Protein AF-0000000082580405 (afdb_homodimer)

InterPro domains:
  IPR002509 NodB homology domain [PF01522] (36-142)
  IPR002509 NodB homology domain [PS51677] (17-158)
  IPR011330 Glycoside hydrolase/deacetylase, beta/alpha-barrel [SSF88713] (5-250)
  IPR014344 XrtA system polysaccharide deacetylase [TIGR03006] (4-272)
  IPR022560 Domain of unknown function DUF3473 [PF11959] (146-271)
  IPR045235 PuuE/HpPgdA-like [cd10941] (4-261)

Radius of gyration: 27.38 Å; Cα contacts (8 Å, |Δi|>4): 1121; chains: 2; bounding box: 52×81×60 Å

Secondary structure (DSSP, 8-state):
-PPEEEEEEE--TTSSGGGTTTS-GGGGGGS---HHHHHHHHHHHHHHHT---EEEE-HHHHHH-HHHHHHHHHTTPEEEE--SS---GGGS-HHHHHHHHHHHHHHHHHHHSS---EE--GGGB-STT-TTHHHHHHHTT-SEE--B-----SSS--TTS-SS-B--STT--PEE-PPPEEEETTEEEESBHHHHHHS-HHHHHHHHHHHHHTT---EEEE-GGGG-TTSPP-TTS-HHHHHHHHTTHHHHHHHHHHHHHHS-EE-HHHHHHHHHHHHHHHHH-/-PPEEEEEEE--TTSSGGGTTTS-GGGGGGSPP-HHHHHHHHHHHHHHHT---EEEE-HHHHHH-HHHHHHHHHTTPEEEE--SS---GGGS-HHHHHHHHHHHHHHHHHHHSS---EE--GGGB-STT-TTHHHHHHHTT-SEE--B-----SSS--TTS-SS-B--STT--PEE-PPPEEEETTEEEESBHHHHHHS-HHHHHHHHHHHHHTT---EEEE-GGGG-TTSPP-TTS-HHHHHHHHTTHHHHHHHHHHHHHHS-EE-HHHHHHHHHHHHHHHHH-

Structure (mmCIF, N/CA/C/O backbone):
data_AF-0000000082580405-model_v1
#
loop_
_entity.id
_entity.type
_entity.pdbx_description
1 polymer 'Chitooligosaccharide deacetylase'
#
loop_
_atom_site.group_PDB
_atom_site.id
_atom_site.type_symbol
_atom_site.label_atom_id
_atom_site.label_alt_id
_atom_site.label_comp_id
_atom_site.label_asym_id
_atom_site.label_entity_id
_atom_site.label_seq_id
_atom_site.pdbx_PDB_ins_code
_atom_site.Cartn_x
_atom_site.Cartn_y
_atom_site.Cartn_z
_atom_site.occupancy
_atom_site.B_iso_or_equiv
_atom_site.auth_seq_id
_atom_site.auth_comp_id
_atom_site.auth_asym_id
_atom_site.auth_atom_id
_atom_site.pdbx_PDB_model_num
ATOM 1 N N . MET A 1 1 ? 22.281 19.594 8.484 1 83.75 1 MET A N 1
ATOM 2 C CA . MET A 1 1 ? 21.188 18.641 8.383 1 83.75 1 MET A CA 1
ATOM 3 C C . MET A 1 1 ? 19.844 19.375 8.242 1 83.75 1 MET A C 1
ATOM 5 O O . MET A 1 1 ? 19.609 20.359 8.938 1 83.75 1 MET A O 1
ATOM 9 N N . VAL A 1 2 ? 19.047 19.062 7.23 1 95.88 2 VAL A N 1
ATOM 10 C CA . VAL A 1 2 ? 17.766 19.719 7.008 1 95.88 2 VAL A CA 1
ATOM 11 C C . VAL A 1 2 ? 16.766 19.297 8.086 1 95.88 2 VAL A C 1
ATOM 13 O O . VAL A 1 2 ? 16.641 18.109 8.398 1 95.88 2 VAL A O 1
ATOM 16 N N . VAL A 1 3 ? 16.172 20.281 8.773 1 98.38 3 VAL A N 1
ATOM 17 C CA . VAL A 1 3 ? 15.109 20.031 9.742 1 98.38 3 VAL A CA 1
ATOM 18 C C . VAL A 1 3 ? 13.758 19.969 9.023 1 98.38 3 VAL A C 1
ATOM 20 O O . VAL A 1 3 ? 13.398 20.891 8.297 1 98.38 3 VAL A O 1
ATOM 23 N N . ASN A 1 4 ? 13.062 18.844 9.195 1 98.75 4 ASN A N 1
ATOM 24 C CA . ASN A 1 4 ? 11.758 18.641 8.57 1 98.75 4 ASN A CA 1
ATOM 25 C C . ASN A 1 4 ? 10.625 19.062 9.5 1 98.75 4 ASN A C 1
ATOM 27 O O . ASN A 1 4 ? 10.828 19.234 10.703 1 98.75 4 ASN A O 1
ATOM 31 N N . ALA A 1 5 ? 9.445 19.266 8.93 1 98.81 5 ALA A N 1
ATOM 32 C CA . ALA A 1 5 ? 8.289 19.672 9.727 1 98.81 5 ALA A CA 1
ATOM 33 C C . ALA A 1 5 ? 7.48 18.453 10.172 1 98.81 5 ALA A C 1
ATOM 35 O O . ALA A 1 5 ? 7.016 17.672 9.344 1 98.81 5 ALA A O 1
ATOM 36 N N . LEU A 1 6 ? 7.352 18.297 11.453 1 98.81 6 LEU A N 1
ATOM 37 C CA . LEU A 1 6 ? 6.449 17.312 12.047 1 98.81 6 LEU A CA 1
ATOM 38 C C . LEU A 1 6 ? 5.137 17.969 12.469 1 98.81 6 LEU A C 1
ATOM 40 O O . LEU A 1 6 ? 5.145 19 13.148 1 98.81 6 LEU A O 1
ATOM 44 N N . SER A 1 7 ? 4.059 17.406 11.969 1 98.88 7 SER A N 1
ATOM 45 C CA . SER A 1 7 ? 2.801 18.047 12.344 1 98.88 7 SER A CA 1
ATOM 46 C C . SER A 1 7 ? 1.702 17 12.57 1 98.88 7 SER A C 1
ATOM 48 O O . SER A 1 7 ? 1.814 15.867 12.117 1 98.88 7 SER A O 1
ATOM 50 N N . VAL A 1 8 ? 0.734 17.438 13.32 1 98.81 8 VAL A N 1
ATOM 51 C CA . VAL A 1 8 ? -0.415 16.625 13.711 1 98.81 8 VAL A CA 1
ATOM 52 C C . VAL A 1 8 ? -1.705 17.391 13.453 1 98.81 8 VAL A C 1
ATOM 54 O O . VAL A 1 8 ? -1.834 18.547 13.859 1 98.81 8 VAL A O 1
ATOM 57 N N . ASP A 1 9 ? -2.568 16.766 12.742 1 98.81 9 ASP A N 1
ATOM 58 C CA . ASP A 1 9 ? -3.908 17.344 12.609 1 98.81 9 ASP A CA 1
ATOM 59 C C . ASP A 1 9 ? -4.836 16.797 13.695 1 98.81 9 ASP A C 1
ATOM 61 O O . ASP A 1 9 ? -5.328 15.68 13.609 1 98.81 9 ASP A O 1
ATOM 65 N N . VAL A 1 10 ? -5.117 17.656 14.664 1 98.88 10 VAL A N 1
ATOM 66 C CA . VAL A 1 10 ? -5.852 17.234 15.852 1 98.88 10 VAL A CA 1
ATOM 67 C C . VAL A 1 10 ? -7.352 17.312 15.594 1 98.88 10 VAL A C 1
ATOM 69 O O . VAL A 1 10 ? -7.93 18.406 15.586 1 98.88 10 VAL A O 1
ATOM 72 N N . GLU A 1 11 ? -7.906 16.203 15.359 1 98.31 11 GLU A N 1
ATOM 73 C CA . GLU A 1 11 ? -9.32 15.922 15.141 1 98.31 11 GLU A CA 1
ATOM 74 C C . GLU A 1 11 ? -9.719 14.578 15.75 1 98.31 11 GLU A C 1
ATOM 76 O O . GLU A 1 11 ? -8.852 13.742 16.016 1 98.31 11 GLU A O 1
ATOM 81 N N . ASP A 1 12 ? -10.938 14.438 16.078 1 98.56 12 ASP A N 1
ATOM 82 C CA . ASP A 1 12 ? -11.391 13.156 16.609 1 98.56 12 ASP A CA 1
ATOM 83 C C . ASP A 1 12 ? -11.727 12.18 15.484 1 98.56 12 ASP A C 1
ATOM 85 O O . ASP A 1 12 ? -11.797 12.57 14.32 1 98.56 12 ASP A O 1
ATOM 89 N N . TRP A 1 13 ? -11.922 10.891 15.859 1 97.94 13 TRP A N 1
ATOM 90 C CA . TRP A 1 13 ? -12.109 9.805 14.906 1 97.94 13 TRP A CA 1
ATOM 91 C C . TRP A 1 13 ? -13.359 10.031 14.062 1 97.94 13 TRP A C 1
ATOM 93 O O . TRP A 1 13 ? -13.453 9.531 12.938 1 97.94 13 TRP A O 1
ATOM 103 N N . PHE A 1 14 ? -14.328 10.781 14.508 1 97.81 14 PHE A N 1
ATOM 104 C CA . PHE A 1 14 ? -15.602 10.961 13.82 1 97.81 14 PHE A CA 1
ATOM 105 C C . PHE A 1 14 ? -15.602 12.25 13.008 1 97.81 14 PHE A C 1
ATOM 107 O O . PHE A 1 14 ? -16.562 12.531 12.281 1 97.81 14 PHE A O 1
ATOM 114 N N . GLN A 1 15 ? -14.531 13.07 13.055 1 97 15 GLN A N 1
ATOM 115 C CA . GLN A 1 15 ? -14.477 14.359 12.375 1 97 15 GLN A CA 1
ATOM 116 C C . GLN A 1 15 ? -13.727 14.25 11.047 1 97 15 GLN A C 1
ATOM 118 O O . GLN A 1 15 ? -13.219 15.242 10.531 1 97 15 GLN A O 1
ATOM 123 N N . VAL A 1 16 ? -13.719 13.062 10.477 1 94.19 16 VAL A N 1
ATOM 124 C CA . VAL A 1 16 ? -12.898 12.773 9.297 1 94.19 16 VAL A CA 1
ATOM 125 C C . VAL A 1 16 ? -13.789 12.703 8.055 1 94.19 16 VAL A C 1
ATOM 127 O O . VAL A 1 16 ? -14.992 12.484 8.164 1 94.19 16 VAL A O 1
ATOM 130 N N . GLY A 1 17 ? -13.172 12.906 6.91 1 89.5 17 GLY A N 1
ATOM 131 C CA . GLY A 1 17 ? -13.891 12.82 5.648 1 89.5 17 GLY A CA 1
ATOM 132 C C . GLY A 1 17 ? -14.523 11.469 5.41 1 89.5 17 GLY A C 1
ATOM 133 O O . GLY A 1 17 ? -15.609 11.375 4.82 1 89.5 17 GLY A O 1
ATOM 134 N N . ALA A 1 18 ? -13.961 10.453 5.902 1 89 18 ALA A N 1
ATOM 135 C CA . ALA A 1 18 ? -14.438 9.086 5.703 1 89 18 ALA A CA 1
ATOM 136 C C . ALA A 1 18 ? -15.844 8.898 6.262 1 89 18 ALA A C 1
ATOM 138 O O . ALA A 1 18 ? -16.609 8.062 5.777 1 89 18 ALA A O 1
ATOM 139 N N . PHE A 1 19 ? -16.203 9.711 7.266 1 94.19 19 PHE A N 1
ATOM 140 C CA . PHE A 1 19 ? -17.469 9.5 7.938 1 94.19 19 PHE A CA 1
ATOM 141 C C . PHE A 1 19 ? -18.359 10.734 7.801 1 94.19 19 PHE A C 1
ATOM 143 O O . PHE A 1 19 ? -19.359 10.875 8.523 1 94.19 19 PHE A O 1
ATOM 150 N N . GLU A 1 20 ? -18.016 11.617 6.848 1 91.75 20 GLU A N 1
ATOM 151 C CA . GLU A 1 20 ? -18.703 12.891 6.715 1 91.75 20 GLU A CA 1
ATOM 152 C C . GLU A 1 20 ? -20.172 12.68 6.32 1 91.75 20 GLU A C 1
ATOM 154 O O . GLU A 1 20 ? -21.031 13.477 6.691 1 91.75 20 GLU A O 1
ATOM 159 N N . ASN A 1 21 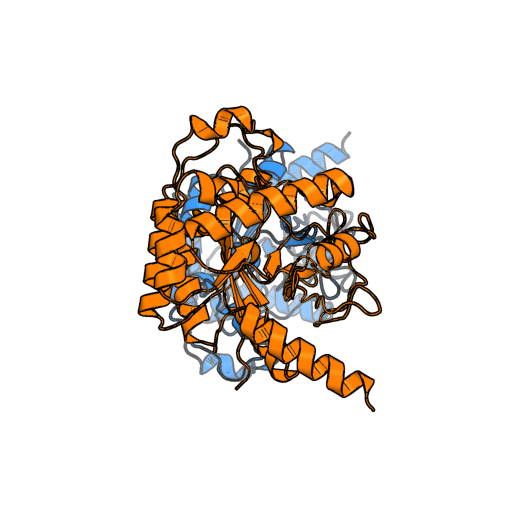? -20.391 11.578 5.586 1 92.31 21 ASN A N 1
ATOM 160 C CA . ASN A 1 21 ? -21.75 11.305 5.141 1 92.31 21 ASN A CA 1
ATOM 161 C C . ASN A 1 21 ? -22.438 10.25 6.016 1 92.31 21 ASN A C 1
ATOM 163 O O . ASN A 1 21 ? -23.562 9.852 5.746 1 92.31 21 ASN A O 1
ATOM 167 N N . THR A 1 22 ? -21.766 9.797 6.988 1 94.81 22 THR A N 1
ATOM 168 C CA . THR A 1 22 ? -22.297 8.734 7.828 1 94.81 22 THR A CA 1
ATOM 169 C C . THR A 1 22 ? -22.656 9.258 9.219 1 94.81 22 THR A C 1
ATOM 171 O O . THR A 1 22 ? -23.609 8.805 9.836 1 94.81 22 THR A O 1
ATOM 174 N N . ILE A 1 23 ? -21.859 10.219 9.68 1 96 23 ILE A N 1
ATOM 175 C CA . ILE A 1 23 ? -22.078 10.789 11 1 96 23 ILE A CA 1
ATOM 176 C C . ILE A 1 23 ? -22.422 12.266 10.875 1 96 23 ILE A C 1
ATOM 178 O O . ILE A 1 23 ? -21.625 13.07 10.383 1 96 23 ILE A O 1
ATOM 182 N N . ARG A 1 24 ? -23.594 12.586 11.32 1 94.5 24 ARG A N 1
ATOM 183 C CA . ARG A 1 24 ? -24 13.984 11.297 1 94.5 24 ARG A CA 1
ATOM 184 C C . ARG A 1 24 ? -23.234 14.805 12.328 1 94.5 24 ARG A C 1
ATOM 186 O O . ARG A 1 24 ? -22.953 14.328 13.422 1 94.5 24 ARG A O 1
ATOM 193 N N . ARG A 1 25 ? -22.969 16.062 11.984 1 94.31 25 ARG A N 1
ATOM 194 C CA . ARG A 1 25 ? -22.188 16.938 12.859 1 94.31 25 ARG A CA 1
ATOM 195 C C . ARG A 1 25 ? -22.906 17.172 14.18 1 94.31 25 ARG A C 1
ATOM 197 O O . ARG A 1 25 ? -22.281 17.312 15.227 1 94.31 25 ARG A O 1
ATOM 204 N N . ASP A 1 26 ? -24.188 17.188 14.102 1 94.5 26 ASP A N 1
ATOM 205 C CA . ASP A 1 26 ? -24.969 17.469 15.312 1 94.5 26 ASP A CA 1
ATOM 206 C C . ASP A 1 26 ? -24.938 16.281 16.266 1 94.5 26 ASP A C 1
ATOM 208 O O . ASP A 1 26 ? -25.344 16.406 17.422 1 94.5 26 ASP A O 1
ATOM 212 N N . ALA A 1 27 ? -24.375 15.188 15.836 1 96.06 27 ALA A N 1
ATOM 213 C CA . ALA A 1 27 ? -24.297 14 16.688 1 96.06 27 ALA A CA 1
ATOM 214 C C . ALA A 1 27 ? -22.953 13.93 17.406 1 96.06 27 ALA A C 1
ATOM 216 O O . ALA A 1 27 ? -22.766 13.117 18.312 1 96.06 27 ALA A O 1
ATOM 217 N N . TRP A 1 28 ? -22.031 14.836 17.125 1 97.25 28 TRP A N 1
ATOM 218 C CA . TRP A 1 28 ? -20.656 14.719 17.562 1 97.25 28 TRP A CA 1
ATOM 219 C C . TRP A 1 28 ? -20.562 14.742 19.078 1 97.25 28 TRP A C 1
ATOM 221 O O . TRP A 1 28 ? -19.812 13.961 19.672 1 97.25 28 TRP A O 1
ATOM 231 N N . ASP A 1 29 ? -21.391 15.477 19.734 1 96.75 29 ASP A N 1
ATOM 232 C CA . ASP A 1 29 ? -21.297 15.641 21.188 1 96.75 29 ASP A CA 1
ATOM 233 C C . ASP A 1 29 ? -21.75 14.375 21.922 1 96.75 29 ASP A C 1
ATOM 235 O O . ASP A 1 29 ? -21.359 14.141 23.062 1 96.75 29 ASP A O 1
ATOM 239 N N . SER A 1 30 ? -22.516 13.547 21.234 1 96.94 30 SER A N 1
ATOM 240 C CA . SER A 1 30 ? -23.062 12.344 21.859 1 96.94 30 SER A CA 1
ATOM 241 C C . SER A 1 30 ? -22.141 11.148 21.641 1 96.94 30 SER A C 1
ATOM 243 O O . SER A 1 30 ? -22.344 10.078 22.234 1 96.94 30 SER A O 1
ATOM 245 N N . LEU A 1 31 ? -21.078 11.32 20.906 1 97.75 31 LEU A N 1
ATOM 246 C CA . LEU A 1 31 ? -20.156 10.219 20.625 1 97.75 31 LEU A CA 1
ATOM 247 C C . LEU A 1 31 ? -19.078 10.133 21.688 1 97.75 31 LEU A C 1
ATOM 249 O O . LEU A 1 31 ? -18.906 11.047 22.484 1 97.75 31 LEU A O 1
ATOM 253 N N . GLU A 1 32 ? -18.422 8.961 21.75 1 98.12 32 GLU A N 1
ATOM 254 C CA . GLU A 1 32 ? -17.25 8.836 22.594 1 98.12 32 GLU A CA 1
ATOM 255 C C . GLU A 1 32 ? -16.078 9.648 22.047 1 98.12 32 GLU A C 1
ATOM 257 O O . GLU A 1 32 ? -15.641 9.43 20.906 1 98.12 32 GLU A O 1
ATOM 262 N N . HIS A 1 33 ? -15.672 10.633 22.812 1 98.56 33 HIS A N 1
ATOM 263 C CA . HIS A 1 33 ? -14.516 11.422 22.406 1 98.56 33 HIS A CA 1
ATOM 264 C C . HIS A 1 33 ? -13.211 10.719 22.766 1 98.56 33 HIS A C 1
ATOM 266 O O . HIS A 1 33 ? -13.047 10.25 23.891 1 98.56 33 HIS A O 1
ATOM 272 N N . ARG A 1 34 ? -12.312 10.633 21.781 1 98.69 34 ARG A N 1
ATOM 273 C CA . ARG A 1 34 ? -11.023 9.984 21.984 1 98.69 34 ARG A CA 1
ATOM 274 C C . ARG A 1 34 ? -9.875 10.961 21.766 1 98.69 34 ARG A C 1
ATOM 276 O O . ARG A 1 34 ? -8.719 10.656 22.078 1 98.69 34 ARG A O 1
ATOM 283 N N . VAL A 1 35 ? -10.141 12.156 21.406 1 98.75 35 VAL A N 1
ATOM 284 C CA . VAL A 1 35 ? -9.141 13.094 20.906 1 98.75 35 VAL A CA 1
ATOM 285 C C . VAL A 1 35 ? -8.172 13.461 22.031 1 98.75 35 VAL A C 1
ATOM 287 O O . VAL A 1 35 ? -6.969 13.594 21.812 1 98.75 35 VAL A O 1
ATOM 290 N N . GLU A 1 36 ? -8.656 13.625 23.234 1 98.81 36 GLU A N 1
ATOM 291 C CA . GLU A 1 36 ? -7.77 14.023 24.312 1 98.81 36 GLU A CA 1
ATOM 292 C C . GLU A 1 36 ? -6.773 12.914 24.641 1 98.81 36 GLU A C 1
ATOM 294 O O . GLU A 1 36 ? -5.562 13.148 24.672 1 98.81 36 GLU A O 1
ATOM 299 N N . ALA A 1 37 ? -7.281 11.719 24.891 1 98.75 37 ALA A N 1
ATOM 300 C CA . ALA A 1 37 ? -6.414 10.594 25.219 1 98.75 37 ALA A CA 1
ATOM 301 C C . ALA A 1 37 ? -5.441 10.297 24.078 1 98.75 37 ALA A C 1
ATOM 303 O O . ALA A 1 37 ? -4.27 10 24.312 1 98.75 37 ALA A O 1
ATOM 304 N N . ASN A 1 38 ? -5.938 10.344 22.875 1 98.88 38 ASN A N 1
ATOM 305 C CA . ASN A 1 38 ? -5.094 10.055 21.719 1 98.88 38 ASN A CA 1
ATOM 306 C C . ASN A 1 38 ? -4 11.102 21.547 1 98.88 38 ASN A C 1
ATOM 308 O O . ASN A 1 38 ? -2.859 10.766 21.219 1 98.88 38 ASN A O 1
ATOM 312 N N . THR A 1 39 ? -4.301 12.344 21.719 1 98.94 39 THR A N 1
ATOM 313 C CA . THR A 1 39 ? -3.312 13.414 21.609 1 98.94 39 THR A CA 1
ATOM 314 C C . THR A 1 39 ? -2.285 13.32 22.734 1 98.94 39 THR A C 1
ATOM 316 O O . THR A 1 39 ? -1.1 13.586 22.516 1 98.94 39 THR A O 1
ATOM 319 N N . ASP A 1 40 ? -2.748 12.914 23.891 1 98.94 40 ASP A N 1
ATOM 320 C CA . ASP A 1 40 ? -1.814 12.703 25 1 98.94 40 ASP A CA 1
ATOM 321 C C . ASP A 1 40 ? -0.808 11.602 24.656 1 98.94 40 ASP A C 1
ATOM 323 O O . ASP A 1 40 ? 0.373 11.711 25 1 98.94 40 ASP A O 1
ATOM 327 N N . LYS A 1 41 ? -1.283 10.578 24.047 1 98.81 41 LYS A N 1
ATOM 328 C CA . LYS A 1 41 ? -0.379 9.523 23.609 1 98.81 41 LYS A CA 1
ATOM 329 C C . LYS A 1 41 ? 0.645 10.047 22.609 1 98.81 41 LYS A C 1
ATOM 331 O O . LYS A 1 41 ? 1.812 9.656 22.641 1 98.81 41 LYS A O 1
ATOM 336 N N . VAL A 1 42 ? 0.221 10.93 21.734 1 98.88 42 VAL A N 1
ATOM 337 C CA . VAL A 1 42 ? 1.112 11.531 20.75 1 98.88 42 VAL A CA 1
ATOM 338 C C . VAL A 1 42 ? 2.145 12.406 21.453 1 98.88 42 VAL A C 1
ATOM 340 O O . VAL A 1 42 ? 3.332 12.367 21.125 1 98.88 42 VAL A O 1
ATOM 343 N N . LEU A 1 43 ? 1.689 13.195 22.406 1 98.94 43 LEU A N 1
ATOM 344 C CA . LEU A 1 43 ? 2.605 14.016 23.188 1 98.94 43 LEU A CA 1
ATOM 345 C C . LEU A 1 43 ? 3.672 13.156 23.859 1 98.94 43 LEU A C 1
ATOM 347 O O . LEU A 1 43 ? 4.852 13.523 23.875 1 98.94 43 LEU A O 1
ATOM 351 N N . ALA A 1 44 ? 3.236 12.039 24.391 1 98.81 44 ALA A N 1
ATOM 352 C CA . ALA A 1 44 ? 4.176 11.125 25.047 1 98.81 44 ALA A CA 1
ATOM 353 C C . ALA A 1 44 ? 5.184 10.578 24.031 1 98.81 44 ALA A C 1
ATOM 355 O O . ALA A 1 44 ? 6.375 10.461 24.344 1 98.81 44 ALA A O 1
ATOM 356 N N . LEU A 1 45 ? 4.703 10.219 22.906 1 98.62 45 LEU A N 1
ATOM 357 C CA . LEU A 1 45 ? 5.562 9.727 21.844 1 98.62 45 LEU A CA 1
ATOM 358 C C . LEU A 1 45 ? 6.605 10.766 21.453 1 98.62 45 LEU A C 1
ATOM 360 O O . LEU A 1 45 ? 7.781 10.43 21.266 1 98.62 45 LEU A O 1
ATOM 364 N N . PHE A 1 46 ? 6.172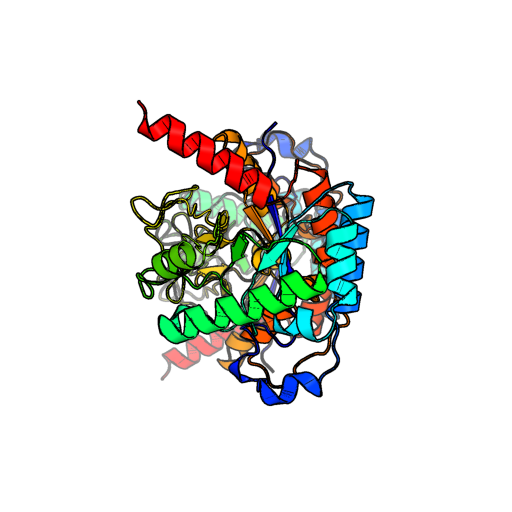 12.016 21.312 1 98.88 46 PHE A N 1
ATOM 365 C CA . PHE A 1 46 ? 7.074 13.086 20.938 1 98.88 46 PHE A CA 1
ATOM 366 C C . PHE A 1 46 ? 8.078 13.383 22.047 1 98.88 46 PHE A C 1
ATOM 368 O O . PHE A 1 46 ? 9.242 13.672 21.781 1 98.88 46 PHE A O 1
ATOM 375 N N . GLU A 1 47 ? 7.609 13.312 23.266 1 98.75 47 GLU A N 1
ATOM 376 C CA . GLU A 1 47 ? 8.508 13.492 24.406 1 98.75 47 GLU A CA 1
ATOM 377 C C . GLU A 1 47 ? 9.594 12.422 24.422 1 98.75 47 GLU A C 1
ATOM 379 O O . GLU A 1 47 ? 10.773 12.727 24.594 1 98.75 47 GLU A O 1
ATOM 384 N N . ALA A 1 48 ? 9.203 11.195 24.281 1 98.31 48 ALA A N 1
ATOM 385 C CA . ALA A 1 48 ? 10.141 10.07 24.266 1 98.31 48 ALA A CA 1
ATOM 386 C C . ALA A 1 48 ? 11.156 10.227 23.125 1 98.31 48 ALA A C 1
ATOM 388 O O . ALA A 1 48 ? 12.312 9.836 23.266 1 98.31 48 ALA A O 1
ATOM 389 N N . GLY A 1 49 ? 10.742 10.797 22 1 98.19 49 GLY A N 1
ATOM 390 C CA . GLY A 1 49 ? 11.609 10.969 20.844 1 98.19 49 GLY A CA 1
ATOM 391 C C . GLY A 1 49 ? 12.406 12.25 20.875 1 98.19 49 GLY A C 1
ATOM 392 O O . GLY A 1 49 ? 13.297 12.461 20.047 1 98.19 49 GLY A O 1
ATOM 393 N N . GLY A 1 50 ? 12.062 13.125 21.734 1 98.38 50 GLY A N 1
ATOM 394 C CA . GLY A 1 50 ? 12.773 14.391 21.859 1 98.38 50 GLY A CA 1
ATOM 395 C C . GLY A 1 50 ? 12.492 15.344 20.719 1 98.38 50 GLY A C 1
ATOM 396 O O . GLY A 1 50 ? 13.398 16.047 20.266 1 98.38 50 GLY A O 1
ATOM 397 N N . VAL A 1 51 ? 11.266 15.344 20.234 1 98.75 51 VAL A N 1
ATOM 398 C CA . VAL A 1 51 ? 10.961 16.188 19.078 1 98.75 51 VAL A CA 1
ATOM 399 C C . VAL A 1 51 ? 9.867 17.188 19.438 1 98.75 51 VAL A C 1
ATOM 401 O O . VAL A 1 51 ? 9.094 16.969 20.375 1 98.75 51 VAL A O 1
ATOM 404 N N . LYS A 1 52 ? 9.867 18.312 18.781 1 98.81 52 LYS A N 1
ATOM 405 C CA . LYS A 1 52 ? 8.789 19.297 18.812 1 98.81 52 LYS A CA 1
ATOM 406 C C . LYS A 1 52 ? 8.055 19.344 17.469 1 98.81 52 LYS A C 1
ATOM 408 O O . LYS A 1 52 ? 8.648 19.109 16.422 1 98.81 52 LYS A O 1
ATOM 413 N N . ALA A 1 53 ? 6.781 19.609 17.547 1 98.94 53 ALA A N 1
ATOM 414 C CA . ALA A 1 53 ? 5.926 19.531 16.375 1 98.94 53 ALA A CA 1
ATOM 415 C C . ALA A 1 53 ? 4.879 20.641 16.375 1 98.94 53 ALA A C 1
ATOM 417 O O . ALA A 1 53 ? 4.855 21.469 17.297 1 98.94 53 ALA A O 1
ATOM 418 N N . THR A 1 54 ? 4.184 20.734 15.305 1 99 54 THR A N 1
ATOM 419 C CA . THR A 1 54 ? 3.037 21.625 15.211 1 99 54 THR A CA 1
ATOM 420 C C . THR A 1 54 ? 1.73 20.844 15.258 1 99 54 THR A C 1
ATOM 422 O O . THR A 1 54 ? 1.569 19.844 14.547 1 99 54 THR A O 1
ATOM 425 N N . PHE A 1 55 ? 0.877 21.266 16.141 1 99 55 PHE A N 1
ATOM 426 C CA . PHE A 1 55 ? -0.451 20.672 16.25 1 99 55 PHE A CA 1
ATOM 427 C C . PHE A 1 55 ? -1.496 21.562 15.594 1 99 55 PHE A C 1
ATOM 429 O O . PHE A 1 55 ? -1.938 22.562 16.188 1 99 55 PHE A O 1
ATOM 436 N N . PHE A 1 56 ? -1.84 21.234 14.352 1 98.94 56 PHE A N 1
ATOM 437 C CA . PHE A 1 56 ? -2.99 21.875 13.711 1 98.94 56 PHE A CA 1
ATOM 438 C C . PHE A 1 56 ? -4.293 21.359 14.312 1 98.94 56 PHE A C 1
ATOM 440 O O . PHE A 1 56 ? -4.684 20.203 14.062 1 98.94 56 PHE A O 1
ATOM 447 N N . THR A 1 57 ? -5.02 22.234 15.008 1 98.94 57 THR A N 1
ATOM 448 C CA . THR A 1 57 ? -6.098 21.75 15.867 1 98.94 57 THR A CA 1
ATOM 449 C C . THR A 1 57 ? -7.422 22.422 15.492 1 98.94 57 THR A C 1
ATOM 451 O O . THR A 1 57 ? -7.469 23.625 15.219 1 98.94 57 THR A O 1
ATOM 454 N N . LEU A 1 58 ? -8.453 21.641 15.516 1 98.88 58 LEU A N 1
ATOM 455 C CA . LEU A 1 58 ? -9.789 22.172 15.289 1 98.88 58 LEU A CA 1
ATOM 456 C C . LEU A 1 58 ? -10.219 23.078 16.453 1 98.88 58 LEU A C 1
ATOM 458 O O . LEU A 1 58 ? -9.984 22.75 17.609 1 98.88 58 LEU A O 1
ATOM 462 N N . GLY A 1 59 ? -10.867 24.234 16.047 1 98.88 59 GLY A N 1
ATOM 463 C CA . GLY A 1 59 ? -11.461 25.062 17.078 1 98.88 59 GLY A CA 1
ATOM 464 C C . GLY A 1 59 ? -12.453 24.297 17.953 1 98.88 59 GLY A C 1
ATOM 465 O O . GLY A 1 59 ? -12.531 24.531 19.156 1 98.88 59 GLY A O 1
ATOM 466 N N . TRP A 1 60 ? -13.18 23.375 17.359 1 98.75 60 TRP A N 1
ATOM 467 C CA . TRP A 1 60 ? -14.133 22.516 18.062 1 98.75 60 TRP A CA 1
ATOM 468 C C . TRP A 1 60 ? -13.445 21.781 19.203 1 98.75 60 TRP A C 1
ATOM 470 O O . TRP A 1 60 ? -13.984 21.703 20.312 1 98.75 60 TRP A O 1
ATOM 480 N N . VAL A 1 61 ? -12.328 21.25 19 1 98.88 61 VAL A N 1
ATOM 481 C CA . VAL A 1 61 ? -11.562 20.531 20 1 98.88 61 VAL A CA 1
ATOM 482 C C . VAL A 1 61 ? -11.062 21.5 21.078 1 98.88 61 VAL A C 1
ATOM 484 O O . VAL A 1 61 ? -11.156 21.203 22.281 1 98.88 61 VAL A O 1
ATOM 487 N N . ALA A 1 62 ? -10.594 22.672 20.672 1 98.88 62 ALA A N 1
ATOM 488 C CA . ALA A 1 62 ? -10.062 23.656 21.609 1 98.88 62 ALA A CA 1
ATOM 489 C C . ALA A 1 62 ? -11.141 24.125 22.578 1 98.88 62 ALA A C 1
ATOM 491 O O . ALA A 1 62 ? -10.867 24.312 23.766 1 98.88 62 ALA A O 1
ATOM 492 N N . GLU A 1 63 ? -12.305 24.328 22.047 1 98.62 63 GLU A N 1
ATOM 493 C CA . GLU A 1 63 ? -13.414 24.797 22.891 1 98.62 63 GLU A CA 1
ATOM 494 C C . GLU A 1 63 ? -13.781 23.766 23.938 1 98.62 63 GLU A C 1
ATOM 496 O O . GLU A 1 63 ? -14.102 24.109 25.078 1 98.62 63 GLU A O 1
ATOM 501 N N . ARG A 1 64 ? -13.688 22.547 23.656 1 98.44 64 ARG A N 1
ATOM 502 C CA . ARG A 1 64 ? -14.18 21.469 24.516 1 98.44 64 ARG A CA 1
ATOM 503 C C . ARG A 1 64 ? -13.078 20.938 25.422 1 98.44 64 ARG A C 1
ATOM 505 O O . ARG A 1 64 ? -13.344 20.438 26.516 1 98.44 64 ARG A O 1
ATOM 512 N N . TYR A 1 65 ? -11.875 21.016 24.906 1 98.75 65 TYR A N 1
ATOM 513 C CA . TYR A 1 65 ? -10.742 20.469 25.656 1 98.75 65 TYR A CA 1
ATOM 514 C C . TYR A 1 65 ? -9.625 21.5 25.781 1 98.75 65 TYR A C 1
ATOM 516 O O . TYR A 1 65 ? -8.492 21.234 25.359 1 98.75 65 TYR A O 1
ATOM 524 N N . PRO A 1 66 ? -9.867 22.641 26.391 1 98.75 66 PRO A N 1
ATOM 525 C CA . PRO A 1 66 ? -8.859 23.703 26.484 1 98.75 66 PRO A CA 1
ATOM 526 C C . PRO A 1 66 ? -7.613 23.25 27.25 1 98.75 66 PRO A C 1
ATOM 528 O O . PRO A 1 66 ? -6.508 23.719 26.953 1 98.75 66 PRO A O 1
ATOM 531 N N . ALA A 1 67 ? -7.762 22.344 28.203 1 98.81 67 ALA A N 1
ATOM 532 C CA . ALA A 1 67 ? -6.609 21.859 28.953 1 98.81 67 ALA A CA 1
ATOM 533 C C . ALA A 1 67 ? -5.645 21.109 28.047 1 98.81 67 ALA A C 1
ATOM 535 O O . ALA A 1 67 ? -4.426 21.172 28.219 1 98.81 67 ALA A O 1
ATOM 536 N N . LEU A 1 68 ? -6.215 20.328 27.141 1 98.88 68 LEU A N 1
ATOM 537 C CA . LEU A 1 68 ? -5.391 19.609 26.172 1 98.88 68 LEU A CA 1
ATOM 538 C C . LEU A 1 68 ? -4.551 20.594 25.359 1 98.88 68 LEU A C 1
ATOM 540 O O . LEU A 1 68 ? -3.361 20.359 25.125 1 98.88 68 LEU A O 1
ATOM 544 N N . ILE A 1 69 ? -5.145 21.672 24.906 1 98.94 69 ILE A N 1
ATOM 545 C CA . ILE A 1 69 ? -4.461 22.656 24.094 1 98.94 69 ILE A CA 1
ATOM 546 C C . ILE A 1 69 ? -3.34 23.312 24.891 1 98.94 69 ILE A C 1
ATOM 548 O O . ILE A 1 69 ? -2.246 23.547 24.375 1 98.94 69 ILE A O 1
ATOM 552 N N . ARG A 1 70 ? -3.609 23.594 26.094 1 98.75 70 ARG A N 1
ATOM 553 C CA . ARG A 1 70 ? -2.594 24.172 26.984 1 98.75 70 ARG A CA 1
ATOM 554 C C . ARG A 1 70 ? -1.417 23.203 27.141 1 98.75 70 ARG A C 1
ATOM 556 O O . ARG A 1 70 ? -0.261 23.641 27.156 1 98.75 70 ARG A O 1
ATOM 563 N N . ARG A 1 71 ? -1.68 21.875 27.328 1 98.81 71 ARG A N 1
ATOM 564 C CA . ARG A 1 71 ? -0.623 20.875 27.469 1 98.81 71 ARG A CA 1
ATOM 565 C C . ARG A 1 71 ? 0.269 20.859 26.219 1 98.81 71 ARG A C 1
ATOM 567 O O . ARG A 1 71 ? 1.488 20.703 26.328 1 98.81 71 ARG A O 1
ATOM 574 N N . ILE A 1 72 ? -0.36 21 25.078 1 98.94 72 ILE A N 1
ATOM 575 C CA . ILE A 1 72 ? 0.396 21.016 23.828 1 98.94 72 ILE A CA 1
ATOM 576 C C . ILE A 1 72 ? 1.371 22.203 23.844 1 98.94 72 ILE A C 1
ATOM 578 O O . ILE A 1 72 ? 2.566 22.016 23.594 1 98.94 72 ILE A O 1
ATOM 582 N N . ALA A 1 73 ? 0.866 23.391 24.172 1 98.88 73 ALA A N 1
ATOM 583 C CA . ALA A 1 73 ? 1.676 24.609 24.188 1 98.88 73 ALA A CA 1
ATOM 584 C C . ALA A 1 73 ? 2.764 24.531 25.25 1 98.88 73 ALA A C 1
ATOM 586 O O . ALA A 1 73 ? 3.92 24.875 25 1 98.88 73 ALA A O 1
ATOM 587 N N . GLU A 1 74 ? 2.402 24.094 26.406 1 98.62 74 GLU A N 1
ATOM 588 C CA . GLU A 1 74 ? 3.326 24.016 27.531 1 98.62 74 GLU A CA 1
ATOM 589 C C . GLU A 1 74 ? 4.449 23.016 27.266 1 98.62 74 GLU A C 1
ATOM 591 O O . GLU A 1 74 ? 5.559 23.172 27.781 1 98.62 74 GLU A O 1
ATOM 596 N N . ALA A 1 75 ? 4.164 22.016 26.484 1 98.75 75 ALA A N 1
ATOM 597 C CA . ALA A 1 75 ? 5.168 21.016 26.156 1 98.75 75 ALA A CA 1
ATOM 598 C C . ALA A 1 75 ? 6.137 21.531 25.094 1 98.75 75 ALA A C 1
ATOM 600 O O . ALA A 1 75 ? 7.094 20.844 24.734 1 98.75 75 ALA A O 1
ATOM 601 N N . GLY A 1 76 ? 5.918 22.703 24.578 1 98.75 76 GLY A N 1
ATOM 602 C CA . GLY A 1 76 ? 6.863 23.328 23.672 1 98.75 76 GLY A CA 1
ATOM 603 C C . GLY A 1 76 ? 6.496 23.156 22.219 1 98.75 76 GLY A C 1
ATOM 604 O O . GLY A 1 76 ? 7.262 23.547 21.328 1 98.75 76 GLY A O 1
ATOM 605 N N . HIS A 1 77 ? 5.348 22.609 21.891 1 98.94 77 HIS A N 1
ATOM 606 C CA . HIS A 1 77 ? 4.863 22.453 20.531 1 98.94 77 HIS A CA 1
ATOM 607 C C . HIS A 1 77 ? 4.148 23.719 20.062 1 98.94 77 HIS A C 1
ATOM 609 O O . HIS A 1 77 ? 3.768 24.562 20.875 1 98.94 77 HIS A O 1
ATOM 615 N N . GLU A 1 78 ? 4.074 23.859 18.734 1 98.94 78 GLU A N 1
ATOM 616 C CA . GLU A 1 78 ? 3.258 24.938 18.188 1 98.94 78 GLU A CA 1
ATOM 617 C C . GLU A 1 78 ? 1.784 24.547 18.141 1 98.94 78 GLU A C 1
ATOM 619 O O . GLU A 1 78 ? 1.445 23.422 17.766 1 98.94 78 GLU A O 1
ATOM 624 N N . VAL A 1 79 ? 0.918 25.453 18.594 1 98.94 79 VAL A N 1
ATOM 625 C CA . VAL A 1 79 ? -0.518 25.328 18.359 1 98.94 79 VAL A CA 1
ATOM 626 C C . VAL A 1 79 ? -0.922 26.156 17.141 1 98.94 79 VAL A C 1
ATOM 628 O O . VAL A 1 79 ? -0.675 27.359 17.094 1 98.94 79 VAL A O 1
ATOM 631 N N . ALA A 1 80 ? -1.474 25.531 16.125 1 98.94 80 ALA A N 1
ATOM 632 C CA . ALA A 1 80 ? -1.928 26.172 14.891 1 98.94 80 ALA A CA 1
ATOM 633 C C . ALA A 1 80 ? -3.363 25.766 14.562 1 98.94 80 ALA A C 1
ATOM 635 O O . ALA A 1 80 ? -3.941 24.906 15.227 1 98.94 80 ALA A O 1
ATOM 636 N N . SER A 1 81 ? -3.922 26.453 13.562 1 98.94 81 SER A N 1
ATOM 637 C CA . SER A 1 81 ? -5.352 26.312 13.312 1 98.94 81 SER A CA 1
ATOM 638 C C . SER A 1 81 ? -5.625 25.281 12.219 1 98.94 81 SER A C 1
ATOM 640 O O . SER A 1 81 ? -4.918 25.234 11.211 1 98.94 81 SER A O 1
ATOM 642 N N . HIS A 1 82 ? -6.613 24.453 12.445 1 98.88 82 HIS A N 1
ATOM 643 C CA . HIS A 1 82 ? -7.125 23.5 11.477 1 98.88 82 HIS A CA 1
ATOM 644 C C . HIS A 1 82 ? -8.586 23.766 11.141 1 98.88 82 HIS A C 1
ATOM 646 O O . HIS A 1 82 ? -9.32 22.859 10.734 1 98.88 82 HIS A O 1
ATOM 652 N N . GLY A 1 83 ? -9.023 25.094 11.312 1 98.62 83 GLY A N 1
ATOM 653 C CA . GLY A 1 83 ? -10.43 25.438 11.156 1 98.62 83 GLY A CA 1
ATOM 654 C C . GLY A 1 83 ? -11.266 25.078 12.359 1 98.62 83 GLY A C 1
ATOM 655 O O . GLY A 1 83 ? -10.734 24.656 13.391 1 98.62 83 GLY A O 1
ATOM 656 N N . TRP A 1 84 ? -12.578 25.297 12.203 1 98.44 84 TRP A N 1
ATOM 657 C CA . TRP A 1 84 ? -13.453 25.109 13.352 1 98.44 84 TRP A CA 1
ATOM 658 C C . TRP A 1 84 ? -13.883 23.656 13.477 1 98.44 84 TRP A C 1
ATOM 660 O O . TRP A 1 84 ? -13.688 23.016 14.516 1 98.44 84 TRP A O 1
ATOM 670 N N . ASP A 1 85 ? -14.484 23.094 12.453 1 97.06 85 ASP A N 1
ATOM 671 C CA . ASP A 1 85 ? -15.102 21.766 12.594 1 97.06 85 ASP A CA 1
ATOM 672 C C . ASP A 1 85 ? -14.805 20.891 11.375 1 97.06 85 ASP A C 1
ATOM 674 O O . ASP A 1 85 ? -15.672 20.141 10.922 1 97.06 85 ASP A O 1
ATOM 678 N N . HIS A 1 86 ? -13.633 21.062 10.734 1 97.38 86 HIS A N 1
ATOM 679 C CA . HIS A 1 86 ? -13.086 20.234 9.664 1 97.38 86 HIS A CA 1
ATOM 680 C C . HIS A 1 86 ? -13.898 20.391 8.383 1 97.38 86 HIS A C 1
ATOM 682 O O . HIS A 1 86 ? -13.961 19.484 7.559 1 97.38 86 HIS A O 1
ATOM 688 N N . GLN A 1 87 ? -14.578 21.547 8.25 1 96.12 87 GLN A N 1
ATOM 689 C CA . GLN A 1 87 ? -15.219 21.859 6.977 1 96.12 87 GLN A CA 1
ATOM 690 C C . GLN A 1 87 ? -14.188 22.172 5.906 1 96.12 87 GLN A C 1
ATOM 692 O O . GLN A 1 87 ? -13.273 22.984 6.133 1 96.12 87 GLN A O 1
ATOM 697 N N . ARG A 1 88 ? -14.312 21.578 4.77 1 95.69 88 ARG A N 1
ATOM 698 C CA . ARG A 1 88 ? -13.383 21.812 3.672 1 95.69 88 ARG A CA 1
ATOM 699 C C . ARG A 1 88 ? -13.57 23.219 3.1 1 95.69 88 ARG A C 1
ATOM 701 O O . ARG A 1 88 ? -14.703 23.688 2.965 1 95.69 88 ARG A O 1
ATOM 708 N N . VAL A 1 89 ? -12.523 23.844 2.748 1 97.25 89 VAL A N 1
ATOM 709 C CA . VAL A 1 89 ? -12.531 25.25 2.367 1 97.25 89 VAL A CA 1
ATOM 710 C C . VAL A 1 89 ? -13.328 25.422 1.075 1 97.25 89 VAL A C 1
ATOM 712 O O . VAL A 1 89 ? -14.07 26.406 0.928 1 97.25 89 VAL A O 1
ATOM 715 N N . PHE A 1 90 ? -13.227 24.422 0.144 1 93.94 90 PHE A N 1
ATOM 716 C CA . PHE A 1 90 ? -13.859 24.609 -1.155 1 93.94 90 PHE A CA 1
ATOM 717 C C . PHE A 1 90 ? -15.375 24.453 -1.04 1 93.94 90 PHE A C 1
ATOM 719 O O . PHE A 1 90 ? -16.094 24.641 -2.018 1 93.94 90 PHE A O 1
ATOM 726 N N . THR A 1 91 ? -15.891 24.172 0.165 1 94.75 91 THR A N 1
ATOM 727 C CA . THR A 1 91 ? -17.328 24.109 0.393 1 94.75 91 THR A CA 1
ATOM 728 C C . THR A 1 91 ? -17.828 25.406 1.022 1 94.75 91 THR A C 1
ATOM 730 O O . THR A 1 91 ? -19.031 25.531 1.305 1 94.75 91 THR A O 1
ATOM 733 N N . MET A 1 92 ? -16.969 26.406 1.224 1 96.88 92 MET A N 1
ATOM 734 C CA . MET A 1 92 ? -17.297 27.688 1.837 1 96.88 92 MET A CA 1
ATOM 735 C C . MET A 1 92 ? -17.141 28.828 0.833 1 96.88 92 MET A C 1
ATOM 737 O O . MET A 1 92 ? -16.438 28.688 -0.165 1 96.88 92 MET A O 1
ATOM 741 N N . GLY A 1 93 ? -17.844 29.953 1.146 1 97.31 93 GLY A N 1
ATOM 742 C CA . GLY A 1 93 ? -17.484 31.234 0.549 1 97.31 93 GLY A CA 1
ATOM 743 C C . GLY A 1 93 ? -16.469 32 1.353 1 97.31 93 GLY A C 1
ATOM 744 O O . GLY A 1 93 ? -16.109 31.609 2.463 1 97.31 93 GLY A O 1
ATOM 745 N N . PRO A 1 94 ? -15.953 33.125 0.792 1 98 94 PRO A N 1
ATOM 746 C CA . PRO A 1 94 ? -14.914 33.906 1.468 1 98 94 PRO A CA 1
ATOM 747 C C . PRO A 1 94 ? -15.352 34.406 2.84 1 98 94 PRO A C 1
ATOM 749 O O . PRO A 1 94 ? -14.562 34.406 3.789 1 98 94 PRO A O 1
ATOM 752 N N . GLU A 1 95 ? -16.594 34.844 2.934 1 98.31 95 GLU A N 1
ATOM 753 C CA . GLU A 1 95 ? -17.078 35.406 4.203 1 98.31 95 GLU A CA 1
ATOM 754 C C . GLU A 1 95 ? -17.219 34.312 5.258 1 98.31 95 GLU A C 1
ATOM 756 O O . GLU A 1 95 ? -16.859 34.5 6.418 1 98.31 95 GLU A O 1
ATOM 761 N N . GLN A 1 96 ? -17.719 33.188 4.863 1 98.44 96 GLN A N 1
ATOM 762 C CA . GLN A 1 96 ? -17.828 32.062 5.77 1 98.44 96 GLN A CA 1
ATOM 763 C C . GLN A 1 96 ? -16.453 31.578 6.223 1 98.44 96 GLN A C 1
ATOM 765 O O . GLN A 1 96 ? -16.25 31.219 7.387 1 98.44 96 GLN A O 1
ATOM 770 N N . PHE A 1 97 ? -15.531 31.5 5.285 1 98.69 97 PHE A N 1
ATOM 771 C CA . PHE A 1 97 ? -14.164 31.109 5.602 1 98.69 97 PHE A CA 1
ATOM 772 C C . PHE A 1 97 ? -13.539 32.094 6.598 1 98.69 97 PHE A C 1
ATOM 774 O O . PHE A 1 97 ? -12.93 31.656 7.586 1 98.69 97 PHE A O 1
ATOM 781 N N . ARG A 1 98 ? -13.742 33.406 6.379 1 98.62 98 ARG A N 1
ATOM 782 C CA . ARG A 1 98 ? -13.234 34.406 7.293 1 98.62 98 ARG A CA 1
ATOM 783 C C . ARG A 1 98 ? -13.789 34.219 8.703 1 98.62 98 ARG A C 1
ATOM 785 O O . ARG A 1 98 ? -13.047 34.312 9.68 1 98.62 98 ARG A O 1
ATOM 792 N N . ALA A 1 99 ? -15.023 33.938 8.758 1 98.75 99 ALA A N 1
ATOM 793 C CA . ALA A 1 99 ? -15.664 33.719 10.055 1 98.75 99 ALA A CA 1
ATOM 794 C C . ALA A 1 99 ? -15.125 32.469 10.719 1 98.75 99 ALA A C 1
ATOM 796 O O . ALA A 1 99 ? -14.922 32.438 11.938 1 98.75 99 ALA A O 1
ATOM 797 N N . ASP A 1 100 ? -14.984 31.391 9.938 1 98.81 100 ASP A N 1
ATOM 798 C CA . ASP A 1 100 ? -14.43 30.125 10.438 1 98.81 100 ASP A CA 1
ATOM 799 C C . ASP A 1 100 ? -13.031 30.344 11.008 1 98.81 100 ASP A C 1
ATOM 801 O O . ASP A 1 100 ? -12.719 29.859 12.102 1 98.81 100 ASP A O 1
ATOM 805 N N . LEU A 1 101 ? -12.188 31.078 10.281 1 98.88 101 LEU A N 1
ATOM 806 C CA . LEU A 1 101 ? -10.828 31.391 10.727 1 98.88 101 LEU A CA 1
ATOM 807 C C . LEU A 1 101 ? -10.844 32.125 12.055 1 98.88 101 LEU A C 1
ATOM 809 O O . LEU A 1 101 ? -10.102 31.766 12.977 1 98.88 101 LEU A O 1
ATOM 813 N N . ALA A 1 102 ? -11.688 33.156 12.102 1 98.81 102 ALA A N 1
ATOM 814 C CA . ALA A 1 102 ? -11.727 34 13.289 1 98.81 102 ALA A CA 1
ATOM 815 C C . ALA A 1 102 ? -12.18 33.219 14.516 1 98.81 102 ALA A C 1
ATOM 817 O O . ALA A 1 102 ? -11.578 33.312 15.586 1 98.81 102 ALA A O 1
ATOM 818 N N . THR A 1 103 ? -13.25 32.438 14.367 1 98.88 103 THR A N 1
ATOM 819 C CA . THR A 1 103 ? -13.805 31.672 15.469 1 98.88 103 THR A CA 1
ATOM 820 C C . THR A 1 103 ? -12.805 30.641 15.961 1 98.88 103 THR A C 1
ATOM 822 O O . THR A 1 103 ? -12.586 30.484 17.156 1 98.88 103 THR A O 1
ATOM 825 N N . ALA A 1 104 ? -12.203 29.906 15.078 1 98.88 104 ALA A N 1
ATOM 826 C CA . ALA A 1 104 ? -11.234 28.875 15.43 1 98.88 104 ALA A CA 1
ATOM 827 C C . ALA A 1 104 ? -10.008 29.469 16.109 1 98.88 104 ALA A C 1
ATOM 829 O O . ALA A 1 104 ? -9.555 28.969 17.141 1 98.88 104 ALA A O 1
ATOM 830 N N . ARG A 1 105 ? -9.453 30.531 15.523 1 98.88 105 ARG A N 1
ATOM 831 C CA . ARG A 1 105 ? -8.258 31.156 16.062 1 98.88 105 ARG A CA 1
ATOM 832 C C . ARG A 1 105 ? -8.5 31.641 17.484 1 98.88 105 ARG A C 1
ATOM 834 O O . ARG A 1 105 ? -7.652 31.469 18.375 1 98.88 105 ARG A O 1
ATOM 841 N N . LYS A 1 106 ? -9.617 32.281 17.703 1 98.81 106 LYS A N 1
ATOM 842 C CA . LYS A 1 106 ? -9.938 32.781 19.031 1 98.81 106 LYS A CA 1
ATOM 843 C C . LYS A 1 106 ? -9.977 31.641 20.047 1 98.81 106 LYS A C 1
ATOM 845 O O . LYS A 1 106 ? -9.414 31.766 21.141 1 98.81 106 LYS A O 1
ATOM 850 N N . ALA A 1 107 ? -10.641 30.547 19.719 1 98.88 107 ALA A N 1
ATOM 851 C CA . ALA A 1 107 ? -10.734 29.406 20.625 1 98.88 107 ALA A CA 1
ATOM 852 C C . ALA A 1 107 ? -9.352 28.828 20.938 1 98.88 107 ALA A C 1
ATOM 854 O O . ALA A 1 107 ? -9.062 28.484 22.078 1 98.88 107 ALA A O 1
ATOM 855 N N . LEU A 1 108 ? -8.539 28.703 19.953 1 98.94 108 LEU A N 1
ATOM 856 C CA . LEU A 1 108 ? -7.211 28.125 20.094 1 98.94 108 LEU A CA 1
ATOM 857 C C . LEU A 1 108 ? -6.312 29.031 20.938 1 98.94 108 LEU A C 1
ATOM 859 O O . LEU A 1 108 ? -5.582 28.562 21.797 1 98.94 108 LEU A O 1
ATOM 863 N N . GLU A 1 109 ? -6.363 30.344 20.641 1 98.94 109 GLU A N 1
ATOM 864 C CA . GLU A 1 109 ? -5.543 31.297 21.391 1 98.94 109 GLU A CA 1
ATOM 865 C C . GLU A 1 109 ? -6 31.391 22.844 1 98.94 109 GLU A C 1
ATOM 867 O O . GLU A 1 109 ? -5.176 31.453 23.766 1 98.94 109 GLU A O 1
ATOM 872 N N . ASP A 1 110 ? -7.301 31.391 23.031 1 98.75 110 ASP A N 1
ATOM 873 C CA . ASP A 1 110 ? -7.824 31.406 24.391 1 98.75 110 ASP A CA 1
ATOM 874 C C . ASP A 1 110 ? -7.352 30.188 25.172 1 98.75 110 ASP A C 1
ATOM 876 O O . ASP A 1 110 ? -7.016 30.297 26.359 1 98.75 110 ASP A O 1
ATOM 880 N N . ALA A 1 111 ? -7.328 29.078 24.547 1 98.81 111 ALA A N 1
ATOM 881 C CA . ALA A 1 111 ? -7.016 27.812 25.219 1 98.81 111 ALA A CA 1
ATOM 882 C C . ALA A 1 111 ? -5.512 27.672 25.438 1 98.81 111 ALA A C 1
ATOM 884 O O . ALA A 1 111 ? -5.074 27.172 26.484 1 98.81 111 ALA A O 1
ATOM 885 N N . SER A 1 112 ? -4.719 28.031 24.484 1 98.62 112 SER A N 1
ATOM 886 C CA . SER A 1 112 ? -3.285 27.766 24.531 1 98.62 112 SER A CA 1
ATOM 887 C C . SER A 1 112 ? -2.527 28.906 25.219 1 98.62 112 SER A C 1
ATOM 889 O O . SER A 1 112 ? -1.415 28.703 25.703 1 98.62 112 SER A O 1
ATOM 891 N N . GLY A 1 113 ? -3.076 30.125 25.141 1 98.31 113 GLY A N 1
ATOM 892 C CA . GLY A 1 113 ? -2.379 31.297 25.641 1 98.31 113 GLY A CA 1
ATOM 893 C C . GLY A 1 113 ? -1.29 31.781 24.703 1 98.31 113 GLY A C 1
ATOM 894 O O . GLY A 1 113 ? -0.46 32.625 25.078 1 98.31 113 GLY A O 1
ATOM 895 N N . THR A 1 114 ? -1.252 31.219 23.562 1 98.44 114 THR A N 1
ATOM 896 C CA . THR A 1 114 ? -0.242 31.594 22.578 1 98.44 114 THR A CA 1
ATOM 897 C C . THR A 1 114 ? -0.897 32.125 21.297 1 98.44 114 THR A C 1
ATOM 899 O O . THR A 1 114 ? -2.064 31.812 21.031 1 98.44 114 THR A O 1
ATOM 902 N N . ARG A 1 115 ? -0.185 32.938 20.562 1 98.31 115 ARG A N 1
ATOM 903 C CA . ARG A 1 115 ? -0.667 33.406 19.266 1 98.31 115 ARG A CA 1
ATOM 904 C C . ARG A 1 115 ? -0.69 32.25 18.25 1 98.31 115 ARG A C 1
ATOM 906 O O . ARG A 1 115 ? 0.238 31.453 18.188 1 98.31 115 ARG A O 1
ATOM 913 N N . VAL A 1 116 ? -1.74 32.219 17.469 1 98.88 116 VAL A N 1
ATOM 914 C CA . VAL A 1 116 ? -1.888 31.219 16.422 1 98.88 116 VAL A CA 1
ATOM 915 C C . VAL A 1 116 ? -1.594 31.859 15.062 1 98.88 116 VAL A C 1
ATOM 917 O O . VAL A 1 116 ? -2.355 32.719 14.594 1 98.88 116 VAL A O 1
ATOM 920 N N . THR A 1 117 ? -0.518 31.406 14.375 1 98.56 117 THR A N 1
ATOM 921 C CA . THR A 1 117 ? -0.065 32.094 13.164 1 98.56 117 THR A CA 1
ATOM 922 C C . THR A 1 117 ? -0.076 31.125 11.977 1 98.56 117 THR A C 1
ATOM 924 O O . THR A 1 117 ? 0.133 31.547 10.836 1 98.56 117 THR A O 1
ATOM 927 N N . GLY A 1 118 ? -0.271 29.891 12.188 1 98.94 118 GLY A N 1
ATOM 928 C CA . GLY A 1 118 ? -0.314 28.891 11.133 1 98.94 118 GLY A CA 1
ATOM 929 C C . GLY A 1 118 ? -1.7 28.312 10.914 1 98.94 118 GLY A C 1
ATOM 930 O O . GLY A 1 118 ? -2.49 28.203 11.852 1 98.94 118 GLY A O 1
ATOM 931 N N . TYR A 1 119 ? -1.977 27.953 9.656 1 98.94 119 TYR A N 1
ATOM 932 C CA . TYR A 1 119 ? -3.262 27.375 9.273 1 98.94 119 TYR A CA 1
ATOM 933 C C . TYR A 1 119 ? -3.068 26.172 8.344 1 98.94 119 TYR A C 1
ATOM 935 O O . TYR A 1 119 ? -2.184 26.188 7.488 1 98.94 119 TYR A O 1
ATOM 943 N N . ARG A 1 120 ? -3.807 25.156 8.562 1 98.81 120 ARG A N 1
ATOM 944 C CA . ARG A 1 120 ? -3.928 24.062 7.598 1 98.81 120 ARG A CA 1
ATOM 945 C C . ARG A 1 120 ? -5.391 23.75 7.316 1 98.81 120 ARG A C 1
ATOM 947 O O . ARG A 1 120 ? -6.156 23.453 8.242 1 98.81 120 ARG A O 1
ATOM 954 N N . ALA A 1 121 ? -5.703 23.75 6 1 98.06 121 ALA A N 1
ATOM 955 C CA . ALA A 1 121 ? -7.07 23.438 5.586 1 98.06 121 ALA A CA 1
ATOM 956 C C . ALA A 1 121 ? -7.371 21.953 5.738 1 98.06 121 ALA A C 1
ATOM 958 O O . ALA A 1 121 ? -6.543 21.109 5.391 1 98.06 121 ALA A O 1
ATOM 959 N N . PRO A 1 122 ? -8.57 21.656 6.297 1 96.81 122 PRO A N 1
ATOM 960 C CA . PRO A 1 122 ? -8.969 20.25 6.309 1 96.81 122 PRO A CA 1
ATOM 961 C C . PRO A 1 122 ? -8.859 19.594 4.93 1 96.81 122 PRO A C 1
ATOM 963 O O . PRO A 1 122 ? -9.305 20.156 3.934 1 96.81 122 PRO A O 1
ATOM 966 N N . SER A 1 123 ? -8.203 18.406 4.898 1 93.31 123 SER A N 1
ATOM 967 C CA . SER A 1 123 ? -8.055 17.625 3.678 1 93.31 123 SER A CA 1
ATOM 968 C C . SER A 1 123 ? -7.285 18.406 2.615 1 93.31 123 SER A C 1
ATOM 970 O O . SER A 1 123 ? -7.5 18.203 1.417 1 93.31 123 SER A O 1
ATOM 972 N N . PHE A 1 124 ? -6.488 19.391 3.053 1 95 124 PHE A N 1
ATOM 973 C CA . PHE A 1 124 ? -5.719 20.188 2.115 1 95 124 PHE A CA 1
ATOM 974 C C . PHE A 1 124 ? -6.621 20.781 1.037 1 95 124 PHE A C 1
ATOM 976 O O . PHE A 1 124 ? -6.32 20.688 -0.155 1 95 124 PHE A O 1
ATOM 983 N N . SER A 1 125 ? -7.648 21.406 1.432 1 94.44 125 SER A N 1
ATOM 984 C CA . SER A 1 125 ? -8.766 21.719 0.55 1 94.44 125 SER A CA 1
ATOM 985 C C . SER A 1 125 ? -8.641 23.109 -0.043 1 94.44 125 SER A C 1
ATOM 987 O O . SER A 1 125 ? -9.641 23.734 -0.396 1 94.44 125 SER A O 1
ATOM 989 N N . ILE A 1 126 ? -7.445 23.672 -0.056 1 95.12 126 ILE A N 1
ATOM 990 C CA . ILE A 1 126 ? -7.207 24.875 -0.847 1 95.12 126 ILE A CA 1
ATOM 991 C C . ILE A 1 126 ? -6.578 24.5 -2.186 1 95.12 126 ILE A C 1
ATOM 993 O O . ILE A 1 126 ? -5.5 23.891 -2.227 1 95.12 126 ILE A O 1
ATOM 997 N N . ASP A 1 127 ? -7.312 24.812 -3.201 1 92.19 127 ASP A N 1
ATOM 998 C CA . ASP A 1 127 ? -6.883 24.484 -4.559 1 92.19 127 ASP A CA 1
ATOM 999 C C . ASP A 1 127 ? -7.426 25.5 -5.562 1 92.19 127 ASP A C 1
ATOM 1001 O O . ASP A 1 127 ? -7.73 26.641 -5.203 1 92.19 127 ASP A O 1
ATOM 1005 N N . ARG A 1 128 ? -7.512 25.141 -6.828 1 87.81 128 ARG A N 1
ATOM 1006 C CA . ARG A 1 128 ? -7.898 26.062 -7.887 1 87.81 128 ARG A CA 1
ATOM 1007 C C . ARG A 1 128 ? -9.336 26.531 -7.707 1 87.81 128 ARG A C 1
ATOM 1009 O O . ARG A 1 128 ? -9.719 27.578 -8.211 1 87.81 128 ARG A O 1
ATOM 1016 N N . ARG A 1 129 ? -10.164 25.812 -6.898 1 89.94 129 ARG A N 1
ATOM 1017 C CA . ARG A 1 129 ? -11.57 26.141 -6.691 1 89.94 129 ARG A CA 1
ATOM 1018 C C . ARG A 1 129 ? -11.727 27.328 -5.746 1 89.94 129 ARG A C 1
ATOM 1020 O O . ARG A 1 129 ? -12.789 27.953 -5.699 1 89.94 129 ARG A O 1
ATOM 1027 N N . THR A 1 130 ? -10.703 27.562 -4.977 1 93.38 130 THR A N 1
ATOM 1028 C CA . THR A 1 130 ? -10.797 28.594 -3.961 1 93.38 130 THR A CA 1
ATOM 1029 C C . THR A 1 130 ? -9.656 29.609 -4.117 1 93.38 130 THR A C 1
ATOM 1031 O O . THR A 1 130 ? -8.852 29.781 -3.203 1 93.38 130 THR A O 1
ATOM 1034 N N . PRO A 1 131 ? -9.641 30.344 -5.211 1 88.19 131 PRO A N 1
ATOM 1035 C CA . PRO A 1 131 ? -8.547 31.297 -5.469 1 88.19 131 PRO A CA 1
ATOM 1036 C C . PRO A 1 131 ? -8.461 32.406 -4.422 1 88.19 131 PRO A C 1
ATOM 1038 O O . PRO A 1 131 ? -7.398 33 -4.223 1 88.19 131 PRO A O 1
ATOM 1041 N N . TRP A 1 132 ? -9.508 32.562 -3.77 1 96.81 132 TRP A N 1
ATOM 1042 C CA . TRP A 1 132 ? -9.617 33.656 -2.805 1 96.81 132 TRP A CA 1
ATOM 1043 C C . TRP A 1 132 ? -9.102 33.219 -1.436 1 96.81 132 TRP A C 1
ATOM 1045 O O . TRP A 1 132 ? -8.922 34.062 -0.541 1 96.81 132 TRP A O 1
ATOM 1055 N N . ALA A 1 133 ? -8.875 31.969 -1.155 1 98.19 133 ALA A N 1
ATOM 1056 C CA . ALA A 1 133 ? -8.602 31.422 0.173 1 98.19 133 ALA A CA 1
ATOM 1057 C C . ALA A 1 133 ? -7.316 32 0.751 1 98.19 133 ALA A C 1
ATOM 1059 O O . ALA A 1 133 ? -7.285 32.438 1.907 1 98.19 133 ALA A O 1
ATOM 1060 N N . HIS A 1 134 ? -6.285 32.094 -0.042 1 98.38 134 HIS A N 1
ATOM 1061 C CA . HIS A 1 134 ? -5.012 32.625 0.431 1 98.38 134 HIS A CA 1
ATOM 1062 C C . HIS A 1 134 ? -5.113 34.125 0.733 1 98.38 134 HIS A C 1
ATOM 1064 O O . HIS A 1 134 ? -4.461 34.625 1.652 1 98.38 134 HIS A O 1
ATOM 1070 N N . GLU A 1 135 ? -5.848 34.812 -0.077 1 98.38 135 GLU A N 1
ATOM 1071 C CA . GLU A 1 135 ? -6.066 36.219 0.194 1 98.38 135 GLU A CA 1
ATOM 1072 C C . GLU A 1 135 ? -6.738 36.438 1.548 1 98.38 135 GLU A C 1
ATOM 1074 O O . GLU A 1 135 ? -6.328 37.312 2.324 1 98.38 135 GLU A O 1
ATOM 1079 N N . VAL A 1 136 ? -7.738 35.656 1.803 1 98.75 136 VAL A N 1
ATOM 1080 C CA . VAL A 1 136 ? -8.461 35.75 3.07 1 98.75 136 VAL A CA 1
ATOM 1081 C C . VAL A 1 136 ? -7.516 35.406 4.223 1 98.75 136 VAL A C 1
ATOM 1083 O O . VAL A 1 136 ? -7.551 36.031 5.273 1 98.75 136 VAL A O 1
ATOM 1086 N N . LEU A 1 137 ? -6.695 34.375 4.055 1 98.88 137 LEU A N 1
ATOM 1087 C CA . LEU A 1 137 ? -5.711 34 5.07 1 98.88 137 LEU A CA 1
ATOM 1088 C C . LEU A 1 137 ? -4.762 35.156 5.344 1 98.88 137 LEU A C 1
ATOM 1090 O O . LEU A 1 137 ? -4.496 35.5 6.5 1 98.88 137 LEU A O 1
ATOM 1094 N N . ALA A 1 138 ? -4.258 35.781 4.297 1 98.56 138 ALA A N 1
ATOM 1095 C CA . ALA A 1 138 ? -3.334 36.906 4.418 1 98.56 138 ALA A CA 1
ATOM 1096 C C . ALA A 1 138 ? -3.99 38.094 5.145 1 98.56 138 ALA A C 1
ATOM 1098 O O . ALA A 1 138 ? -3.4 38.656 6.055 1 98.56 138 ALA A O 1
ATOM 1099 N N . GLU A 1 139 ? -5.16 38.375 4.734 1 98.31 139 GLU A N 1
ATOM 1100 C CA . GLU A 1 139 ? -5.906 39.469 5.332 1 98.31 139 GLU A CA 1
ATOM 1101 C C . GLU A 1 139 ? -6.176 39.219 6.812 1 98.31 139 GLU A C 1
ATOM 1103 O O . GLU A 1 139 ? -6.258 40.156 7.605 1 98.31 139 GLU A O 1
ATOM 1108 N N . SER A 1 140 ? -6.359 37.969 7.141 1 98.38 140 SER A N 1
ATOM 1109 C CA . SER A 1 140 ? -6.656 37.562 8.516 1 98.38 140 SER A CA 1
ATOM 1110 C C . SER A 1 140 ? -5.398 37.562 9.375 1 98.38 140 SER A C 1
ATOM 1112 O O . SER A 1 140 ? -5.469 37.344 10.586 1 98.38 140 SER A O 1
ATOM 1114 N N . GLY A 1 141 ? -4.238 37.75 8.797 1 98.06 141 GLY A N 1
ATOM 1115 C CA . GLY A 1 141 ? -3.02 37.938 9.562 1 98.06 141 GLY A CA 1
ATOM 1116 C C . GLY A 1 141 ? -2.246 36.656 9.812 1 98.06 141 GLY A C 1
ATOM 1117 O O . GLY A 1 141 ? -1.393 36.625 10.703 1 98.06 141 GLY A O 1
ATOM 1118 N N . TYR A 1 142 ? -2.557 35.562 9.07 1 98.75 142 TYR A N 1
ATOM 1119 C CA . TYR A 1 142 ? -1.777 34.344 9.203 1 98.75 142 TYR A CA 1
ATOM 1120 C C . TYR A 1 142 ? -0.405 34.5 8.555 1 98.75 142 TYR A C 1
ATOM 1122 O O . TYR A 1 142 ? -0.275 35.125 7.504 1 98.75 142 TYR A O 1
ATOM 1130 N N . ALA A 1 143 ? 0.62 33.906 9.211 1 98.62 143 ALA A N 1
ATOM 1131 C CA . ALA A 1 143 ? 1.987 33.969 8.703 1 98.62 143 ALA A CA 1
ATOM 1132 C C . ALA A 1 143 ? 2.238 32.875 7.668 1 98.62 143 ALA A 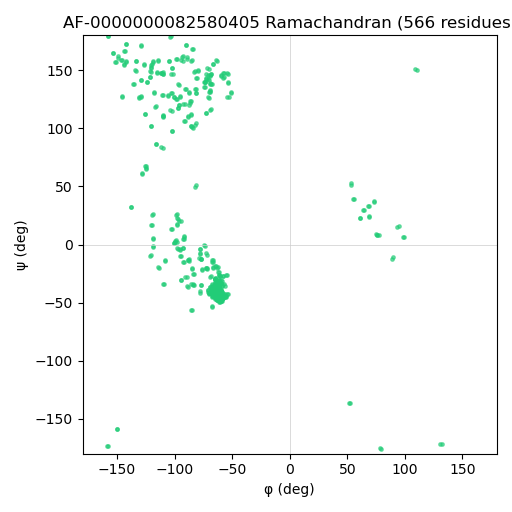C 1
ATOM 1134 O O . ALA A 1 143 ? 3.021 33.062 6.734 1 98.62 143 ALA A O 1
ATOM 1135 N N . TYR A 1 144 ? 1.61 31.703 7.848 1 98.81 144 TYR A N 1
ATOM 1136 C CA . TYR A 1 144 ? 1.843 30.625 6.887 1 98.81 144 TYR A CA 1
ATOM 1137 C C . TYR A 1 144 ? 0.63 29.719 6.789 1 98.81 144 TYR A C 1
ATOM 1139 O O . TYR A 1 144 ? -0.226 29.703 7.676 1 98.81 144 TYR A O 1
ATOM 1147 N N . SER A 1 145 ? 0.568 29.078 5.711 1 98.81 145 SER A N 1
ATOM 1148 C CA . SER A 1 145 ? -0.411 28.031 5.434 1 98.81 145 SER A CA 1
ATOM 1149 C C . SER A 1 145 ? 0.263 26.766 4.914 1 98.81 145 SER A C 1
ATOM 1151 O O . SER A 1 145 ? 1.28 26.844 4.223 1 98.81 145 SER A O 1
ATOM 1153 N N . SER A 1 146 ? -0.217 25.641 5.332 1 98.44 146 SER A N 1
ATOM 1154 C CA . SER A 1 146 ? 0.139 24.344 4.773 1 98.44 146 SER A CA 1
ATOM 1155 C C . SER A 1 146 ? -1.101 23.578 4.328 1 98.44 146 SER A C 1
ATOM 1157 O O . SER A 1 146 ? -1.411 22.516 4.875 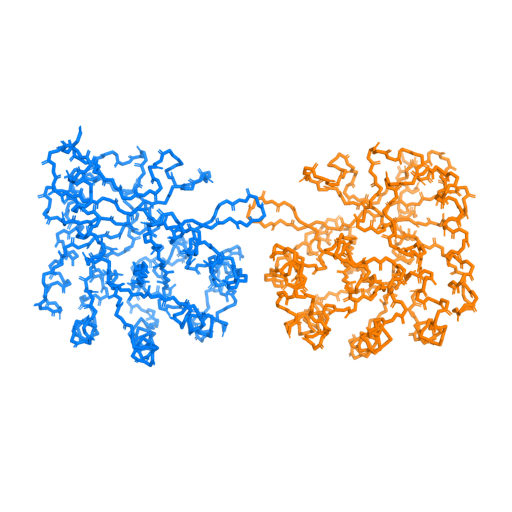1 98.44 146 SER A O 1
ATOM 1159 N N . SER A 1 147 ? -1.759 24.141 3.256 1 97.88 147 SER A N 1
ATOM 1160 C CA . SER A 1 147 ? -3.131 23.75 2.955 1 97.88 147 SER A CA 1
ATOM 1161 C C . SER A 1 147 ? -3.236 23.125 1.566 1 97.88 147 SER A C 1
ATOM 1163 O O . SER A 1 147 ? -4.328 22.766 1.123 1 97.88 147 SER A O 1
ATOM 1165 N N . VAL A 1 148 ? -2.053 22.953 0.933 1 96.06 148 VAL A N 1
ATOM 1166 C CA . VAL A 1 148 ? -2.047 22.531 -0.464 1 96.06 148 VAL A CA 1
ATOM 1167 C C . VAL A 1 148 ? -1.357 21.172 -0.591 1 96.06 148 VAL A C 1
ATOM 1169 O O . VAL A 1 148 ? -0.296 20.953 -0.004 1 96.06 148 VAL A O 1
ATOM 1172 N N . ALA A 1 149 ? -2.004 20.281 -1.271 1 94.19 149 ALA A N 1
ATOM 1173 C CA . ALA A 1 149 ? -1.391 19.031 -1.742 1 94.19 149 ALA A CA 1
ATOM 1174 C C . ALA A 1 149 ? -1.234 19.047 -3.26 1 94.19 149 ALA A C 1
ATOM 1176 O O . ALA A 1 149 ? -2.225 18.984 -3.992 1 94.19 149 ALA A O 1
ATOM 1177 N N . PRO A 1 150 ? -0.037 19.109 -3.73 1 92.81 150 PRO A N 1
ATOM 1178 C CA . PRO A 1 150 ? 0.158 19.219 -5.18 1 92.81 150 PRO A CA 1
ATOM 1179 C C . PRO A 1 150 ? 0.073 17.859 -5.883 1 92.81 150 PRO A C 1
ATOM 1181 O O . PRO A 1 150 ? 0.973 17.5 -6.648 1 92.81 150 PRO A O 1
ATOM 1184 N N . VAL A 1 151 ? -0.932 17.125 -5.617 1 87.56 151 VAL A N 1
ATOM 1185 C CA . VAL A 1 151 ? -1.146 15.805 -6.195 1 87.56 151 VAL A CA 1
ATOM 1186 C C . VAL A 1 151 ? -2.164 15.891 -7.328 1 87.56 151 VAL A C 1
ATOM 1188 O O . VAL A 1 151 ? -3.027 16.781 -7.328 1 87.56 151 VAL A O 1
ATOM 1191 N N . LYS A 1 152 ? -1.84 14.984 -8.281 1 74.75 152 LYS A N 1
ATOM 1192 C CA . LYS A 1 152 ? -2.852 14.82 -9.328 1 74.75 152 LYS A CA 1
ATOM 1193 C C . LYS A 1 152 ? -3.938 13.844 -8.883 1 74.75 152 LYS A C 1
ATOM 1195 O O . LYS A 1 152 ? -3.67 12.656 -8.695 1 74.75 152 LYS A O 1
ATOM 1200 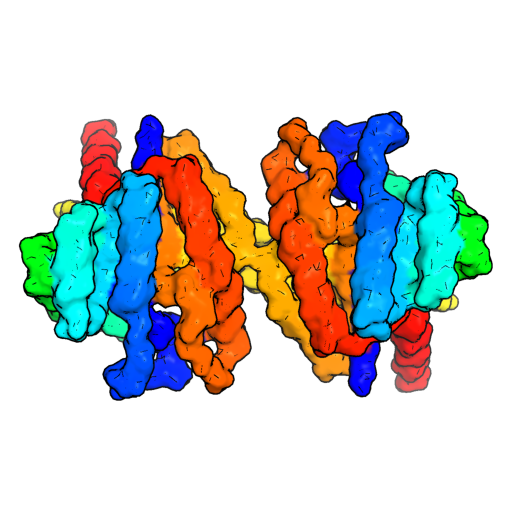N N . HIS A 1 153 ? -5.023 14.344 -8.453 1 67.44 153 HIS A N 1
ATOM 1201 C CA . HIS A 1 153 ? -6.148 13.484 -8.102 1 67.44 153 HIS A CA 1
ATOM 1202 C C . HIS A 1 153 ? -7.453 14.023 -8.688 1 67.44 153 HIS A C 1
ATOM 1204 O O . HIS A 1 153 ? -7.551 15.203 -9.008 1 67.44 153 HIS A O 1
ATOM 1210 N N . ASP A 1 154 ? -8.328 13.086 -8.977 1 53.47 154 ASP A N 1
ATOM 1211 C CA . ASP A 1 154 ? -9.602 13.453 -9.594 1 53.47 154 ASP A CA 1
ATOM 1212 C C . ASP A 1 154 ? -10.391 14.398 -8.695 1 53.47 154 ASP A C 1
ATOM 1214 O O . ASP A 1 154 ? -11.102 15.281 -9.188 1 53.47 154 ASP A O 1
ATOM 1218 N N . HIS A 1 155 ? -10.219 14.211 -7.395 1 56.31 155 HIS A N 1
ATOM 1219 C CA . HIS A 1 155 ? -11.18 14.875 -6.527 1 56.31 155 HIS A CA 1
ATOM 1220 C C . HIS A 1 155 ? -10.508 15.961 -5.688 1 56.31 155 HIS A C 1
ATOM 1222 O O . HIS A 1 155 ? -11.18 16.781 -5.078 1 56.31 155 HIS A O 1
ATOM 1228 N N . TYR A 1 156 ? -9.211 15.836 -5.574 1 59.91 156 TYR A N 1
ATOM 1229 C CA . TYR A 1 156 ? -8.555 16.844 -4.754 1 59.91 156 TYR A CA 1
ATOM 1230 C C . TYR A 1 156 ? -7.129 17.109 -5.238 1 59.91 156 TYR A C 1
ATOM 1232 O O . TYR A 1 156 ? -6.625 16.391 -6.105 1 59.91 156 TYR A O 1
ATOM 1240 N N . GLY A 1 157 ? -6.672 18.156 -4.867 1 71.94 157 GLY A N 1
ATOM 1241 C CA . GLY A 1 157 ? -5.281 18.469 -5.172 1 71.94 157 GLY A CA 1
ATOM 1242 C C . GLY A 1 157 ? -5.129 19.578 -6.191 1 71.94 157 GLY A C 1
ATOM 1243 O O . GLY A 1 157 ? -6.102 19.984 -6.832 1 71.94 157 GLY A O 1
ATOM 1244 N N . TRP A 1 158 ? -4.098 20.234 -6.035 1 81.44 158 TRP A N 1
ATOM 1245 C CA . TRP A 1 158 ? -3.674 21.266 -6.973 1 81.44 158 TRP A CA 1
ATOM 1246 C C . TRP A 1 158 ? -2.436 20.828 -7.75 1 81.44 158 TRP A C 1
ATOM 1248 O O . TRP A 1 158 ? -1.316 21.234 -7.426 1 81.44 158 TRP A O 1
ATOM 1258 N N . HIS A 1 159 ? -2.68 20.078 -8.789 1 79.19 159 HIS A N 1
ATOM 1259 C CA . HIS A 1 159 ? -1.604 19.391 -9.484 1 79.19 159 HIS A CA 1
ATOM 1260 C C . HIS A 1 159 ? -0.551 20.375 -9.984 1 79.19 159 HIS A C 1
ATOM 1262 O O . HIS A 1 159 ? 0.641 20.047 -10.008 1 79.19 159 HIS A O 1
ATOM 1268 N N . ASP A 1 160 ? -0.949 21.578 -10.234 1 84.94 160 ASP A N 1
ATOM 1269 C CA . ASP A 1 160 ? -0.01 22.531 -10.828 1 84.94 160 ASP A CA 1
ATOM 1270 C C . ASP A 1 160 ? 0.61 23.422 -9.766 1 84.94 160 ASP A C 1
ATOM 1272 O O . ASP A 1 160 ? 1.4 24.312 -10.086 1 84.94 160 ASP A O 1
ATOM 1276 N N . ALA A 1 161 ? 0.251 23.172 -8.531 1 89.5 161 ALA A N 1
ATOM 1277 C CA . ALA A 1 161 ? 0.837 23.984 -7.477 1 89.5 161 ALA A CA 1
ATOM 1278 C C . ALA A 1 161 ? 2.318 23.672 -7.297 1 89.5 161 ALA A C 1
ATOM 1280 O O . ALA A 1 161 ? 2.762 22.547 -7.578 1 89.5 161 ALA A O 1
ATOM 1281 N N . PRO A 1 162 ? 3.049 24.719 -6.844 1 91.94 162 PRO A N 1
ATOM 1282 C CA . PRO A 1 162 ? 4.445 24.422 -6.508 1 91.94 162 PRO A CA 1
ATOM 1283 C C . PRO A 1 162 ? 4.586 23.328 -5.457 1 91.94 162 PRO A C 1
ATOM 1285 O O . PRO A 1 162 ? 3.734 23.203 -4.57 1 91.94 162 PRO A O 1
ATOM 1288 N N . ARG A 1 163 ? 5.637 22.578 -5.562 1 92.12 163 ARG A N 1
ATOM 1289 C CA . ARG A 1 163 ? 5.891 21.516 -4.605 1 92.12 163 ARG A CA 1
ATOM 1290 C C . ARG A 1 163 ? 6.574 22.031 -3.352 1 92.12 163 ARG A C 1
ATOM 1292 O O . ARG A 1 163 ? 6.5 21.422 -2.287 1 92.12 163 ARG A O 1
ATOM 1299 N N . GLY A 1 164 ? 7.301 23.156 -3.492 1 95.06 164 GLY A N 1
ATOM 1300 C CA . GLY A 1 164 ? 7.938 23.812 -2.363 1 95.06 164 GLY A CA 1
ATOM 1301 C C . GLY A 1 164 ? 7.195 25.047 -1.898 1 95.06 164 GLY A C 1
ATOM 1302 O O . GLY A 1 164 ? 6.156 25.406 -2.459 1 95.06 164 GLY A O 1
ATOM 1303 N N . ALA A 1 165 ? 7.754 25.641 -0.86 1 97.88 165 ALA A N 1
ATOM 1304 C CA . ALA A 1 165 ? 7.164 26.844 -0.292 1 97.88 165 ALA A CA 1
ATOM 1305 C C . ALA A 1 165 ? 7.051 27.953 -1.343 1 97.88 165 ALA A C 1
ATOM 1307 O O . ALA A 1 165 ? 7.941 28.109 -2.184 1 97.88 165 ALA A O 1
ATOM 1308 N N . PHE A 1 166 ? 5.992 28.766 -1.319 1 97.25 166 PHE A N 1
ATOM 1309 C CA . PHE A 1 166 ? 5.828 29.859 -2.264 1 97.25 166 PHE A CA 1
ATOM 1310 C C . PHE A 1 166 ? 4.969 30.969 -1.666 1 97.25 166 PHE A C 1
ATOM 1312 O O . PHE A 1 166 ? 4.348 30.781 -0.617 1 97.25 166 PHE A O 1
ATOM 1319 N N . TRP A 1 167 ? 5.023 32.156 -2.332 1 97.38 167 TRP A N 1
ATOM 1320 C CA . TRP A 1 167 ? 4.152 33.281 -1.997 1 97.38 167 TRP A CA 1
ATOM 1321 C C . TRP A 1 167 ? 2.84 33.188 -2.77 1 97.38 167 TRP A C 1
ATOM 1323 O O . TRP A 1 167 ? 2.791 33.531 -3.959 1 97.38 167 TRP A O 1
ATOM 1333 N N . PRO A 1 168 ? 1.75 32.906 -2.086 1 96.88 168 PRO A N 1
ATOM 1334 C CA . PRO A 1 168 ? 0.513 32.719 -2.846 1 96.88 168 PRO A CA 1
ATOM 1335 C C . PRO A 1 168 ? -0.203 34.062 -3.143 1 96.88 168 PRO A C 1
ATOM 1337 O O . PRO A 1 168 ? -1.05 34.094 -4.035 1 96.88 168 PRO A O 1
ATOM 1340 N N . VAL A 1 169 ? 0.065 35.125 -2.396 1 97.12 169 VAL A N 1
ATOM 1341 C CA . VAL A 1 169 ? -0.58 36.406 -2.557 1 97.12 169 VAL A CA 1
ATOM 1342 C C . VAL A 1 169 ? 0.479 37.5 -2.738 1 97.12 169 VAL A C 1
ATOM 1344 O O . VAL A 1 169 ? 1.217 37.812 -1.804 1 97.12 169 VAL A O 1
ATOM 1347 N N . PRO A 1 170 ? 0.521 38.094 -3.967 1 94.75 170 PRO A N 1
ATOM 1348 C CA . PRO A 1 170 ? 1.518 39.125 -4.195 1 94.75 170 PRO A CA 1
ATOM 1349 C C . PRO A 1 170 ? 1.454 40.25 -3.148 1 94.75 170 PRO A C 1
ATOM 1351 O O . PRO A 1 170 ? 0.371 40.75 -2.846 1 94.75 170 PRO A O 1
ATOM 1354 N N . GLY A 1 171 ? 2.604 40.469 -2.578 1 94.12 171 GLY A N 1
ATOM 1355 C CA . GLY A 1 171 ? 2.711 41.594 -1.659 1 94.12 171 GLY A CA 1
ATOM 1356 C C . GLY A 1 171 ? 2.377 41.25 -0.226 1 94.12 171 GLY A C 1
ATOM 1357 O O . GLY A 1 171 ? 2.588 42.031 0.691 1 94.12 171 GLY A O 1
ATOM 1358 N N . ALA A 1 172 ? 1.829 40.094 0.011 1 96.38 172 ALA A N 1
ATOM 1359 C CA . ALA A 1 172 ? 1.492 39.656 1.361 1 96.38 172 ALA A CA 1
ATOM 1360 C C . ALA A 1 172 ? 2.619 38.812 1.96 1 96.38 172 ALA A C 1
ATOM 1362 O O . ALA A 1 172 ? 3.451 38.25 1.231 1 96.38 172 ALA A O 1
ATOM 1363 N N . GLU A 1 173 ? 2.617 38.75 3.254 1 95.25 173 GLU A N 1
ATOM 1364 C CA . GLU A 1 173 ? 3.662 38 3.951 1 95.25 173 GLU A CA 1
ATOM 1365 C C . GLU A 1 173 ? 3.182 36.594 4.332 1 95.25 173 GLU A C 1
ATOM 1367 O O . GLU A 1 173 ? 3.793 35.938 5.172 1 95.25 173 GLU A O 1
ATOM 1372 N N . LEU A 1 174 ? 2.217 36.062 3.686 1 98.25 174 LEU A N 1
ATOM 1373 C CA . LEU A 1 174 ? 1.745 34.719 3.891 1 98.25 174 LEU A CA 1
ATOM 1374 C C . LEU A 1 174 ? 2.527 33.719 3.023 1 98.25 174 LEU A C 1
ATOM 1376 O O . LEU A 1 174 ? 2.553 33.875 1.797 1 98.25 174 LEU A O 1
ATOM 1380 N N . VAL A 1 175 ? 3.184 32.75 3.668 1 98.5 175 VAL A N 1
ATOM 1381 C CA . VAL A 1 175 ? 3.893 31.719 2.912 1 98.5 175 VAL A CA 1
ATOM 1382 C C . VAL A 1 175 ? 3.072 30.438 2.891 1 98.5 175 VAL A C 1
ATOM 1384 O O . VAL A 1 175 ? 2.494 30.047 3.906 1 98.5 175 VAL A O 1
ATOM 1387 N N . GLU A 1 176 ? 2.875 29.859 1.724 1 98.62 176 GLU A N 1
ATOM 1388 C CA . GLU A 1 176 ? 2.277 28.531 1.578 1 98.62 176 GLU A CA 1
ATOM 1389 C C . GLU A 1 176 ? 3.348 27.453 1.476 1 98.62 176 GLU A C 1
ATOM 1391 O O . GLU A 1 176 ? 4.297 27.578 0.701 1 98.62 176 GLU A O 1
ATOM 1396 N N . ILE A 1 177 ? 3.229 26.438 2.33 1 98.38 177 ILE A N 1
ATOM 1397 C CA . ILE A 1 177 ? 4.148 25.312 2.312 1 98.38 177 ILE A CA 1
ATOM 1398 C C . ILE A 1 177 ? 3.371 24.016 2.062 1 98.38 177 ILE A C 1
ATOM 1400 O O . ILE A 1 177 ? 2.785 23.453 2.986 1 98.38 177 ILE A O 1
ATOM 1404 N N . PRO A 1 178 ? 3.416 23.531 0.848 1 97.56 178 PRO A N 1
ATOM 1405 C CA . PRO A 1 178 ? 2.658 22.328 0.505 1 97.56 178 PRO A CA 1
ATOM 1406 C C . PRO A 1 178 ? 3.172 21.078 1.229 1 97.56 178 PRO A C 1
ATOM 1408 O O . PRO A 1 178 ? 4.344 21.031 1.604 1 97.56 178 PRO A O 1
ATOM 1411 N N . ILE A 1 179 ? 2.258 20.125 1.373 1 97.06 179 ILE A N 1
ATOM 1412 C CA . ILE A 1 179 ? 2.641 18.844 1.964 1 97.06 179 ILE A CA 1
ATOM 1413 C C . ILE A 1 179 ? 3.582 18.094 1.019 1 97.06 179 ILE A C 1
ATOM 1415 O O . ILE A 1 179 ? 3.5 18.25 -0.202 1 97.06 179 ILE A O 1
ATOM 1419 N N . THR A 1 180 ? 4.488 17.359 1.614 1 97.31 180 THR A N 1
ATOM 1420 C CA . THR A 1 180 ? 5.41 16.562 0.822 1 97.31 180 THR A CA 1
ATOM 1421 C C . THR A 1 180 ? 4.703 15.344 0.241 1 97.31 180 THR A C 1
ATOM 1423 O O . THR A 1 180 ? 3.904 14.695 0.925 1 97.31 180 THR A O 1
ATOM 1426 N N . LEU A 1 181 ? 5.02 15.055 -0.948 1 95.69 181 LEU A N 1
ATOM 1427 C CA . LEU A 1 181 ? 4.449 13.891 -1.618 1 95.69 181 LEU A CA 1
ATOM 1428 C C . LEU A 1 181 ? 5.453 12.742 -1.653 1 95.69 181 LEU A C 1
ATOM 1430 O O . LEU A 1 181 ? 6.664 12.969 -1.59 1 95.69 181 LEU A O 1
ATOM 1434 N N . ALA A 1 182 ? 4.898 11.57 -1.68 1 94.62 182 ALA A N 1
ATOM 1435 C CA . ALA A 1 182 ? 5.656 10.352 -1.93 1 94.62 182 ALA A CA 1
ATOM 1436 C C . ALA A 1 182 ? 5.168 9.656 -3.197 1 94.62 182 ALA A C 1
ATOM 1438 O O . ALA A 1 182 ? 4.109 9.992 -3.73 1 94.62 182 ALA A O 1
ATOM 1439 N N . ARG A 1 183 ? 6 8.891 -3.721 1 90.38 183 ARG A N 1
ATOM 1440 C CA . ARG A 1 183 ? 5.641 8.125 -4.91 1 90.38 183 ARG A CA 1
ATOM 1441 C C . ARG A 1 183 ? 5.543 6.633 -4.594 1 90.38 183 ARG A C 1
ATOM 1443 O O . ARG A 1 183 ? 6.441 6.066 -3.965 1 90.38 183 ARG A O 1
ATOM 1450 N N . PHE A 1 184 ? 4.379 6.016 -4.992 1 90.06 184 PHE A N 1
ATOM 1451 C CA . PHE A 1 184 ? 4.145 4.586 -4.828 1 90.06 184 PHE A CA 1
ATOM 1452 C C . PHE A 1 184 ? 3.318 4.039 -5.988 1 90.06 184 PHE A C 1
ATOM 1454 O O . PHE A 1 184 ? 2.24 4.555 -6.285 1 90.06 184 PHE A O 1
ATOM 1461 N N . LEU A 1 185 ? 3.789 2.988 -6.641 1 82.69 185 LEU A N 1
ATOM 1462 C CA . LEU A 1 185 ? 3.119 2.363 -7.773 1 82.69 185 LEU A CA 1
ATOM 1463 C C . LEU A 1 185 ? 2.85 3.383 -8.875 1 82.69 185 LEU A C 1
ATOM 1465 O O . LEU A 1 185 ? 1.759 3.41 -9.453 1 82.69 185 LEU A O 1
ATOM 1469 N N . GLY A 1 186 ? 3.852 4.27 -9.047 1 80.25 186 GLY A N 1
ATOM 1470 C CA . GLY A 1 186 ? 3.783 5.242 -10.125 1 80.25 186 GLY A CA 1
ATOM 1471 C C . GLY A 1 186 ? 2.82 6.379 -9.836 1 80.25 186 GLY A C 1
ATOM 1472 O O . GLY A 1 186 ? 2.557 7.211 -10.711 1 80.25 186 GLY A O 1
ATOM 1473 N N . ARG A 1 187 ? 2.336 6.41 -8.602 1 87.38 187 ARG A N 1
ATOM 1474 C CA . ARG A 1 187 ? 1.396 7.461 -8.227 1 87.38 187 ARG A CA 1
ATOM 1475 C C . ARG A 1 187 ? 1.936 8.297 -7.074 1 87.38 187 ARG A C 1
ATOM 1477 O O . ARG A 1 187 ? 2.676 7.789 -6.227 1 87.38 187 ARG A O 1
ATOM 1484 N N . GLU A 1 188 ? 1.561 9.484 -7.113 1 90.69 188 GLU A N 1
ATOM 1485 C CA . GLU A 1 188 ? 1.927 10.367 -6.012 1 90.69 188 GLU A CA 1
ATOM 1486 C C . GLU A 1 188 ? 0.867 10.352 -4.914 1 90.69 188 GLU A C 1
ATOM 1488 O O . GLU A 1 188 ? -0.332 10.359 -5.199 1 90.69 188 GLU A O 1
ATOM 1493 N N . VAL A 1 189 ? 1.352 10.242 -3.729 1 92 189 VAL A N 1
ATOM 1494 C CA . VAL A 1 189 ? 0.48 10.258 -2.557 1 92 189 VAL A CA 1
ATOM 1495 C C . VAL A 1 189 ? 1.056 11.203 -1.5 1 92 189 VAL A C 1
ATOM 1497 O O . VAL A 1 189 ? 2.244 11.531 -1.532 1 92 189 VAL A O 1
ATOM 1500 N N . THR A 1 190 ? 0.221 11.672 -0.616 1 91.44 190 THR A N 1
ATOM 1501 C CA . THR A 1 190 ? 0.717 12.531 0.457 1 91.44 190 THR A CA 1
ATOM 1502 C C . THR A 1 190 ? 1.574 11.734 1.434 1 91.44 190 THR A C 1
ATOM 1504 O O . THR A 1 190 ? 1.328 10.547 1.655 1 91.44 190 THR A O 1
ATOM 1507 N N . THR A 1 191 ? 2.6 12.516 1.924 1 91.12 191 THR A N 1
ATOM 1508 C CA . THR A 1 191 ? 3.404 11.906 2.979 1 91.12 191 THR A CA 1
ATOM 1509 C C . THR A 1 191 ? 2.723 12.062 4.336 1 91.12 191 THR A C 1
ATOM 1511 O O . THR A 1 191 ? 2.383 13.172 4.742 1 91.12 191 THR A O 1
ATOM 1514 N N . GLY A 1 192 ? 2.098 10.977 4.82 1 92.25 192 GLY A N 1
ATOM 1515 C CA . GLY A 1 192 ? 1.469 10.992 6.129 1 92.25 192 GLY A CA 1
ATOM 1516 C C . GLY A 1 192 ? 0.063 10.422 6.125 1 92.25 192 GLY A C 1
ATOM 1517 O O . GLY A 1 192 ? -0.386 9.875 5.113 1 92.25 192 GLY A O 1
ATOM 1518 N N . GLY A 1 193 ? -0.511 10.625 7.285 1 93.56 193 GLY A N 1
ATOM 1519 C CA . GLY A 1 193 ? -1.888 10.18 7.438 1 93.56 193 GLY A CA 1
ATOM 1520 C C . GLY A 1 193 ? -2.092 8.727 7.039 1 93.56 193 GLY A C 1
ATOM 1521 O O . GLY A 1 193 ? -1.31 7.855 7.426 1 93.56 193 GLY A O 1
ATOM 1522 N N . GLY A 1 194 ? -3.18 8.578 6.316 1 93.44 194 GLY A N 1
ATOM 1523 C CA . GLY A 1 194 ? -3.598 7.238 5.938 1 93.44 194 GLY A CA 1
ATOM 1524 C C . GLY A 1 194 ? -2.602 6.539 5.035 1 93.44 194 GLY A C 1
ATOM 1525 O O . GLY A 1 194 ? -2.373 5.336 5.172 1 93.44 194 GLY A O 1
ATOM 1526 N N . PHE A 1 195 ? -1.965 7.301 4.148 1 93 195 PHE A N 1
ATOM 1527 C CA . PHE A 1 195 ? -1.032 6.668 3.223 1 93 195 PHE A CA 1
ATOM 1528 C C . PHE A 1 195 ? 0.222 6.203 3.951 1 93 195 PHE A C 1
ATOM 1530 O O . PHE A 1 195 ? 0.761 5.137 3.648 1 93 195 PHE A O 1
ATOM 1537 N N . PHE A 1 196 ? 0.716 6.973 4.887 1 96.56 196 PHE A N 1
ATOM 1538 C CA . PHE A 1 196 ? 1.834 6.527 5.715 1 96.56 196 PHE A CA 1
ATOM 1539 C C . PHE A 1 196 ? 1.466 5.273 6.496 1 96.56 196 PHE A C 1
ATOM 1541 O O . PHE A 1 196 ? 2.268 4.344 6.602 1 96.56 196 PHE A O 1
ATOM 1548 N N . ARG A 1 197 ? 0.292 5.25 7.047 1 96 197 ARG A N 1
ATOM 1549 C CA . ARG A 1 197 ? -0.183 4.121 7.844 1 96 197 ARG A CA 1
ATOM 1550 C C . ARG A 1 197 ? -0.294 2.859 6.992 1 96 197 ARG A C 1
ATOM 1552 O O . ARG A 1 197 ? 0.104 1.776 7.43 1 96 197 ARG A O 1
ATOM 1559 N N . LEU A 1 198 ? -0.731 3.041 5.801 1 93.25 198 LEU A N 1
ATOM 1560 C CA . LEU A 1 198 ? -1.068 1.908 4.945 1 93.25 198 LEU A CA 1
ATOM 1561 C C . LEU A 1 198 ? 0.174 1.366 4.246 1 93.25 198 LEU A C 1
ATOM 1563 O O . LEU A 1 198 ? 0.306 0.155 4.059 1 93.25 198 LEU A O 1
ATOM 1567 N N . LEU A 1 199 ? 1.135 2.217 3.871 1 93.19 199 LEU A N 1
ATOM 1568 C CA . LEU A 1 199 ? 2.273 1.839 3.043 1 93.19 199 LEU A CA 1
ATOM 1569 C C . LEU A 1 199 ? 3.504 1.563 3.9 1 93.19 199 LEU A C 1
ATOM 1571 O O . LEU A 1 199 ? 3.561 1.977 5.059 1 93.19 199 LEU A O 1
ATOM 1575 N N . PRO A 1 200 ? 4.488 0.813 3.365 1 91.44 200 PRO A N 1
ATOM 1576 C CA . PRO A 1 200 ? 5.746 0.636 4.098 1 91.44 200 PRO A CA 1
ATOM 1577 C C . PRO A 1 200 ? 6.387 1.963 4.5 1 91.44 200 PRO A C 1
ATOM 1579 O O . PRO A 1 200 ? 6.355 2.928 3.732 1 91.44 200 PRO A O 1
ATOM 1582 N N . GLY A 1 201 ? 6.914 1.945 5.738 1 93.62 201 GLY A N 1
ATOM 1583 C CA . GLY A 1 201 ? 7.531 3.16 6.246 1 93.62 201 GLY A CA 1
ATOM 1584 C C . GLY A 1 201 ? 8.625 3.697 5.336 1 93.62 201 GLY A C 1
ATOM 1585 O O . GLY A 1 201 ? 8.852 4.906 5.281 1 93.62 201 GLY A O 1
ATOM 1586 N N . GLU A 1 202 ? 9.242 2.838 4.559 1 92.38 202 GLU A N 1
ATOM 1587 C CA . GLU A 1 202 ? 10.352 3.193 3.674 1 92.38 202 GLU A CA 1
ATOM 1588 C C . GLU A 1 202 ? 9.891 4.16 2.584 1 92.38 202 GLU A C 1
ATOM 1590 O O . GLU A 1 202 ? 10.688 4.949 2.072 1 92.38 202 GLU A O 1
ATOM 1595 N N . VAL A 1 203 ? 8.617 4.09 2.205 1 94.31 203 VAL A N 1
ATOM 1596 C CA . VAL A 1 203 ? 8.078 4.977 1.177 1 94.31 203 VAL A CA 1
ATOM 1597 C C . VAL A 1 203 ? 8.172 6.426 1.643 1 94.31 203 VAL A C 1
ATOM 1599 O O . VAL A 1 203 ? 8.672 7.289 0.913 1 94.31 203 VAL A O 1
ATOM 1602 N N . THR A 1 204 ? 7.754 6.656 2.857 1 96.69 204 THR A N 1
ATOM 1603 C CA . THR A 1 204 ? 7.844 7.996 3.428 1 96.69 204 THR A CA 1
ATOM 1604 C C . THR A 1 204 ? 9.297 8.367 3.717 1 96.69 204 THR A C 1
ATOM 1606 O O . THR A 1 204 ? 9.711 9.5 3.475 1 96.69 204 THR A O 1
ATOM 1609 N N . TYR A 1 205 ? 10.062 7.426 4.234 1 95.5 205 TYR A N 1
ATOM 1610 C CA . TYR A 1 205 ? 11.477 7.656 4.512 1 95.5 205 TYR A CA 1
ATOM 1611 C C . TYR A 1 205 ? 12.195 8.156 3.268 1 95.5 205 TYR A C 1
ATOM 1613 O O . TYR A 1 205 ? 12.953 9.133 3.328 1 95.5 205 TYR A O 1
ATOM 1621 N N . ARG A 1 206 ? 11.945 7.625 2.15 1 94.38 206 ARG A N 1
ATOM 1622 C CA . ARG A 1 206 ? 12.586 8.008 0.895 1 94.38 206 ARG A CA 1
ATOM 1623 C C . ARG A 1 206 ? 12.133 9.398 0.453 1 94.38 206 ARG A C 1
ATOM 1625 O O . ARG A 1 206 ? 12.914 10.156 -0.121 1 94.38 206 ARG A O 1
ATOM 1632 N N . ALA A 1 207 ? 10.883 9.633 0.629 1 97.06 207 ALA A N 1
ATOM 1633 C CA . ALA A 1 207 ? 10.359 10.945 0.267 1 97.06 207 ALA A CA 1
ATOM 1634 C C . ALA A 1 207 ? 11.031 12.047 1.076 1 97.06 207 ALA A C 1
ATOM 1636 O O . ALA A 1 207 ? 11.383 13.102 0.534 1 97.06 207 ALA A O 1
ATOM 1637 N N . VAL A 1 208 ? 11.227 11.781 2.371 1 98 208 VAL A N 1
ATOM 1638 C CA . VAL A 1 208 ? 11.898 12.742 3.24 1 98 208 VAL A CA 1
ATOM 1639 C C . VAL A 1 208 ? 13.344 12.922 2.793 1 98 208 VAL A C 1
ATOM 1641 O O . VAL A 1 208 ? 13.82 14.055 2.664 1 98 208 VAL A O 1
ATOM 1644 N N . ARG A 1 209 ? 13.992 11.867 2.484 1 96.62 209 ARG A N 1
ATOM 1645 C CA . ARG A 1 209 ? 15.383 11.938 2.041 1 96.62 209 ARG A CA 1
ATOM 1646 C C . ARG A 1 209 ? 15.5 12.695 0.72 1 96.62 209 ARG A C 1
ATOM 1648 O O . ARG A 1 209 ? 16.422 13.492 0.535 1 96.62 209 ARG A O 1
ATOM 1655 N N . ALA A 1 210 ? 14.594 12.406 -0.154 1 96.38 210 ALA A N 1
ATOM 1656 C CA . ALA A 1 210 ? 14.609 13.094 -1.442 1 96.38 210 ALA A CA 1
ATOM 1657 C C . ALA A 1 210 ? 14.453 14.602 -1.261 1 96.38 210 ALA A C 1
ATOM 1659 O O . ALA A 1 210 ? 15.148 15.383 -1.914 1 96.38 210 ALA A O 1
ATOM 1660 N N . ALA A 1 211 ? 13.547 14.992 -0.416 1 97.31 211 ALA A N 1
ATOM 1661 C CA . ALA A 1 211 ? 13.367 16.406 -0.116 1 97.31 211 ALA A CA 1
ATOM 1662 C C . ALA A 1 211 ? 14.648 17.016 0.468 1 97.31 211 ALA A C 1
ATOM 1664 O O . ALA A 1 211 ? 15.086 18.078 0.042 1 97.31 211 ALA A O 1
ATOM 1665 N N . ASN A 1 212 ? 15.227 16.312 1.409 1 97.94 212 ASN A N 1
ATOM 1666 C CA . ASN A 1 212 ? 16.438 16.797 2.068 1 97.94 212 ASN A CA 1
ATOM 1667 C C . ASN A 1 212 ? 17.609 16.875 1.097 1 97.94 212 ASN A C 1
ATOM 1669 O O . ASN A 1 212 ? 18.422 17.797 1.171 1 97.94 212 ASN A O 1
ATOM 1673 N N . ASP A 1 213 ? 17.719 15.914 0.201 1 96.94 213 ASP A N 1
ATOM 1674 C CA . ASP A 1 213 ? 18.766 15.938 -0.825 1 96.94 213 ASP A CA 1
ATOM 1675 C C . ASP A 1 213 ? 18.641 17.172 -1.706 1 96.94 213 ASP A C 1
ATOM 1677 O O . ASP A 1 213 ? 19.625 17.672 -2.23 1 96.94 213 ASP A O 1
ATOM 1681 N N . ALA A 1 214 ? 17.484 17.688 -1.842 1 95.62 214 ALA A N 1
ATOM 1682 C CA . ALA A 1 214 ? 17.219 18.906 -2.617 1 95.62 214 ALA A CA 1
ATOM 1683 C C . ALA A 1 214 ? 17.297 20.141 -1.734 1 95.62 214 ALA A C 1
ATOM 1685 O O . ALA A 1 214 ? 16.859 21.234 -2.135 1 95.62 214 ALA A O 1
ATOM 1686 N N . ALA A 1 215 ? 17.672 19.969 -0.499 1 95.31 215 ALA A N 1
ATOM 1687 C CA . ALA A 1 215 ? 17.844 21.047 0.474 1 95.31 215 ALA A CA 1
ATOM 1688 C C . ALA A 1 215 ? 16.516 21.688 0.847 1 95.31 215 ALA A C 1
ATOM 1690 O O . ALA A 1 215 ? 16.438 22.891 1.08 1 95.31 215 ALA A O 1
ATOM 1691 N N . ARG A 1 216 ? 15.508 20.906 0.854 1 96.56 216 ARG A N 1
ATOM 1692 C CA . ARG A 1 216 ? 14.172 21.344 1.249 1 96.56 216 ARG A CA 1
ATOM 1693 C C . ARG A 1 216 ? 13.648 20.516 2.42 1 96.56 216 ARG A C 1
ATOM 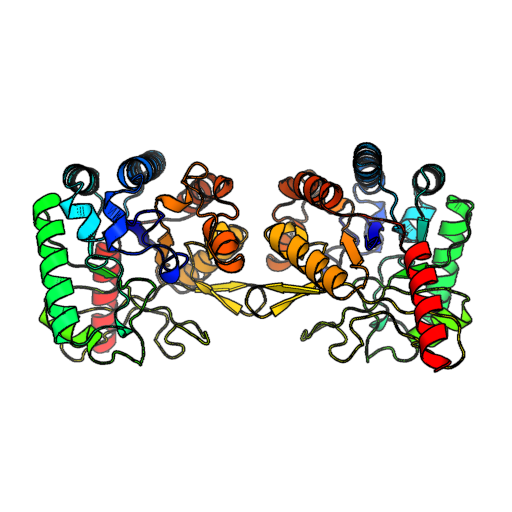1695 O O . ARG A 1 216 ? 13.922 19.328 2.512 1 96.56 216 ARG A O 1
ATOM 1702 N N . PRO A 1 217 ? 12.922 21.172 3.299 1 98.25 217 PRO A N 1
ATOM 1703 C CA . PRO A 1 217 ? 12.305 20.391 4.375 1 98.25 217 PRO A CA 1
ATOM 1704 C C . PRO A 1 217 ? 11.117 19.562 3.895 1 98.25 217 PRO A C 1
ATOM 1706 O O . PRO A 1 217 ? 10.359 20 3.031 1 98.25 217 PRO A O 1
ATOM 1709 N N . ALA A 1 218 ? 11.016 18.344 4.406 1 98.5 218 ALA A N 1
ATOM 1710 C CA . ALA A 1 218 ? 9.797 17.562 4.211 1 98.5 218 ALA A CA 1
ATOM 1711 C C . ALA A 1 218 ? 8.719 17.984 5.203 1 98.5 218 ALA A C 1
ATOM 1713 O O . ALA A 1 218 ? 9.016 18.328 6.348 1 98.5 218 ALA A O 1
ATOM 1714 N N . ILE A 1 219 ? 7.504 17.984 4.73 1 98.62 219 ILE A N 1
ATOM 1715 C CA . ILE A 1 219 ? 6.34 18.297 5.555 1 98.62 219 ILE A CA 1
ATOM 1716 C C . ILE A 1 219 ? 5.52 17.031 5.781 1 98.62 219 ILE A C 1
ATOM 1718 O O . ILE A 1 219 ? 4.863 16.547 4.859 1 98.62 219 ILE A O 1
ATOM 1722 N N . PHE A 1 220 ? 5.516 16.516 7 1 98.5 220 PHE A N 1
ATOM 1723 C CA . PHE A 1 220 ? 4.828 15.281 7.363 1 98.5 220 PHE A CA 1
ATOM 1724 C C . PHE A 1 220 ? 3.656 15.562 8.289 1 98.5 220 PHE A C 1
ATOM 1726 O O . PHE A 1 220 ? 3.711 16.5 9.102 1 98.5 220 PHE A O 1
ATOM 1733 N N . TYR A 1 221 ? 2.596 14.727 8.156 1 98.38 221 TYR A N 1
ATOM 1734 C CA . TYR A 1 221 ? 1.446 14.914 9.039 1 98.38 221 TYR A CA 1
ATOM 1735 C C . TYR A 1 221 ? 0.799 13.578 9.383 1 98.38 221 TYR A C 1
ATOM 1737 O O . TYR A 1 221 ? 1.036 12.578 8.703 1 98.38 221 TYR A O 1
ATOM 1745 N N . PHE A 1 222 ? 0.082 13.531 10.43 1 98.5 222 PHE A N 1
ATOM 1746 C CA . PHE A 1 222 ? -0.827 12.445 10.766 1 98.5 222 PHE A CA 1
ATOM 1747 C C . PHE A 1 222 ? -1.892 12.922 11.75 1 98.5 222 PHE A C 1
ATOM 1749 O O . PHE A 1 222 ? -1.982 14.117 12.047 1 98.5 222 PHE A O 1
ATOM 1756 N N . HIS A 1 223 ? -2.793 12.023 12.117 1 98.69 223 HIS A N 1
ATOM 1757 C CA . HIS A 1 223 ? -3.855 12.328 13.062 1 98.69 223 HIS A CA 1
ATOM 1758 C C . HIS A 1 223 ? -3.707 11.516 14.344 1 98.69 223 HIS A C 1
ATOM 1760 O O . HIS A 1 223 ? -3.293 10.352 14.297 1 98.69 223 HIS A O 1
ATOM 1766 N N . PRO A 1 224 ? -4.125 12.102 15.445 1 98.75 224 PRO A N 1
ATOM 1767 C CA . PRO A 1 224 ? -4.012 11.352 16.703 1 98.75 224 PRO A CA 1
ATOM 1768 C C . PRO A 1 224 ? -4.828 10.062 16.688 1 98.75 224 PRO A C 1
ATOM 1770 O O . PRO A 1 224 ? -4.395 9.047 17.25 1 98.75 224 PRO A O 1
ATOM 1773 N N . TRP A 1 225 ? -5.945 10.062 16.047 1 98.5 225 TRP A N 1
ATOM 1774 C CA . TRP A 1 225 ? -6.812 8.891 16.062 1 98.5 225 TRP A CA 1
ATOM 1775 C C . TRP A 1 225 ? -6.168 7.723 15.328 1 98.5 225 TRP A C 1
ATOM 1777 O O . TRP A 1 225 ? -6.59 6.574 15.477 1 98.5 225 TRP A O 1
ATOM 1787 N N . GLU A 1 226 ? -5.121 7.945 14.578 1 98.38 226 GLU A N 1
ATOM 1788 C CA . GLU A 1 226 ? -4.496 6.898 13.773 1 98.38 226 GLU A CA 1
ATOM 1789 C C . GLU A 1 226 ? -3.643 5.977 14.641 1 98.38 226 GLU A C 1
ATOM 1791 O O . GLU A 1 226 ? -3.211 4.914 14.188 1 98.38 226 GLU A O 1
ATOM 1796 N N . ILE A 1 227 ? -3.338 6.309 15.914 1 98.44 227 ILE A N 1
ATOM 1797 C CA . ILE A 1 227 ? -2.566 5.434 16.797 1 98.44 227 ILE A CA 1
ATOM 1798 C C . ILE A 1 227 ? -3.502 4.738 17.781 1 98.44 227 ILE A C 1
ATOM 1800 O O . ILE A 1 227 ? -3.059 4.227 18.812 1 98.44 227 ILE A O 1
ATOM 1804 N N . ASP A 1 228 ? -4.828 4.809 17.5 1 98.44 228 ASP A N 1
ATOM 1805 C CA . ASP A 1 228 ? -5.816 4.262 18.422 1 98.44 228 ASP A CA 1
ATOM 1806 C C . ASP A 1 228 ? -6.59 3.109 17.781 1 98.44 228 ASP A C 1
ATOM 1808 O O . ASP A 1 228 ? -7.715 3.295 17.312 1 98.44 228 ASP A O 1
ATOM 1812 N N . PRO A 1 229 ? -6.047 1.865 17.875 1 97.12 229 PRO A N 1
ATOM 1813 C CA . PRO A 1 229 ? -6.789 0.733 17.312 1 97.12 229 PRO A CA 1
ATOM 1814 C C . PRO A 1 229 ? -8.086 0.442 18.062 1 97.12 229 PRO A C 1
ATOM 1816 O O . PRO A 1 229 ? -8.938 -0.294 17.562 1 97.12 229 PRO A O 1
ATOM 1819 N N . GLY A 1 230 ? -8.266 0.992 19.266 1 97.69 230 GLY A N 1
ATOM 1820 C CA . GLY A 1 230 ? -9.438 0.719 20.094 1 97.69 230 GLY A CA 1
ATOM 1821 C C . GLY A 1 230 ? -10.562 1.708 19.875 1 97.69 230 GLY A C 1
ATOM 1822 O O . GLY A 1 230 ? -11.57 1.687 20.594 1 97.69 230 GLY A O 1
ATOM 1823 N N . GLN A 1 231 ? -10.438 2.613 18.875 1 97.75 231 GLN A N 1
ATOM 1824 C CA . GLN A 1 231 ? -11.469 3.617 18.625 1 97.75 231 GLN A CA 1
ATOM 1825 C C . GLN A 1 231 ? -12.781 2.963 18.203 1 97.75 231 GLN A C 1
ATOM 1827 O O . GLN A 1 231 ? -12.789 1.83 17.703 1 97.75 231 GLN A O 1
ATOM 1832 N N . PRO A 1 232 ? -13.883 3.711 18.375 1 97.31 232 PRO A N 1
ATOM 1833 C CA . PRO A 1 232 ? -15.18 3.162 17.969 1 97.31 232 PRO A CA 1
ATOM 1834 C C . PRO A 1 232 ? -15.242 2.824 16.484 1 97.31 232 PRO A C 1
ATOM 1836 O O . PRO A 1 232 ? -14.609 3.5 15.664 1 97.31 232 PRO A O 1
ATOM 1839 N N . ARG A 1 233 ? -15.945 1.778 16.141 1 96.19 233 ARG A N 1
ATOM 1840 C CA . ARG A 1 233 ? -16.141 1.351 14.758 1 96.19 233 ARG A CA 1
ATOM 1841 C C . ARG A 1 233 ? -17.516 1.795 14.242 1 96.19 233 ARG A C 1
ATOM 1843 O O . ARG A 1 233 ? -18.531 1.579 14.898 1 96.19 233 ARG A O 1
ATOM 1850 N N . VAL A 1 234 ? -17.438 2.459 13.141 1 95.69 234 VAL A N 1
ATOM 1851 C CA . VAL A 1 234 ? -18.672 2.879 12.492 1 95.69 234 VAL A CA 1
ATOM 1852 C C . VAL A 1 234 ? -19.203 1.755 11.602 1 95.69 234 VAL A C 1
ATOM 1854 O O . VAL A 1 234 ? -18.641 1.479 10.539 1 95.69 234 VAL A O 1
ATOM 1857 N N . GLN A 1 235 ? -20.266 1.157 11.914 1 91.25 235 GLN A N 1
ATOM 1858 C CA . GLN A 1 235 ? -20.75 -0.062 11.273 1 91.25 235 GLN A CA 1
ATOM 1859 C C . GLN A 1 235 ? -21.375 0.24 9.914 1 91.25 235 GLN A C 1
ATOM 1861 O O . GLN A 1 235 ? -21.219 -0.536 8.969 1 91.25 235 GLN A O 1
ATOM 1866 N N . ASP A 1 236 ? -22.031 1.381 9.766 1 92.88 236 ASP A N 1
ATOM 1867 C CA . ASP A 1 236 ? -22.828 1.642 8.562 1 92.88 236 ASP A CA 1
ATOM 1868 C C . ASP A 1 236 ? -22.031 2.48 7.559 1 92.88 236 ASP A C 1
ATOM 1870 O O . ASP A 1 236 ? -22.609 3.014 6.605 1 92.88 236 ASP A O 1
ATOM 1874 N N . ALA A 1 237 ? -20.75 2.586 7.68 1 93.94 237 ALA A N 1
ATOM 1875 C CA . ALA A 1 237 ? -19.938 3.328 6.73 1 93.94 237 ALA A CA 1
ATOM 1876 C C . ALA A 1 237 ? -19.625 2.484 5.496 1 93.94 237 ALA A C 1
ATOM 1878 O O . ALA A 1 237 ? -19.594 1.254 5.57 1 93.94 237 ALA A O 1
ATOM 1879 N N . PRO A 1 238 ? -19.469 3.172 4.336 1 91.88 238 PRO A N 1
ATOM 1880 C CA . PRO A 1 238 ? -19.031 2.439 3.148 1 91.88 238 PRO A CA 1
ATOM 1881 C C . PRO A 1 238 ? -17.734 1.664 3.383 1 91.88 238 PRO A C 1
ATOM 1883 O O . PRO A 1 238 ? -16.875 2.105 4.152 1 91.88 238 PRO A O 1
ATOM 1886 N N . PHE A 1 239 ? -17.578 0.589 2.775 1 86.5 239 PHE A N 1
ATOM 1887 C CA . PHE A 1 239 ? -16.453 -0.311 2.949 1 86.5 239 PHE A CA 1
ATOM 1888 C C . PHE A 1 239 ? -15.133 0.412 2.67 1 86.5 239 PHE A C 1
ATOM 1890 O O . PHE A 1 239 ? -14.172 0.271 3.424 1 86.5 239 PHE A O 1
ATOM 1897 N N . LYS A 1 240 ? -15.117 1.17 1.58 1 86.31 240 LYS A N 1
ATOM 1898 C CA . LYS A 1 240 ? -13.906 1.9 1.224 1 86.31 240 LYS A CA 1
ATOM 1899 C C . LYS A 1 240 ? -13.5 2.859 2.338 1 86.31 240 LYS A C 1
ATOM 1901 O O . LYS A 1 240 ? -12.305 3.018 2.619 1 86.31 240 LYS A O 1
ATOM 1906 N N . SER A 1 241 ? -14.461 3.455 3.01 1 91.56 241 SER A N 1
ATOM 1907 C CA . SER A 1 241 ? -14.203 4.363 4.121 1 91.56 241 SER A CA 1
ATOM 1908 C C . SER A 1 241 ? -13.641 3.619 5.328 1 91.56 241 SER A C 1
ATOM 1910 O O . SER A 1 241 ? -12.695 4.09 5.973 1 91.56 241 SER A O 1
ATOM 1912 N N . LYS A 1 242 ? -14.203 2.463 5.578 1 91.88 242 LYS A N 1
ATOM 1913 C CA . LYS A 1 242 ? -13.727 1.653 6.695 1 91.88 242 LYS A CA 1
ATOM 1914 C C . LYS A 1 242 ? -12.297 1.185 6.469 1 91.88 242 LYS A C 1
ATOM 1916 O O . LYS A 1 242 ? -11.469 1.216 7.383 1 91.88 242 LYS A O 1
ATOM 1921 N N . LEU A 1 243 ? -11.984 0.803 5.277 1 87.56 243 LEU A N 1
ATOM 1922 C CA . LEU A 1 243 ? -10.641 0.36 4.945 1 87.56 243 LEU A CA 1
ATOM 1923 C C . LEU A 1 243 ? -9.633 1.491 5.137 1 87.56 243 LEU A C 1
ATOM 1925 O O . LEU A 1 243 ? -8.594 1.306 5.781 1 87.56 243 LEU A O 1
ATOM 1929 N N . ARG A 1 244 ? -9.992 2.611 4.641 1 88.5 244 ARG A N 1
ATOM 1930 C CA . ARG A 1 244 ? -9.117 3.777 4.715 1 88.5 244 ARG A CA 1
ATOM 1931 C C . ARG A 1 244 ? -8.914 4.215 6.16 1 88.5 244 ARG A C 1
ATOM 1933 O O . ARG A 1 244 ? -7.824 4.648 6.535 1 88.5 244 ARG A O 1
ATOM 1940 N N . HIS A 1 245 ? -9.945 4.031 6.949 1 94.5 245 HIS A N 1
ATOM 1941 C CA . HIS A 1 245 ? -9.938 4.594 8.297 1 94.5 245 HIS A CA 1
ATOM 1942 C C . HIS A 1 245 ? -9.328 3.621 9.297 1 94.5 245 HIS A C 1
ATOM 1944 O O . HIS A 1 245 ? -8.594 4.035 10.203 1 94.5 245 HIS A O 1
ATOM 1950 N N . TYR A 1 246 ? -9.555 2.324 9.133 1 94.62 246 TYR A N 1
ATOM 1951 C CA . TYR A 1 246 ? -9.266 1.405 10.227 1 94.62 246 TYR A CA 1
ATOM 1952 C C . TYR A 1 246 ? -8.039 0.556 9.914 1 94.62 246 TYR A C 1
ATOM 1954 O O . TYR A 1 246 ? -7.473 -0.08 10.805 1 94.62 246 TYR A O 1
ATOM 1962 N N . SER A 1 247 ? -7.609 0.535 8.695 1 92.12 247 SER A N 1
ATOM 1963 C CA . SER A 1 247 ? -6.523 -0.376 8.344 1 92.12 247 SER A CA 1
ATOM 1964 C C . SER A 1 247 ? -5.211 0.053 8.984 1 92.12 247 SER A C 1
ATOM 1966 O O . SER A 1 247 ? -4.879 1.241 9 1 92.12 247 SER A O 1
ATOM 1968 N N . ARG A 1 248 ? -4.504 -0.94 9.602 1 93.06 248 ARG A N 1
ATOM 1969 C CA . ARG A 1 248 ? -3.121 -0.86 10.07 1 93.06 248 ARG A CA 1
ATOM 1970 C C . ARG A 1 248 ? -2.975 0.183 11.172 1 93.06 248 ARG A C 1
ATOM 1972 O O . ARG A 1 248 ? -1.909 0.781 11.328 1 93.06 248 ARG A O 1
ATOM 1979 N N . LEU A 1 249 ? -4.062 0.366 11.93 1 96.62 249 LEU A N 1
ATOM 1980 C CA . LEU A 1 249 ? -3.994 1.285 13.062 1 96.62 249 LEU A CA 1
ATOM 1981 C C . LEU A 1 249 ? -2.961 0.819 14.078 1 96.62 249 LEU A C 1
ATOM 1983 O O . LEU A 1 249 ? -2.234 1.635 14.648 1 96.62 249 LEU A O 1
ATOM 1987 N N . GLY A 1 250 ? -2.85 -0.435 14.281 1 95 250 GLY A N 1
ATOM 1988 C CA . GLY A 1 250 ? -1.95 -0.996 15.273 1 95 250 GLY A CA 1
ATOM 1989 C C . GLY A 1 250 ? -0.486 -0.776 14.945 1 95 250 GLY A C 1
ATOM 1990 O O . GLY A 1 250 ? 0.37 -0.831 15.828 1 95 250 GLY A O 1
ATOM 1991 N N . ALA A 1 251 ? -0.149 -0.509 13.75 1 93.5 251 ALA A N 1
ATOM 1992 C CA . ALA A 1 251 ? 1.235 -0.372 13.305 1 93.5 251 ALA A CA 1
ATOM 1993 C C . ALA A 1 251 ? 1.698 1.079 13.383 1 93.5 251 ALA A C 1
ATOM 1995 O O . ALA A 1 251 ? 2.898 1.358 13.336 1 93.5 251 ALA A O 1
ATOM 1996 N N . MET A 1 252 ? 0.785 1.986 13.516 1 97.38 252 MET A N 1
ATOM 1997 C CA . MET A 1 252 ? 1.064 3.402 13.289 1 97.38 252 MET A CA 1
ATOM 1998 C C . MET A 1 252 ? 2.062 3.928 14.312 1 97.38 252 MET A C 1
ATOM 2000 O O . MET A 1 252 ? 3.035 4.594 13.961 1 97.38 252 MET A O 1
ATOM 2004 N N . ALA A 1 253 ? 1.855 3.611 15.602 1 97.94 253 ALA A N 1
ATOM 2005 C CA . ALA A 1 253 ? 2.73 4.137 16.641 1 97.94 253 ALA A CA 1
ATOM 2006 C C . ALA A 1 253 ? 4.18 3.711 16.406 1 97.94 253 ALA A C 1
ATOM 2008 O O . ALA A 1 253 ? 5.094 4.531 16.484 1 97.94 253 ALA A O 1
ATOM 2009 N N . GLY A 1 254 ? 4.355 2.4 16.156 1 96.81 254 GLY A N 1
ATOM 2010 C CA . GLY A 1 254 ? 5.699 1.912 15.883 1 96.81 254 GLY A CA 1
ATOM 2011 C C . GLY A 1 254 ? 6.332 2.549 14.664 1 96.81 254 GLY A C 1
ATOM 2012 O O . GLY A 1 254 ? 7.516 2.889 14.68 1 96.81 254 GLY A O 1
ATOM 2013 N N . LYS A 1 255 ? 5.605 2.758 13.625 1 96.38 255 LYS A N 1
ATOM 2014 C CA . LYS A 1 255 ? 6.086 3.41 12.414 1 96.38 255 LYS A CA 1
ATOM 2015 C C . LYS A 1 255 ? 6.516 4.848 12.695 1 96.38 255 LYS A C 1
ATOM 2017 O O . LYS A 1 255 ? 7.527 5.312 12.172 1 96.38 255 LYS A O 1
ATOM 2022 N N . LEU A 1 256 ? 5.699 5.512 13.453 1 98.19 256 LEU A N 1
ATOM 2023 C CA . LEU A 1 256 ? 6.016 6.891 13.812 1 98.19 256 LEU A CA 1
ATOM 2024 C C . LEU A 1 256 ? 7.324 6.961 14.594 1 98.19 256 LEU A C 1
ATOM 2026 O O . LEU A 1 256 ? 8.156 7.832 14.344 1 98.19 256 LEU A O 1
ATOM 2030 N N . GLU A 1 257 ? 7.484 6.07 15.539 1 98.31 257 GLU A N 1
ATOM 2031 C CA . GLU A 1 257 ? 8.719 6.039 16.312 1 98.31 257 GLU A CA 1
ATOM 2032 C C . GLU A 1 257 ? 9.938 5.895 15.414 1 98.31 257 GLU A C 1
ATOM 2034 O O . GLU A 1 257 ? 10.938 6.602 15.594 1 98.31 257 GLU A O 1
ATOM 2039 N N . THR A 1 258 ? 9.828 4.992 14.453 1 97.06 258 THR A N 1
ATOM 2040 C CA . THR A 1 258 ? 10.922 4.754 13.523 1 97.06 258 THR A CA 1
ATOM 2041 C C . THR A 1 258 ? 11.195 5.996 12.68 1 97.06 258 THR A C 1
ATOM 2043 O O . THR A 1 258 ? 12.344 6.383 12.477 1 97.06 258 THR A O 1
ATOM 2046 N N . LEU A 1 259 ? 10.148 6.594 12.172 1 97.38 259 LEU A N 1
ATOM 2047 C CA . LEU A 1 259 ? 10.281 7.785 11.344 1 97.38 259 LEU A CA 1
ATOM 2048 C C . LEU A 1 259 ? 10.93 8.922 12.125 1 97.38 259 LEU A C 1
ATOM 2050 O O . LEU A 1 259 ? 11.812 9.617 11.617 1 97.38 259 LEU A O 1
ATOM 2054 N N . ILE A 1 260 ? 10.469 9.133 13.328 1 97.75 260 ILE A N 1
ATOM 2055 C CA . ILE A 1 260 ? 10.938 10.211 14.188 1 97.75 260 ILE A CA 1
ATOM 2056 C C . ILE A 1 260 ? 12.422 10.016 14.492 1 97.75 260 ILE A C 1
ATOM 2058 O O . ILE A 1 260 ? 13.195 10.977 14.477 1 97.75 260 ILE A O 1
ATOM 2062 N N . ALA A 1 261 ? 12.836 8.812 14.703 1 97.75 261 ALA A N 1
ATOM 2063 C CA . ALA A 1 261 ? 14.227 8.508 15.039 1 97.75 261 ALA A CA 1
ATOM 2064 C C . ALA A 1 261 ? 15.133 8.688 13.82 1 97.75 261 ALA A C 1
ATOM 2066 O O . ALA A 1 261 ? 16.344 8.906 13.961 1 97.75 261 ALA A O 1
ATOM 2067 N N . GLY A 1 262 ? 14.594 8.656 12.648 1 96.88 262 GLY A N 1
ATOM 2068 C CA . GLY A 1 262 ? 15.391 8.555 11.438 1 96.88 262 GLY A CA 1
ATOM 2069 C C . GLY A 1 262 ? 15.703 9.898 10.812 1 96.88 262 GLY A C 1
ATOM 2070 O O . GLY A 1 262 ? 16.5 9.984 9.883 1 96.88 262 GLY A O 1
ATOM 2071 N N . HIS A 1 263 ? 15.07 10.945 11.297 1 97.69 263 HIS A N 1
ATOM 2072 C CA . HIS A 1 263 ? 15.242 12.258 10.688 1 97.69 263 HIS A CA 1
ATOM 2073 C C . HIS A 1 263 ? 15.242 13.359 11.734 1 97.69 263 HIS A C 1
ATOM 2075 O O . HIS A 1 263 ? 14.898 13.117 12.898 1 97.69 263 HIS A O 1
ATOM 2081 N N . ALA A 1 264 ? 15.664 14.547 11.344 1 98.38 264 ALA A N 1
ATOM 2082 C CA . ALA A 1 264 ? 15.531 15.734 12.188 1 98.38 264 ALA A CA 1
ATOM 2083 C C . ALA A 1 264 ? 14.18 16.406 11.969 1 98.38 264 ALA A C 1
ATOM 2085 O O . ALA A 1 264 ? 13.797 16.688 10.828 1 98.38 264 ALA A O 1
ATOM 2086 N N . TRP A 1 265 ? 13.539 16.688 13.031 1 98.69 265 TRP A N 1
ATOM 2087 C CA . TRP A 1 265 ? 12.195 17.234 12.969 1 98.69 265 TRP A CA 1
ATOM 2088 C C . TRP A 1 265 ? 12.094 18.531 13.766 1 98.69 265 TRP A C 1
ATOM 2090 O O . TRP A 1 265 ? 12.844 18.734 14.719 1 98.69 265 TRP A O 1
ATOM 2100 N N . GLY A 1 266 ? 11.156 19.359 13.391 1 98.69 266 GLY A N 1
ATOM 2101 C CA . GLY A 1 266 ? 10.852 20.594 14.094 1 98.69 266 GLY A CA 1
ATOM 2102 C C . GLY A 1 266 ? 9.445 21.109 13.828 1 98.69 266 GLY A C 1
ATOM 2103 O O . GLY A 1 266 ? 8.648 20.438 13.172 1 98.69 266 GLY A O 1
ATOM 2104 N N . ARG A 1 267 ? 9.188 22.297 14.344 1 98.88 267 ARG A N 1
ATOM 2105 C CA . ARG A 1 267 ? 7.875 22.922 14.234 1 98.88 267 ARG A CA 1
ATOM 2106 C C . ARG A 1 267 ? 7.688 23.562 12.867 1 98.88 267 ARG A C 1
ATOM 2108 O O . ARG A 1 267 ? 8.656 24.031 12.266 1 98.88 267 ARG A O 1
ATOM 2115 N N . MET A 1 268 ? 6.457 23.594 12.438 1 98.75 268 MET A N 1
ATOM 2116 C CA . MET A 1 268 ? 6.102 24.188 11.141 1 98.75 268 MET A CA 1
ATOM 2117 C C . MET A 1 268 ? 6.395 25.672 11.125 1 98.75 268 MET A C 1
ATOM 2119 O O . MET A 1 268 ? 6.785 26.219 10.094 1 98.75 268 MET A O 1
ATOM 2123 N N . ASP A 1 269 ? 6.148 26.391 12.242 1 98.75 269 ASP A N 1
ATOM 2124 C CA . ASP A 1 269 ? 6.34 27.828 12.25 1 98.75 269 ASP A CA 1
ATOM 2125 C C . ASP A 1 269 ? 7.809 28.188 12.023 1 98.75 269 ASP A C 1
ATOM 2127 O O . ASP A 1 269 ? 8.109 29.156 11.312 1 98.75 269 ASP A O 1
ATOM 2131 N N . GLU A 1 270 ? 8.672 27.438 12.617 1 98.56 270 GLU A N 1
ATOM 2132 C CA . GLU A 1 270 ? 10.094 27.656 12.414 1 98.56 270 GLU A CA 1
ATOM 2133 C C . GLU A 1 270 ? 10.5 27.391 10.961 1 98.56 270 GLU A C 1
ATOM 2135 O O . GLU A 1 270 ? 11.258 28.156 10.367 1 98.56 270 GLU A O 1
ATOM 2140 N N . ILE A 1 271 ? 10.008 26.328 10.469 1 98.5 271 ILE A N 1
ATOM 2141 C CA . ILE A 1 271 ? 10.305 25.969 9.086 1 98.5 271 ILE A CA 1
ATOM 2142 C C . ILE A 1 271 ? 9.719 27.016 8.141 1 98.5 271 ILE A C 1
ATOM 2144 O O . ILE A 1 271 ? 10.367 27.422 7.168 1 98.5 271 ILE A O 1
ATOM 2148 N N . ALA A 1 272 ? 8.492 27.453 8.438 1 98.62 272 ALA A N 1
ATOM 2149 C CA . ALA A 1 272 ? 7.848 28.484 7.625 1 98.62 272 ALA A CA 1
ATOM 2150 C C . ALA A 1 272 ? 8.672 29.781 7.617 1 98.62 272 ALA A C 1
ATOM 2152 O O . ALA A 1 272 ? 8.82 30.422 6.574 1 98.62 272 ALA A O 1
ATOM 2153 N N . SER A 1 273 ? 9.156 30.141 8.703 1 98.12 273 SER A N 1
ATOM 2154 C CA . SER A 1 273 ? 9.984 31.344 8.812 1 98.12 273 SER A CA 1
ATOM 2155 C C . SER A 1 273 ? 11.258 31.219 7.977 1 98.12 273 SER A C 1
ATOM 2157 O O . SER A 1 273 ? 11.633 32.156 7.27 1 98.12 273 SER A O 1
ATOM 2159 N N . ARG A 1 274 ? 11.891 30.078 8.07 1 97.69 274 ARG A N 1
ATOM 2160 C CA . ARG A 1 274 ? 13.102 29.844 7.297 1 97.69 274 ARG A CA 1
ATOM 2161 C C . ARG A 1 274 ? 12.812 29.875 5.801 1 97.69 274 ARG A C 1
ATOM 2163 O O . ARG A 1 274 ? 13.586 30.438 5.023 1 97.69 274 ARG A O 1
ATOM 2170 N N . GLU A 1 275 ? 11.758 29.219 5.41 1 97.62 275 GLU A N 1
ATOM 2171 C CA . GLU A 1 275 ? 11.383 29.203 4 1 97.62 275 GLU A CA 1
ATOM 2172 C C . GLU A 1 275 ? 11.039 30.594 3.496 1 97.62 275 GLU A C 1
ATOM 2174 O O . GLU A 1 275 ? 11.359 30.953 2.359 1 97.62 275 GLU A O 1
ATOM 2179 N N . ALA A 1 276 ? 10.352 31.375 4.324 1 97.31 276 ALA A N 1
ATOM 2180 C CA . ALA A 1 276 ? 10.039 32.75 3.967 1 97.31 276 ALA A CA 1
ATOM 2181 C C . ALA A 1 276 ? 11.312 33.562 3.723 1 97.31 276 ALA A C 1
ATOM 2183 O O . ALA A 1 276 ? 11.398 34.312 2.756 1 97.31 276 ALA A O 1
ATOM 2184 N N . GLU A 1 277 ? 12.258 33.406 4.582 1 96.69 277 GLU A N 1
ATOM 2185 C CA . GLU A 1 277 ? 13.531 34.094 4.422 1 96.69 277 GLU A CA 1
ATOM 2186 C C . GLU A 1 277 ? 14.234 33.656 3.141 1 96.69 277 GLU A C 1
ATOM 2188 O O . GLU A 1 277 ? 14.812 34.5 2.434 1 96.69 277 GLU A O 1
ATOM 2193 N N . ARG A 1 278 ? 14.219 32.438 2.914 1 95.44 278 ARG A N 1
ATOM 2194 C CA . ARG A 1 278 ? 14.828 31.906 1.695 1 95.44 278 ARG A CA 1
ATOM 2195 C C . ARG A 1 278 ? 14.172 32.5 0.456 1 95.44 278 ARG A C 1
ATOM 2197 O O . ARG A 1 278 ? 14.867 32.938 -0.477 1 95.44 278 ARG A O 1
ATOM 2204 N N . LEU A 1 279 ? 12.859 32.531 0.47 1 95.81 279 LEU A N 1
ATOM 2205 C CA . LEU A 1 279 ? 12.109 33.062 -0.662 1 95.81 279 LEU A CA 1
ATOM 2206 C C . LEU A 1 279 ? 12.391 34.562 -0.862 1 95.81 279 LEU A C 1
ATOM 2208 O O . LEU A 1 279 ? 12.461 35.031 -1.997 1 95.81 279 LEU A O 1
ATOM 2212 N N . LYS A 1 280 ? 12.539 35.281 0.18 1 95.5 280 LYS A N 1
ATOM 2213 C CA . LYS A 1 280 ? 12.875 36.688 0.09 1 95.5 280 LYS A CA 1
ATOM 2214 C C . LYS A 1 280 ? 14.258 36.875 -0.524 1 95.5 280 LYS A C 1
ATOM 2216 O O . LYS A 1 280 ? 14.461 37.812 -1.33 1 95.5 280 LYS A O 1
ATOM 2221 N N . ALA A 1 281 ? 15.156 36.062 -0.185 1 93.69 281 ALA A N 1
ATOM 2222 C CA . ALA A 1 281 ? 16.516 36.156 -0.711 1 93.69 281 ALA A CA 1
ATOM 2223 C C . ALA A 1 281 ? 16.547 35.844 -2.207 1 93.69 281 ALA A C 1
ATOM 2225 O O . ALA A 1 281 ? 17.328 36.438 -2.949 1 93.69 281 ALA A O 1
ATOM 2226 N N . GLU A 1 282 ? 15.727 34.969 -2.65 1 89.25 282 GLU A N 1
ATOM 2227 C CA . GLU A 1 282 ? 15.656 34.594 -4.059 1 89.25 282 GLU A CA 1
ATOM 2228 C C . GLU A 1 282 ? 15.086 35.75 -4.906 1 89.25 282 GLU A C 1
ATOM 2230 O O . GLU A 1 282 ? 15.438 35.875 -6.078 1 89.25 282 GLU A O 1
ATOM 2235 N N . ARG A 1 283 ? 14.117 36.5 -4.367 1 83.81 283 ARG A N 1
ATOM 2236 C CA . ARG A 1 283 ? 13.523 37.625 -5.07 1 83.81 283 ARG A CA 1
ATOM 2237 C C . ARG A 1 283 ? 14.516 38.781 -5.215 1 83.81 283 ARG A C 1
ATOM 2239 O O . ARG A 1 283 ? 14.438 39.562 -6.168 1 83.81 283 ARG A O 1
ATOM 2246 N N . ARG A 1 284 ? 15.445 38.938 -4.348 1 75.94 284 ARG A N 1
ATOM 2247 C CA . ARG A 1 284 ? 16.438 40 -4.402 1 75.94 284 ARG A CA 1
ATOM 2248 C C . ARG A 1 284 ? 17.516 39.688 -5.434 1 75.94 284 ARG A C 1
ATOM 2250 O O . ARG A 1 284 ? 18.219 40.594 -5.883 1 75.94 284 ARG A O 1
ATOM 2257 N N . LYS A 1 285 ? 17.75 38.656 -6.004 1 64.44 285 LYS A N 1
ATOM 2258 C CA . LYS A 1 285 ? 18.719 38.344 -7.043 1 64.44 285 LYS A CA 1
ATOM 2259 C C . LYS A 1 285 ? 18.109 38.469 -8.43 1 64.44 285 LYS A C 1
ATOM 2261 O O . LYS A 1 285 ? 18.75 38.969 -9.359 1 64.44 285 LYS A O 1
ATOM 2266 N N . MET B 1 1 ? -20.922 -22.172 -2.906 1 83.56 1 MET B N 1
ATOM 2267 C CA . MET B 1 1 ? -19.766 -21.312 -2.594 1 83.56 1 MET B CA 1
ATOM 2268 C C . MET B 1 1 ? -18.656 -21.516 -3.619 1 83.56 1 MET B C 1
ATOM 2270 O O . MET B 1 1 ? -18.359 -22.641 -4.016 1 83.56 1 MET B O 1
ATOM 2274 N N . VAL B 1 2 ? -18.156 -20.438 -4.223 1 95.81 2 VAL B N 1
ATOM 2275 C CA . VAL B 1 2 ? -17.109 -20.531 -5.234 1 95.81 2 VAL B CA 1
ATOM 2276 C C . VAL B 1 2 ? -15.789 -20.922 -4.578 1 95.81 2 VAL B C 1
ATOM 2278 O O . VAL B 1 2 ? -15.406 -20.359 -3.549 1 95.81 2 VAL B O 1
ATOM 2281 N N . VAL B 1 3 ? -15.156 -21.984 -5.086 1 98.38 3 VAL B N 1
ATOM 2282 C CA . VAL B 1 3 ? -13.828 -22.391 -4.633 1 98.38 3 VAL B CA 1
ATOM 2283 C C . VAL B 1 3 ? -12.766 -21.641 -5.418 1 98.38 3 VAL B C 1
ATOM 2285 O O . VAL B 1 3 ? -12.766 -21.656 -6.652 1 98.38 3 VAL B O 1
ATOM 2288 N N . ASN B 1 4 ? -11.891 -20.938 -4.691 1 98.75 4 ASN B N 1
ATOM 2289 C CA . ASN B 1 4 ? -10.82 -20.156 -5.293 1 98.75 4 ASN B CA 1
ATOM 2290 C C . ASN B 1 4 ? -9.523 -20.969 -5.391 1 98.75 4 ASN B C 1
ATOM 2292 O O . ASN B 1 4 ? -9.383 -22 -4.727 1 98.75 4 ASN B O 1
ATOM 2296 N N . ALA B 1 5 ? -8.617 -20.531 -6.242 1 98.81 5 ALA B N 1
ATOM 2297 C CA . ALA B 1 5 ? -7.344 -21.219 -6.406 1 98.81 5 ALA B CA 1
ATOM 2298 C C . ALA B 1 5 ? -6.281 -20.656 -5.477 1 98.81 5 ALA B C 1
ATOM 2300 O O . ALA B 1 5 ? -5.984 -19.453 -5.523 1 98.81 5 ALA B O 1
ATOM 2301 N N . LEU B 1 6 ? -5.758 -21.484 -4.645 1 98.81 6 LEU B N 1
ATOM 2302 C CA . LEU B 1 6 ? -4.594 -21.156 -3.822 1 98.81 6 LEU B CA 1
ATOM 2303 C C . LEU B 1 6 ? -3.318 -21.719 -4.445 1 98.81 6 LEU B C 1
ATOM 2305 O O . LEU B 1 6 ? -3.258 -22.906 -4.797 1 98.81 6 LEU B O 1
ATOM 2309 N N . SER B 1 7 ? -2.365 -20.828 -4.645 1 98.88 7 SER B N 1
ATOM 2310 C CA . SER B 1 7 ? -1.156 -21.344 -5.277 1 98.88 7 SER B CA 1
ATOM 2311 C C . SER B 1 7 ? 0.093 -20.688 -4.699 1 98.88 7 SER B C 1
ATOM 2313 O O . SER B 1 7 ? 0.012 -19.625 -4.082 1 98.88 7 SER B O 1
ATOM 2315 N N . VAL B 1 8 ? 1.178 -21.391 -4.855 1 98.81 8 VAL B N 1
ATOM 2316 C CA . VAL B 1 8 ? 2.49 -21 -4.359 1 98.81 8 VAL B CA 1
ATOM 2317 C C . VAL B 1 8 ? 3.527 -21.141 -5.473 1 98.81 8 VAL B C 1
ATOM 2319 O O . VAL B 1 8 ? 3.609 -22.188 -6.125 1 98.81 8 VAL B O 1
ATOM 2322 N N . ASP B 1 9 ? 4.219 -20.078 -5.699 1 98.81 9 ASP B N 1
ATOM 2323 C CA . ASP B 1 9 ? 5.367 -20.172 -6.598 1 98.81 9 ASP B CA 1
ATOM 2324 C C . ASP B 1 9 ? 6.641 -20.5 -5.824 1 98.81 9 ASP B C 1
ATOM 2326 O O . ASP B 1 9 ? 7.238 -19.625 -5.195 1 98.81 9 ASP B O 1
ATOM 2330 N N . VAL B 1 10 ? 7.074 -21.734 -5.961 1 98.88 10 VAL B N 1
ATOM 2331 C CA . VAL B 1 10 ? 8.18 -22.25 -5.156 1 98.88 10 VAL B CA 1
ATOM 2332 C C . VAL B 1 10 ? 9.508 -21.891 -5.824 1 98.88 10 VAL B C 1
ATOM 2334 O O . VAL B 1 10 ? 9.891 -22.516 -6.82 1 98.88 10 VAL B O 1
ATOM 2337 N N . GLU B 1 11 ? 10.117 -20.922 -5.309 1 98.31 11 GLU B N 1
ATOM 2338 C CA . GLU B 1 11 ? 11.43 -20.391 -5.648 1 98.31 11 GLU B CA 1
ATOM 2339 C C . GLU B 1 11 ? 12.172 -19.906 -4.398 1 98.31 11 GLU B C 1
ATOM 2341 O O . GLU B 1 11 ? 11.555 -19.672 -3.357 1 98.31 11 GLU B O 1
ATOM 2346 N N . ASP B 1 12 ? 13.438 -19.875 -4.453 1 98.56 12 ASP B N 1
ATOM 2347 C CA . ASP B 1 12 ? 14.203 -19.375 -3.316 1 98.56 12 ASP B CA 1
ATOM 2348 C C . ASP B 1 12 ? 14.32 -17.844 -3.359 1 98.56 12 ASP B C 1
ATOM 2350 O O . ASP B 1 12 ? 13.992 -17.219 -4.367 1 98.56 12 ASP B O 1
ATOM 2354 N N . TRP B 1 13 ? 14.797 -17.266 -2.238 1 97.88 13 TRP B N 1
ATOM 2355 C CA . TRP B 1 13 ? 14.836 -15.82 -2.057 1 97.88 13 TRP B CA 1
ATOM 2356 C C . TRP B 1 13 ? 15.734 -15.164 -3.104 1 97.88 13 TRP B C 1
ATOM 2358 O O . TRP B 1 13 ? 15.57 -13.984 -3.422 1 97.88 13 TRP B O 1
ATOM 2368 N N . PHE B 1 14 ? 16.688 -15.852 -3.688 1 97.75 14 PHE B N 1
ATOM 2369 C CA . PHE B 1 14 ? 17.656 -15.281 -4.609 1 97.75 14 PHE B CA 1
ATOM 2370 C C . PHE B 1 14 ? 17.234 -15.508 -6.055 1 97.75 14 PHE B C 1
ATOM 2372 O O . PHE B 1 14 ? 17.891 -15.023 -6.984 1 97.75 14 PHE B O 1
ATOM 2379 N N . GLN B 1 15 ? 16.125 -16.234 -6.312 1 97 15 GLN B N 1
ATOM 2380 C CA . GLN B 1 15 ? 15.695 -16.578 -7.664 1 97 15 GLN B CA 1
ATOM 2381 C C . GLN B 1 15 ? 14.609 -15.617 -8.148 1 97 15 GLN B C 1
ATOM 2383 O O . GLN B 1 15 ? 13.836 -15.953 -9.047 1 97 15 GLN B O 1
ATOM 2388 N N . VAL B 1 16 ? 14.594 -14.414 -7.609 1 94.12 16 VAL B N 1
ATOM 2389 C CA . VAL B 1 16 ? 13.516 -13.461 -7.855 1 94.12 16 VAL B CA 1
ATOM 2390 C C . VAL B 1 16 ? 13.992 -12.375 -8.812 1 94.12 16 VAL B C 1
ATOM 2392 O O . VAL B 1 16 ? 15.195 -12.141 -8.953 1 94.12 16 VAL B O 1
ATOM 2395 N N . GLY B 1 17 ? 13.047 -11.734 -9.469 1 89.44 17 GLY B N 1
ATOM 2396 C CA . GLY B 1 17 ? 13.359 -10.641 -10.375 1 89.44 17 GLY B CA 1
ATOM 2397 C C . GLY B 1 17 ? 14.086 -9.492 -9.695 1 89.44 17 GLY B C 1
ATOM 2398 O O . GLY B 1 17 ? 14.938 -8.844 -10.305 1 89.44 17 GLY B O 1
ATOM 2399 N N . ALA B 1 18 ? 13.836 -9.273 -8.477 1 88.88 18 ALA B N 1
ATOM 2400 C CA . ALA B 1 18 ? 14.406 -8.164 -7.719 1 88.88 18 ALA B CA 1
ATOM 2401 C C . ALA B 1 18 ? 15.93 -8.273 -7.668 1 88.88 18 ALA B C 1
ATOM 2403 O O . ALA B 1 18 ? 16.625 -7.254 -7.562 1 88.88 18 ALA B O 1
ATOM 2404 N N . PHE B 1 19 ? 16.453 -9.492 -7.789 1 94.25 19 PHE B N 1
ATOM 2405 C CA . PHE B 1 19 ? 17.891 -9.68 -7.613 1 94.25 19 PHE B CA 1
ATOM 2406 C C . PHE B 1 19 ? 18.516 -10.258 -8.875 1 94.25 19 PHE B C 1
ATOM 2408 O O . PHE B 1 19 ? 19.656 -10.742 -8.844 1 94.25 19 PHE B O 1
ATOM 2415 N N . GLU B 1 20 ? 17.781 -10.172 -9.992 1 91.75 20 GLU B N 1
ATOM 2416 C CA . GLU B 1 20 ? 18.219 -10.812 -11.227 1 91.75 20 GLU B CA 1
ATOM 2417 C C . GLU B 1 20 ? 19.516 -10.18 -11.75 1 91.75 20 GLU B C 1
ATOM 2419 O O . GLU B 1 20 ? 20.328 -10.852 -12.375 1 91.75 20 GLU B O 1
ATOM 2424 N N . ASN B 1 21 ? 19.656 -8.875 -11.43 1 92.25 21 ASN B N 1
ATOM 2425 C CA . ASN B 1 21 ? 20.859 -8.172 -11.898 1 92.25 21 ASN B CA 1
ATOM 2426 C C . ASN B 1 21 ? 21.906 -8.047 -10.805 1 92.25 21 ASN B C 1
ATOM 2428 O O . ASN B 1 21 ? 22.953 -7.426 -11 1 92.25 21 ASN B O 1
ATOM 2432 N N . THR B 1 22 ? 21.625 -8.57 -9.68 1 94.81 22 THR B N 1
ATOM 2433 C CA . THR B 1 22 ? 22.531 -8.422 -8.547 1 94.81 22 THR B CA 1
ATOM 2434 C C . THR B 1 22 ? 23.203 -9.758 -8.211 1 94.81 22 THR B C 1
ATOM 2436 O O . THR B 1 22 ? 24.359 -9.781 -7.789 1 94.81 22 THR B O 1
ATOM 2439 N N . ILE B 1 23 ? 22.453 -10.828 -8.414 1 96 23 ILE B N 1
ATOM 2440 C CA . ILE B 1 23 ? 22.969 -12.164 -8.109 1 96 23 ILE B CA 1
ATOM 2441 C C . ILE B 1 23 ? 23.062 -12.984 -9.398 1 96 23 ILE B C 1
ATOM 2443 O O . ILE B 1 23 ? 22.047 -13.25 -10.047 1 96 23 ILE B O 1
ATOM 2447 N N . ARG B 1 24 ? 24.234 -13.383 -9.703 1 94.81 24 ARG B N 1
ATOM 2448 C CA . ARG B 1 24 ? 24.422 -14.219 -10.883 1 94.81 24 ARG B CA 1
ATOM 2449 C C . ARG B 1 24 ? 23.891 -15.625 -10.641 1 94.81 24 ARG B C 1
ATOM 2451 O O . ARG B 1 24 ? 24.016 -16.172 -9.547 1 94.81 24 ARG B O 1
ATOM 2458 N N . ARG B 1 25 ? 23.375 -16.234 -11.695 1 94.44 25 ARG B N 1
ATOM 2459 C CA . ARG B 1 25 ? 22.766 -17.562 -11.586 1 94.44 25 ARG B CA 1
ATOM 2460 C C . ARG B 1 25 ? 23.812 -18.594 -11.195 1 94.44 25 ARG B C 1
ATOM 2462 O O . ARG B 1 25 ? 23.5 -19.562 -10.484 1 94.44 25 ARG B O 1
ATOM 2469 N N . ASP B 1 26 ? 25 -18.375 -11.625 1 94.5 26 ASP B N 1
ATOM 2470 C CA . ASP B 1 26 ? 26.062 -19.344 -11.344 1 94.5 26 ASP B CA 1
ATOM 2471 C C . ASP B 1 26 ? 26.469 -19.297 -9.875 1 94.5 26 ASP B C 1
ATOM 2473 O O . ASP B 1 26 ? 27.188 -20.172 -9.398 1 94.5 26 ASP B O 1
ATOM 2477 N N . ALA B 1 27 ? 25.969 -18.328 -9.164 1 96.06 27 ALA B N 1
ATOM 2478 C CA . ALA B 1 27 ? 26.312 -18.203 -7.75 1 96.06 27 ALA B CA 1
ATOM 2479 C C . ALA B 1 27 ? 25.25 -18.875 -6.871 1 96.06 27 ALA B C 1
ATOM 2481 O O . ALA B 1 27 ? 25.453 -19.031 -5.668 1 96.06 27 ALA B O 1
ATOM 2482 N N . TRP B 1 28 ? 24.188 -19.375 -7.441 1 97.25 28 TRP B N 1
ATOM 2483 C CA . TRP B 1 28 ? 23.016 -19.812 -6.68 1 97.25 28 TRP B CA 1
ATOM 2484 C C . TRP B 1 28 ? 23.391 -20.969 -5.758 1 97.25 28 TRP B C 1
ATOM 2486 O O . TRP B 1 28 ? 22.969 -21.016 -4.598 1 97.25 28 TRP B O 1
ATOM 2496 N N . ASP B 1 29 ? 24.266 -21.828 -6.156 1 96.69 29 ASP B N 1
ATOM 2497 C CA . ASP B 1 29 ? 24.594 -23.031 -5.391 1 96.69 29 ASP B CA 1
ATOM 2498 C C . ASP B 1 29 ? 25.406 -22.688 -4.141 1 96.69 29 ASP B C 1
ATOM 2500 O O . ASP B 1 29 ? 25.406 -23.438 -3.166 1 96.69 29 ASP B O 1
ATOM 2504 N N . SER B 1 30 ? 26.031 -21.516 -4.16 1 96.88 30 SER B N 1
ATOM 2505 C CA . SER B 1 30 ? 26.891 -21.125 -3.047 1 96.88 30 SER B CA 1
ATOM 2506 C C . SER B 1 30 ? 26.125 -20.312 -2.012 1 96.88 30 SER B C 1
ATOM 2508 O O . SER B 1 30 ? 26.641 -20.031 -0.931 1 96.88 30 SER B O 1
ATOM 2510 N N . LEU B 1 31 ? 24.891 -20.031 -2.27 1 97.75 31 LEU B N 1
ATOM 2511 C CA . LEU B 1 31 ? 24.078 -19.219 -1.356 1 97.75 31 LEU B CA 1
ATOM 2512 C C . LEU B 1 31 ? 23.375 -20.094 -0.328 1 97.75 31 LEU B C 1
ATOM 2514 O O . LEU B 1 31 ? 23.328 -21.328 -0.479 1 97.75 31 LEU B O 1
ATOM 2518 N N . GLU B 1 32 ? 22.969 -19.469 0.78 1 98.12 32 GLU B N 1
ATOM 2519 C CA . GLU B 1 32 ? 22.125 -20.188 1.732 1 98.12 32 GLU B CA 1
ATOM 2520 C C . GLU B 1 32 ? 20.734 -20.469 1.146 1 98.12 32 GLU B C 1
ATOM 2522 O O . GLU B 1 32 ? 20.016 -19.547 0.77 1 98.12 32 GLU B O 1
ATOM 2527 N N . HIS B 1 33 ? 20.438 -21.75 0.993 1 98.56 33 HIS B N 1
ATOM 2528 C CA . HIS B 1 33 ? 19.125 -22.125 0.509 1 98.56 33 HIS B CA 1
ATOM 2529 C C . HIS B 1 33 ? 18.094 -22.109 1.639 1 98.56 33 HIS B C 1
ATOM 2531 O O . HIS B 1 33 ? 18.344 -22.672 2.711 1 98.56 33 HIS B O 1
ATOM 2537 N N . ARG B 1 34 ? 16.969 -21.438 1.37 1 98.69 34 ARG B N 1
ATOM 2538 C CA . ARG B 1 34 ? 15.898 -21.359 2.365 1 98.69 34 ARG B CA 1
ATOM 2539 C C . ARG B 1 34 ? 14.609 -21.984 1.85 1 98.69 34 ARG B C 1
ATOM 2541 O O . ARG B 1 34 ? 13.656 -22.172 2.605 1 98.69 34 ARG B O 1
ATOM 2548 N N . VAL B 1 35 ? 14.578 -22.469 0.661 1 98.75 35 VAL B N 1
ATOM 2549 C CA . VAL B 1 35 ? 13.359 -22.844 -0.031 1 98.75 35 VAL B CA 1
ATOM 2550 C C . VAL B 1 35 ? 12.734 -24.062 0.66 1 98.75 35 VAL B C 1
ATOM 2552 O O . VAL B 1 35 ? 11.508 -24.156 0.784 1 98.75 35 VAL B O 1
ATOM 2555 N N . GLU B 1 36 ? 13.523 -24.984 1.106 1 98.81 36 GLU B N 1
ATOM 2556 C CA . GLU B 1 36 ? 12.953 -26.172 1.727 1 98.81 36 GLU B CA 1
ATOM 2557 C C . GLU B 1 36 ? 12.266 -25.828 3.043 1 98.81 36 GLU B C 1
ATOM 2559 O O . GLU B 1 36 ? 11.094 -26.172 3.24 1 98.81 36 GLU B O 1
ATOM 2564 N N . ALA B 1 37 ? 12.977 -25.172 3.932 1 98.75 37 ALA B N 1
ATOM 2565 C CA . ALA B 1 37 ? 12.414 -24.797 5.227 1 98.75 37 ALA B CA 1
ATOM 2566 C C . ALA B 1 37 ? 11.195 -23.891 5.055 1 98.75 37 ALA B C 1
ATOM 2568 O O . ALA B 1 37 ? 10.203 -24.031 5.762 1 98.75 37 ALA B O 1
ATOM 2569 N N . ASN B 1 38 ? 11.305 -22.953 4.148 1 98.88 38 ASN B N 1
ATOM 2570 C CA . ASN B 1 38 ? 10.203 -22.016 3.924 1 98.88 38 ASN B CA 1
ATOM 2571 C C . ASN B 1 38 ? 8.977 -22.719 3.367 1 98.88 38 ASN B C 1
ATOM 2573 O O . ASN B 1 38 ? 7.848 -22.422 3.762 1 98.88 38 ASN B O 1
ATOM 2577 N N . THR B 1 39 ? 9.148 -23.625 2.459 1 98.94 39 THR B N 1
ATOM 2578 C CA . THR B 1 39 ? 8.031 -24.375 1.893 1 98.94 39 THR B CA 1
ATOM 2579 C C . THR B 1 39 ? 7.406 -25.297 2.938 1 98.94 39 THR B C 1
ATOM 2581 O O . THR B 1 39 ? 6.188 -25.469 2.971 1 98.94 39 THR B O 1
ATOM 2584 N N . ASP B 1 40 ? 8.242 -25.828 3.797 1 98.94 40 ASP B N 1
ATOM 2585 C CA . ASP B 1 40 ? 7.715 -26.641 4.891 1 98.94 40 ASP B CA 1
ATOM 2586 C C . ASP B 1 40 ? 6.812 -25.812 5.805 1 98.94 40 ASP B C 1
ATOM 2588 O O . ASP B 1 40 ? 5.785 -26.297 6.277 1 98.94 40 ASP B O 1
ATOM 2592 N N . LYS B 1 41 ? 7.223 -24.609 6.059 1 98.81 41 LYS B N 1
ATOM 2593 C CA . LYS B 1 41 ? 6.387 -23.719 6.855 1 98.81 41 LYS B CA 1
ATOM 2594 C C . LYS B 1 41 ? 5.047 -23.453 6.168 1 98.81 41 LYS B C 1
ATOM 2596 O O . LYS B 1 41 ? 4.008 -23.391 6.832 1 98.81 41 LYS B O 1
ATOM 2601 N N . VAL B 1 42 ? 5.074 -23.344 4.875 1 98.88 42 VAL B N 1
ATOM 2602 C CA . VAL B 1 42 ? 3.855 -23.125 4.102 1 98.88 42 VAL B CA 1
ATOM 2603 C C . VAL B 1 42 ? 2.965 -24.359 4.176 1 98.88 42 VAL B C 1
ATOM 2605 O O . VAL B 1 42 ? 1.751 -24.25 4.363 1 98.88 42 VAL B O 1
ATOM 2608 N N . LEU B 1 43 ? 3.566 -25.516 4.027 1 98.94 43 LEU B N 1
ATOM 2609 C CA . LEU B 1 43 ? 2.818 -26.766 4.152 1 98.94 43 LEU B CA 1
ATOM 2610 C C . LEU B 1 43 ? 2.131 -26.859 5.512 1 98.94 43 LEU B C 1
ATOM 2612 O O . LEU B 1 43 ? 0.969 -27.266 5.602 1 98.94 43 LEU B O 1
ATOM 2616 N N . ALA B 1 44 ? 2.863 -26.469 6.531 1 98.81 44 ALA B N 1
ATOM 2617 C CA . ALA B 1 44 ? 2.293 -26.469 7.875 1 98.81 44 ALA B CA 1
ATOM 2618 C C . ALA B 1 44 ? 1.118 -25.516 7.984 1 98.81 44 ALA B C 1
ATOM 2620 O O . ALA B 1 44 ? 0.098 -25.828 8.602 1 98.81 44 ALA B O 1
ATOM 2621 N N . LEU B 1 45 ? 1.285 -24.375 7.434 1 98.62 45 LEU B N 1
ATOM 2622 C CA . LEU B 1 45 ? 0.225 -23.359 7.418 1 98.62 45 LEU B CA 1
ATOM 2623 C C . LEU B 1 45 ? -1.021 -23.906 6.723 1 98.62 45 LEU B C 1
ATOM 2625 O O . LEU B 1 45 ? -2.139 -23.719 7.207 1 98.62 45 LEU B O 1
ATOM 2629 N N . PHE B 1 46 ? -0.831 -24.562 5.582 1 98.88 46 PHE B N 1
ATOM 2630 C CA . PHE B 1 46 ? -1.949 -25.094 4.82 1 98.88 46 PHE B CA 1
ATOM 2631 C C . PHE B 1 46 ? -2.604 -26.25 5.566 1 98.88 46 PHE B C 1
ATOM 2633 O O . PHE B 1 46 ? -3.828 -26.406 5.539 1 98.88 46 PHE B O 1
ATOM 2640 N N . GLU B 1 47 ? -1.786 -27.062 6.199 1 98.75 47 GLU B N 1
ATOM 2641 C CA . GLU B 1 47 ? -2.324 -28.141 7.008 1 98.75 47 GLU B CA 1
ATOM 2642 C C . GLU B 1 47 ? -3.193 -27.609 8.141 1 98.75 47 GLU B C 1
ATOM 2644 O O . GLU B 1 47 ? -4.305 -28.094 8.367 1 98.75 47 GLU B O 1
ATOM 2649 N N . ALA B 1 48 ? -2.695 -26.641 8.867 1 98.31 48 ALA B N 1
ATOM 2650 C CA . ALA B 1 48 ? -3.432 -26.031 9.969 1 98.31 48 ALA B CA 1
ATOM 2651 C C . ALA B 1 48 ? -4.746 -25.422 9.477 1 98.31 48 ALA B C 1
ATOM 2653 O O . ALA B 1 48 ? -5.746 -25.438 10.203 1 98.31 48 ALA B O 1
ATOM 2654 N N . GLY B 1 49 ? -4.773 -24.906 8.266 1 98.25 49 GLY B N 1
ATOM 2655 C CA . GLY B 1 49 ? -5.953 -24.266 7.699 1 98.25 49 GLY B CA 1
ATOM 2656 C C . GLY B 1 49 ? -6.879 -25.25 7.004 1 98.25 49 GLY B C 1
ATOM 2657 O O . GLY B 1 49 ? -7.992 -24.891 6.605 1 98.25 49 GLY B O 1
ATOM 2658 N N . GLY B 1 50 ? -6.418 -26.406 6.758 1 98.38 50 GLY B N 1
ATOM 2659 C CA . GLY B 1 50 ? -7.227 -27.422 6.102 1 98.38 50 GLY B CA 1
ATOM 2660 C C . GLY B 1 50 ? -7.441 -27.156 4.625 1 98.38 50 GLY B C 1
ATOM 2661 O O . GLY B 1 50 ? -8.531 -27.391 4.102 1 98.38 50 GLY B O 1
ATOM 2662 N N . VAL B 1 51 ? -6.418 -26.641 3.971 1 98.75 51 VAL B N 1
ATOM 2663 C CA . VAL B 1 51 ? -6.594 -26.281 2.566 1 98.75 51 VAL B CA 1
ATOM 2664 C C . VAL B 1 51 ? -5.598 -27.062 1.707 1 98.75 51 VAL B C 1
ATOM 2666 O O . VAL B 1 51 ? -4.555 -27.5 2.199 1 98.75 51 VAL B O 1
ATOM 2669 N N . LYS B 1 52 ? -5.949 -27.297 0.481 1 98.81 52 LYS B N 1
ATOM 2670 C CA . LYS B 1 52 ? -5.062 -27.812 -0.558 1 98.81 52 LYS B CA 1
ATOM 2671 C C . LYS B 1 52 ? -4.766 -26.75 -1.607 1 98.81 52 LYS B C 1
ATOM 2673 O O . LYS B 1 52 ? -5.605 -25.891 -1.881 1 98.81 52 LYS B O 1
ATOM 2678 N N . ALA B 1 53 ? -3.584 -26.797 -2.139 1 98.94 53 ALA B N 1
ATOM 2679 C CA . ALA B 1 53 ? -3.119 -25.766 -3.049 1 98.94 53 ALA B CA 1
ATOM 2680 C C . ALA B 1 53 ? -2.279 -26.344 -4.176 1 98.94 53 ALA B C 1
ATOM 2682 O O . ALA B 1 53 ? -2.098 -27.562 -4.254 1 98.94 53 ALA B O 1
ATOM 2683 N N . THR B 1 54 ? -1.965 -25.5 -5.094 1 99 54 THR B N 1
ATOM 2684 C CA . THR B 1 54 ? -1.032 -25.859 -6.156 1 99 54 THR B CA 1
ATOM 2685 C C . THR B 1 54 ? 0.325 -25.203 -5.934 1 99 54 THR B C 1
ATOM 2687 O O . THR B 1 54 ? 0.401 -24 -5.676 1 99 54 THR B O 1
ATOM 2690 N N . PHE B 1 55 ? 1.342 -26.016 -5.977 1 99 55 PHE B N 1
ATOM 2691 C CA . PHE B 1 55 ? 2.709 -25.531 -5.871 1 99 55 PHE B CA 1
ATOM 2692 C C . PHE B 1 55 ? 3.377 -25.484 -7.238 1 99 55 PHE B C 1
ATOM 2694 O O . PHE B 1 55 ? 3.83 -26.5 -7.75 1 99 55 PHE B O 1
ATOM 2701 N N . PHE B 1 56 ? 3.379 -24.281 -7.84 1 98.94 56 PHE B N 1
ATOM 2702 C CA . PHE B 1 56 ? 4.188 -24.062 -9.031 1 98.94 56 PHE B CA 1
ATOM 2703 C C . PHE B 1 56 ? 5.668 -24 -8.672 1 98.94 56 PHE B C 1
ATOM 2705 O O . PHE B 1 56 ? 6.125 -23.016 -8.086 1 98.94 56 PHE B O 1
ATOM 2712 N N . THR B 1 57 ? 6.438 -25 -9.133 1 98.94 57 THR B N 1
ATOM 2713 C CA . THR B 1 57 ? 7.777 -25.172 -8.578 1 98.94 57 THR B CA 1
ATOM 2714 C C . THR B 1 57 ? 8.828 -25.141 -9.688 1 98.94 57 THR B C 1
ATOM 2716 O O . THR B 1 57 ? 8.625 -25.719 -10.758 1 98.94 57 THR B O 1
ATOM 2719 N N . LEU B 1 58 ? 9.922 -24.5 -9.414 1 98.88 58 LEU B N 1
ATOM 2720 C CA . LEU B 1 58 ? 11.047 -24.5 -10.336 1 98.88 58 LEU B CA 1
ATOM 2721 C C . LEU B 1 58 ? 11.664 -25.891 -10.438 1 98.88 58 LEU B C 1
ATOM 2723 O O . LEU B 1 58 ? 11.836 -26.578 -9.43 1 98.88 58 LEU B O 1
ATOM 2727 N N . GLY B 1 59 ? 12 -26.266 -11.734 1 98.88 59 GLY B N 1
ATOM 2728 C CA . GLY B 1 59 ? 12.75 -27.5 -11.898 1 98.88 59 GLY B CA 1
ATOM 2729 C C . GLY B 1 59 ? 14.055 -27.516 -11.125 1 98.88 59 GLY B C 1
ATOM 2730 O O . GLY B 1 59 ? 14.453 -28.547 -10.586 1 98.88 59 GLY B O 1
ATOM 2731 N N . TRP B 1 60 ? 14.688 -26.359 -11.008 1 98.75 60 TRP B N 1
ATOM 2732 C CA . TRP B 1 60 ? 15.906 -26.188 -10.227 1 98.75 60 TRP B CA 1
ATOM 2733 C C . TRP B 1 60 ? 15.711 -26.656 -8.789 1 98.75 60 TRP B C 1
ATOM 2735 O O . TRP B 1 60 ? 16.547 -27.359 -8.234 1 98.75 60 TRP B O 1
ATOM 2745 N N . VAL B 1 61 ? 14.656 -26.328 -8.18 1 98.88 61 VAL B N 1
ATOM 2746 C CA . VAL B 1 61 ? 14.336 -26.703 -6.809 1 98.88 61 VAL B CA 1
ATOM 2747 C C . VAL B 1 61 ? 14.055 -28.203 -6.742 1 98.88 61 VAL B C 1
ATOM 2749 O O . VAL B 1 61 ? 14.539 -28.891 -5.844 1 98.88 61 VAL B O 1
ATOM 2752 N N . ALA B 1 62 ? 13.328 -28.719 -7.719 1 98.88 62 ALA B N 1
ATOM 2753 C CA . ALA B 1 62 ? 12.969 -30.141 -7.738 1 98.88 62 ALA B CA 1
ATOM 2754 C C . ALA B 1 62 ? 14.211 -31.016 -7.824 1 98.88 62 ALA B C 1
ATOM 2756 O O . ALA B 1 62 ? 14.281 -32.062 -7.176 1 98.88 62 ALA B O 1
ATOM 2757 N N . GLU B 1 63 ? 15.125 -30.594 -8.641 1 98.62 63 GLU B N 1
ATOM 2758 C CA . GLU B 1 63 ? 16.359 -31.375 -8.82 1 98.62 63 GLU B CA 1
ATOM 2759 C C . GLU B 1 63 ? 17.156 -31.438 -7.523 1 98.62 63 GLU B C 1
ATOM 2761 O O . GLU B 1 63 ? 17.75 -32.469 -7.207 1 98.62 63 GLU B O 1
ATOM 2766 N N . ARG B 1 64 ? 17.156 -30.453 -6.762 1 98.44 64 ARG B N 1
ATOM 2767 C CA . ARG B 1 64 ? 18.031 -30.328 -5.598 1 98.44 64 ARG B CA 1
ATOM 2768 C C . ARG B 1 64 ? 17.328 -30.797 -4.332 1 98.44 64 ARG B C 1
ATOM 2770 O O . ARG B 1 64 ? 17.969 -31.25 -3.385 1 98.44 64 ARG B O 1
ATOM 2777 N N . TYR B 1 65 ? 16.016 -30.625 -4.336 1 98.75 65 TYR B N 1
ATOM 2778 C CA . TYR B 1 65 ? 15.25 -30.984 -3.152 1 98.75 65 TYR B CA 1
ATOM 2779 C C . TYR B 1 65 ? 14.086 -31.891 -3.514 1 98.75 65 TYR B C 1
ATOM 2781 O O . TYR B 1 65 ? 12.93 -31.578 -3.227 1 98.75 65 TYR B O 1
ATOM 2789 N N . PRO B 1 66 ? 14.352 -33.062 -4.066 1 98.81 66 PRO B N 1
ATOM 2790 C CA . PRO B 1 66 ? 13.273 -33.969 -4.492 1 98.81 66 PRO B CA 1
ATOM 2791 C C . PRO B 1 66 ? 12.391 -34.406 -3.334 1 98.81 66 PRO B C 1
ATOM 2793 O O . PRO B 1 66 ? 11.195 -34.656 -3.525 1 98.81 66 PRO B O 1
ATOM 2796 N N . ALA B 1 67 ? 12.938 -34.5 -2.141 1 98.81 67 ALA B N 1
ATOM 2797 C CA . ALA B 1 67 ? 12.133 -34.906 -0.982 1 98.81 67 ALA B CA 1
ATOM 2798 C C . ALA B 1 67 ? 11.062 -33.875 -0.673 1 98.81 67 ALA B C 1
ATOM 2800 O O . ALA B 1 67 ? 9.961 -34.219 -0.247 1 98.81 67 ALA B O 1
ATOM 2801 N N . LEU B 1 68 ? 11.445 -32.594 -0.8 1 98.88 68 LEU B N 1
ATOM 2802 C CA . LEU B 1 68 ? 10.469 -31.531 -0.61 1 98.88 68 LEU B CA 1
ATOM 2803 C C . LEU B 1 68 ? 9.297 -31.688 -1.578 1 98.88 68 LEU B C 1
ATOM 2805 O O . LEU B 1 68 ? 8.141 -31.531 -1.186 1 98.88 68 LEU B O 1
ATOM 2809 N N . ILE B 1 69 ? 9.586 -31.969 -2.816 1 98.94 69 ILE B N 1
ATOM 2810 C CA . ILE B 1 69 ? 8.555 -32.094 -3.844 1 98.94 69 ILE B CA 1
ATOM 2811 C C . ILE B 1 69 ? 7.641 -33.281 -3.514 1 98.94 69 ILE B C 1
ATOM 2813 O O . ILE B 1 69 ? 6.422 -33.188 -3.666 1 98.94 69 ILE B O 1
ATOM 2817 N N . ARG B 1 70 ? 8.219 -34.344 -3.088 1 98.75 70 ARG B N 1
ATOM 2818 C CA . ARG B 1 70 ? 7.445 -35.5 -2.68 1 98.75 70 ARG B CA 1
ATOM 2819 C C . ARG B 1 70 ? 6.516 -35.156 -1.519 1 98.75 70 ARG B C 1
ATOM 2821 O O . ARG B 1 70 ? 5.371 -35.594 -1.482 1 98.75 70 ARG B O 1
ATOM 2828 N N . ARG B 1 71 ? 7.004 -34.375 -0.487 1 98.81 71 ARG B N 1
ATOM 2829 C CA . ARG B 1 71 ? 6.184 -33.969 0.648 1 98.81 71 ARG B CA 1
ATOM 2830 C C . ARG B 1 71 ? 4.977 -33.156 0.187 1 98.81 71 ARG B C 1
ATOM 2832 O O . ARG B 1 71 ? 3.877 -33.312 0.727 1 98.81 71 ARG B O 1
ATOM 2839 N N . ILE B 1 72 ? 5.203 -32.312 -0.791 1 98.94 72 ILE B N 1
ATOM 2840 C CA . ILE B 1 72 ? 4.113 -31.516 -1.328 1 98.94 72 ILE B CA 1
ATOM 2841 C C . ILE B 1 72 ? 3.033 -32.406 -1.906 1 98.94 72 ILE B C 1
ATOM 2843 O O . ILE B 1 72 ? 1.854 -32.281 -1.566 1 98.94 72 ILE B O 1
ATOM 2847 N N . ALA B 1 73 ? 3.449 -33.375 -2.748 1 98.88 73 ALA B N 1
ATOM 2848 C CA . ALA B 1 73 ? 2.52 -34.312 -3.402 1 98.88 73 ALA B CA 1
ATOM 2849 C C . ALA B 1 73 ? 1.82 -35.188 -2.383 1 98.88 73 ALA B C 1
ATOM 2851 O O . ALA B 1 73 ? 0.605 -35.375 -2.449 1 98.88 73 ALA B O 1
ATOM 2852 N N . GLU B 1 74 ? 2.557 -35.719 -1.47 1 98.62 74 GLU B N 1
ATOM 2853 C CA . GLU B 1 74 ? 2.029 -36.625 -0.472 1 98.62 74 GLU B CA 1
ATOM 2854 C C . GLU B 1 74 ? 1.03 -35.938 0.451 1 98.62 74 GLU B C 1
ATOM 2856 O O . GLU B 1 74 ? 0.116 -36.594 0.975 1 98.62 74 GLU B O 1
ATOM 2861 N N . ALA B 1 75 ? 1.207 -34.656 0.648 1 98.75 75 ALA B N 1
ATOM 2862 C CA . ALA B 1 75 ? 0.298 -33.906 1.493 1 98.75 75 ALA B CA 1
ATOM 2863 C C . ALA B 1 75 ? -1.006 -33.594 0.762 1 98.75 75 ALA B C 1
ATOM 2865 O O . ALA B 1 75 ? -1.923 -33 1.335 1 98.75 75 ALA B O 1
ATOM 2866 N N . GLY B 1 76 ? -1.108 -33.938 -0.485 1 98.75 76 GLY B N 1
ATOM 2867 C CA . GLY B 1 76 ? -2.359 -33.812 -1.214 1 98.75 76 GLY B CA 1
ATOM 2868 C C . GLY B 1 76 ? -2.424 -32.562 -2.076 1 98.75 76 GLY B C 1
ATOM 2869 O O . GLY B 1 76 ? -3.465 -32.25 -2.662 1 98.75 76 GLY B O 1
ATOM 2870 N N . HIS B 1 77 ? -1.354 -31.797 -2.193 1 98.94 77 HIS B N 1
ATOM 2871 C CA . HIS B 1 77 ? -1.287 -30.609 -3.049 1 98.94 77 HIS B CA 1
ATOM 2872 C C . HIS B 1 77 ? -0.923 -31 -4.48 1 98.94 77 HIS B C 1
ATOM 2874 O O . HIS B 1 77 ? -0.438 -32.094 -4.73 1 98.94 77 HIS B O 1
ATOM 2880 N N . GLU B 1 78 ? -1.262 -30.094 -5.406 1 98.94 78 GLU B N 1
ATOM 2881 C CA . GLU B 1 78 ? -0.804 -30.281 -6.781 1 98.94 78 GLU B CA 1
ATOM 2882 C C . GLU B 1 78 ? 0.629 -29.781 -6.957 1 98.94 78 GLU B C 1
ATOM 2884 O O . GLU B 1 78 ? 0.993 -28.719 -6.449 1 98.94 78 GLU B O 1
ATOM 2889 N N . VAL B 1 79 ? 1.452 -30.578 -7.609 1 98.94 79 VAL B N 1
ATOM 2890 C CA . VAL B 1 79 ? 2.758 -30.125 -8.078 1 98.94 79 VAL B CA 1
ATOM 2891 C C . VAL B 1 79 ? 2.66 -29.703 -9.547 1 98.94 79 VAL B C 1
ATOM 2893 O O . VAL B 1 79 ? 2.244 -30.484 -10.398 1 98.94 79 VAL B O 1
ATOM 2896 N N . ALA B 1 80 ? 2.963 -28.469 -9.859 1 98.94 80 ALA B N 1
ATOM 2897 C CA . ALA B 1 80 ? 2.938 -27.906 -11.203 1 98.94 80 ALA B CA 1
ATOM 2898 C C . ALA B 1 80 ? 4.25 -27.203 -11.523 1 98.94 80 ALA B C 1
ATOM 2900 O O . ALA B 1 80 ? 5.113 -27.047 -10.656 1 98.94 80 ALA B O 1
ATOM 2901 N N . SER B 1 81 ? 4.379 -26.812 -12.805 1 98.94 81 SER B N 1
ATOM 2902 C CA . SER B 1 81 ? 5.68 -26.344 -13.266 1 98.94 81 SER B CA 1
ATOM 2903 C C . SER B 1 81 ? 5.754 -24.812 -13.234 1 98.94 81 SER B C 1
ATOM 2905 O O . SER B 1 81 ? 4.793 -24.141 -13.602 1 98.94 81 SER B O 1
ATOM 2907 N N . HIS B 1 82 ? 6.875 -24.312 -12.789 1 98.88 82 HIS B N 1
ATOM 2908 C CA . HIS B 1 82 ? 7.203 -22.891 -12.805 1 98.88 82 HIS B CA 1
ATOM 2909 C C . HIS B 1 82 ? 8.445 -22.625 -13.641 1 98.88 82 HIS B C 1
ATOM 2911 O O . HIS B 1 82 ? 9.141 -21.625 -13.43 1 98.88 82 HIS B O 1
ATOM 2917 N N . GLY B 1 83 ? 8.719 -23.562 -14.656 1 98.62 83 GLY B N 1
ATOM 2918 C CA . GLY B 1 83 ? 9.953 -23.469 -15.422 1 98.62 83 GLY B CA 1
ATOM 2919 C C . GLY B 1 83 ? 11.156 -24.016 -14.688 1 98.62 83 GLY B C 1
ATOM 2920 O O . GLY B 1 83 ? 11.023 -24.578 -13.594 1 98.62 83 GLY B O 1
ATOM 2921 N N . TRP B 1 84 ? 12.32 -23.875 -15.336 1 98.44 84 TRP B N 1
ATOM 2922 C CA . TRP B 1 84 ? 13.516 -24.484 -14.766 1 98.44 84 TRP B CA 1
ATOM 2923 C C . TRP B 1 84 ? 14.156 -23.562 -13.734 1 98.44 84 TRP B C 1
ATOM 2925 O O . TRP B 1 84 ? 14.375 -23.953 -12.586 1 98.44 84 TRP B O 1
ATOM 2935 N N . ASP B 1 85 ? 14.492 -22.344 -14.117 1 97.12 85 ASP B N 1
ATOM 2936 C CA . ASP B 1 85 ? 15.297 -21.5 -13.242 1 97.12 85 ASP B CA 1
ATOM 2937 C C . ASP B 1 85 ? 14.781 -20.062 -13.227 1 97.12 85 ASP B C 1
ATOM 2939 O O . ASP B 1 85 ? 15.57 -19.125 -13.203 1 97.12 85 ASP B O 1
ATOM 2943 N N . HIS B 1 86 ? 13.461 -19.859 -13.383 1 97.31 86 HIS B N 1
ATOM 2944 C CA . HIS B 1 86 ? 12.75 -18.594 -13.25 1 97.31 86 HIS B CA 1
ATOM 2945 C C . HIS B 1 86 ? 13.109 -17.641 -14.383 1 97.31 86 HIS B C 1
ATOM 2947 O O . HIS B 1 86 ? 13.047 -16.406 -14.211 1 97.31 86 HIS B O 1
ATOM 2953 N N . GLN B 1 87 ? 13.562 -18.188 -15.508 1 96.12 87 GLN B N 1
ATOM 2954 C CA . GLN B 1 87 ? 13.742 -17.359 -16.688 1 96.12 87 GLN B CA 1
ATOM 2955 C C . GLN B 1 87 ? 12.406 -16.906 -17.266 1 96.12 87 GLN B C 1
ATOM 2957 O O . GLN B 1 87 ? 11.5 -17.734 -17.453 1 96.12 87 GLN B O 1
ATOM 2962 N N . ARG B 1 88 ? 12.266 -15.664 -17.547 1 95.62 88 ARG B N 1
ATOM 2963 C CA . ARG B 1 88 ? 11.023 -15.141 -18.109 1 95.62 88 ARG B CA 1
ATOM 2964 C C . ARG B 1 88 ? 10.836 -15.602 -19.547 1 95.62 88 ARG B C 1
ATOM 2966 O O . ARG B 1 88 ? 11.797 -15.641 -20.312 1 95.62 88 ARG B O 1
ATOM 2973 N N . VAL B 1 89 ? 9.656 -15.883 -19.891 1 97.25 89 VAL B N 1
ATOM 2974 C CA . VAL B 1 89 ? 9.352 -16.516 -21.172 1 97.25 89 VAL B CA 1
ATOM 2975 C C . VAL B 1 89 ? 9.695 -15.562 -22.328 1 97.25 89 VAL B C 1
ATOM 2977 O O . VAL B 1 89 ? 10.219 -15.984 -23.359 1 97.25 89 VAL B O 1
ATOM 2980 N N . PHE B 1 90 ? 9.461 -14.234 -22.094 1 94 90 PHE B N 1
ATOM 2981 C CA . PHE B 1 90 ? 9.656 -13.289 -23.188 1 94 90 PHE B CA 1
ATOM 2982 C C . PHE B 1 90 ? 11.141 -13.07 -23.469 1 94 90 PHE B C 1
ATOM 2984 O O . PHE B 1 90 ? 11.508 -12.375 -24.406 1 94 90 PHE B O 1
ATOM 2991 N N . THR B 1 91 ? 12.023 -13.719 -22.688 1 94.81 91 THR B N 1
ATOM 2992 C CA . THR B 1 91 ? 13.461 -13.648 -22.938 1 94.81 91 THR B CA 1
ATOM 2993 C C . THR B 1 91 ? 13.945 -14.891 -23.688 1 94.81 91 THR B C 1
ATOM 2995 O O . THR B 1 91 ? 15.133 -15.023 -23.969 1 94.81 91 THR B O 1
ATOM 2998 N N . MET B 1 92 ? 13.047 -15.812 -24.047 1 96.94 92 MET B N 1
ATOM 2999 C CA . MET B 1 92 ? 13.359 -17.062 -24.734 1 96.94 92 MET B CA 1
ATOM 3000 C C . MET B 1 92 ? 12.758 -17.078 -26.125 1 96.94 92 MET B C 1
ATOM 3002 O O . MET B 1 92 ? 11.805 -16.344 -26.406 1 96.94 92 MET B O 1
ATOM 3006 N N . GLY B 1 93 ? 13.344 -17.953 -26.984 1 97.38 93 GLY B N 1
ATOM 3007 C CA . GLY B 1 93 ? 12.656 -18.406 -28.188 1 97.38 93 GLY B CA 1
ATOM 3008 C C . GLY B 1 93 ? 11.82 -19.656 -27.969 1 97.38 93 GLY B C 1
ATOM 3009 O O . GLY B 1 93 ? 11.875 -20.266 -26.906 1 97.38 93 GLY B O 1
ATOM 3010 N N . PRO B 1 94 ? 11.023 -20.031 -29 1 98.06 94 PRO B N 1
ATOM 3011 C CA . PRO B 1 94 ? 10.133 -21.188 -28.859 1 98.06 94 PRO B CA 1
ATOM 3012 C C . PRO B 1 94 ? 10.891 -22.484 -28.547 1 98.06 94 PRO B C 1
ATOM 3014 O O . PRO B 1 94 ? 10.438 -23.281 -27.719 1 98.06 94 PRO B O 1
ATOM 3017 N N . GLU B 1 95 ? 12.031 -22.656 -29.188 1 98.31 95 GLU B N 1
ATOM 3018 C CA . GLU B 1 95 ? 12.781 -23.891 -28.969 1 98.31 95 GLU B CA 1
ATOM 3019 C C . GLU B 1 95 ? 13.375 -23.938 -27.562 1 98.31 95 GLU B C 1
ATOM 3021 O O . GLU B 1 95 ? 13.352 -24.984 -26.922 1 98.31 95 GLU B O 1
ATOM 3026 N N . GLN B 1 96 ? 13.898 -22.859 -27.141 1 98.44 96 GLN B N 1
ATOM 3027 C CA . GLN B 1 96 ? 14.422 -22.781 -25.781 1 98.44 96 GLN B CA 1
ATOM 3028 C C . GLN B 1 96 ? 13.32 -22.984 -24.75 1 98.44 96 GLN B C 1
ATOM 3030 O O . GLN B 1 96 ? 13.539 -23.641 -23.734 1 98.44 96 GLN B O 1
ATOM 3035 N N . PHE B 1 97 ? 12.195 -22.375 -24.984 1 98.69 97 PHE B N 1
ATOM 3036 C CA . PHE B 1 97 ? 11.047 -22.531 -24.094 1 98.69 97 PHE B CA 1
ATOM 3037 C C . PHE B 1 97 ? 10.617 -24 -24.031 1 98.69 97 PHE B C 1
ATOM 3039 O O . PHE B 1 97 ? 10.398 -24.531 -22.938 1 98.69 97 PHE B O 1
ATOM 3046 N N . ARG B 1 98 ? 10.562 -24.672 -25.188 1 98.62 98 ARG B N 1
ATOM 3047 C CA . ARG B 1 98 ? 10.211 -26.078 -25.234 1 98.62 98 ARG B CA 1
ATOM 3048 C C . ARG B 1 98 ? 11.18 -26.922 -24.406 1 98.62 98 ARG B C 1
ATOM 3050 O O . ARG B 1 98 ? 10.758 -27.812 -23.672 1 98.62 98 ARG B O 1
ATOM 3057 N N . ALA B 1 99 ? 12.398 -26.625 -24.547 1 98.75 99 ALA B N 1
ATOM 3058 C CA . ALA B 1 99 ? 13.422 -27.344 -23.797 1 98.75 99 ALA B CA 1
ATOM 3059 C C . ALA B 1 99 ? 13.289 -27.094 -22.297 1 98.75 99 ALA B C 1
ATOM 3061 O O . ALA B 1 99 ? 13.461 -28.016 -21.5 1 98.75 99 ALA B O 1
ATOM 3062 N N . ASP B 1 100 ? 13.062 -25.828 -21.938 1 98.81 100 ASP B N 1
ATOM 3063 C CA . ASP B 1 100 ? 12.867 -25.469 -20.547 1 98.81 100 ASP B CA 1
ATOM 3064 C C . ASP B 1 100 ? 11.68 -26.219 -19.938 1 98.81 100 ASP B C 1
ATOM 3066 O O . ASP B 1 100 ? 11.781 -26.75 -18.828 1 98.81 100 ASP B O 1
ATOM 3070 N N . LEU B 1 101 ? 10.578 -26.281 -20.672 1 98.88 101 LEU B N 1
ATOM 3071 C CA . LEU B 1 101 ? 9.383 -26.984 -20.219 1 98.88 101 LEU B CA 1
ATOM 3072 C C . LEU B 1 101 ? 9.688 -28.469 -19.984 1 98.88 101 LEU B C 1
ATOM 3074 O O . LEU B 1 101 ? 9.312 -29.016 -18.938 1 98.88 101 LEU B O 1
ATOM 3078 N N . ALA B 1 102 ? 10.359 -29.047 -20.969 1 98.81 102 ALA B N 1
ATOM 3079 C CA . ALA B 1 102 ? 10.633 -30.469 -20.906 1 98.81 102 ALA B CA 1
ATOM 3080 C C . ALA B 1 102 ? 11.531 -30.812 -19.719 1 98.81 102 ALA B C 1
ATOM 3082 O O . ALA B 1 102 ? 11.266 -31.75 -18.969 1 98.81 102 ALA B O 1
ATOM 3083 N N . THR B 1 103 ? 12.602 -30.062 -19.562 1 98.88 103 THR B N 1
ATOM 3084 C CA . THR B 1 103 ? 13.562 -30.297 -18.484 1 98.88 103 THR B CA 1
ATOM 3085 C C . THR B 1 103 ? 12.906 -30.109 -17.125 1 98.88 103 THR B C 1
ATOM 3087 O O . THR B 1 103 ? 13.078 -30.953 -16.234 1 98.88 103 THR B O 1
ATOM 3090 N N . ALA B 1 104 ? 12.18 -29.062 -16.922 1 98.88 104 ALA B N 1
ATOM 3091 C CA . ALA B 1 104 ? 11.516 -28.781 -15.656 1 98.88 104 ALA B CA 1
ATOM 3092 C C . ALA B 1 104 ? 10.469 -29.844 -15.328 1 98.88 104 ALA B C 1
ATOM 3094 O O . ALA B 1 104 ? 10.414 -30.344 -14.203 1 98.88 104 ALA B O 1
ATOM 3095 N N . ARG B 1 105 ? 9.633 -30.172 -16.297 1 98.88 105 ARG B N 1
ATOM 3096 C CA . ARG B 1 105 ? 8.578 -31.156 -16.078 1 98.88 105 ARG B CA 1
ATOM 3097 C C . ARG B 1 105 ? 9.156 -32.5 -15.672 1 98.88 105 ARG B C 1
ATOM 3099 O O . ARG B 1 105 ? 8.648 -33.156 -14.758 1 98.88 105 ARG B O 1
ATOM 3106 N N . LYS B 1 106 ? 10.18 -32.938 -16.359 1 98.81 106 LYS B N 1
ATOM 3107 C CA . LYS B 1 106 ? 10.812 -34.219 -16.031 1 98.81 106 LYS B CA 1
ATOM 3108 C C . LYS B 1 106 ? 11.305 -34.219 -14.586 1 98.81 106 LYS B C 1
ATOM 3110 O O . LYS B 1 106 ? 11.086 -35.188 -13.859 1 98.81 106 LYS B O 1
ATOM 3115 N N . ALA B 1 107 ? 11.977 -33.156 -14.164 1 98.88 107 ALA B N 1
ATOM 3116 C CA . ALA B 1 107 ? 12.5 -33.062 -12.797 1 98.88 107 ALA B CA 1
ATOM 3117 C C . ALA B 1 107 ? 11.367 -33.125 -11.773 1 98.88 107 ALA B C 1
ATOM 3119 O O . ALA B 1 107 ? 11.477 -33.812 -10.75 1 98.88 107 ALA B O 1
ATOM 3120 N N . LEU B 1 108 ? 10.328 -32.406 -12.023 1 98.94 108 LEU B N 1
ATOM 3121 C CA . LEU B 1 108 ? 9.195 -32.344 -11.109 1 98.94 108 LEU B CA 1
ATOM 3122 C C . LEU B 1 108 ? 8.469 -33.656 -11.016 1 98.94 108 LEU B C 1
ATOM 3124 O O . LEU B 1 108 ? 8.102 -34.094 -9.922 1 98.94 108 LEU B O 1
ATOM 3128 N N . GLU B 1 109 ? 8.25 -34.312 -12.18 1 98.94 109 GLU B N 1
ATOM 3129 C CA . GLU B 1 109 ? 7.566 -35.594 -12.195 1 98.94 109 GLU B CA 1
ATOM 3130 C C . GLU B 1 109 ? 8.414 -36.688 -11.531 1 98.94 109 GLU B C 1
ATOM 3132 O O . GLU B 1 109 ? 7.898 -37.5 -10.789 1 98.94 109 GLU B O 1
ATOM 3137 N N . ASP B 1 110 ? 9.695 -36.625 -11.828 1 98.75 110 ASP B N 1
ATOM 3138 C CA . ASP B 1 110 ? 10.594 -37.562 -11.18 1 98.75 110 ASP B CA 1
ATOM 3139 C C . ASP B 1 110 ? 10.555 -37.438 -9.664 1 98.75 110 ASP B C 1
ATOM 3141 O O . ASP B 1 110 ? 10.57 -38.438 -8.938 1 98.75 110 ASP B O 1
ATOM 3145 N N . ALA B 1 111 ? 10.5 -36.25 -9.188 1 98.81 111 ALA B N 1
ATOM 3146 C CA . ALA B 1 111 ? 10.578 -35.969 -7.754 1 98.81 111 ALA B CA 1
ATOM 3147 C C . ALA B 1 111 ? 9.242 -36.25 -7.066 1 98.81 111 ALA B C 1
ATOM 3149 O O . ALA B 1 111 ? 9.211 -36.75 -5.945 1 98.81 111 ALA B O 1
ATOM 3150 N N . SER B 1 112 ? 8.164 -35.906 -7.68 1 98.62 112 SER B N 1
ATOM 3151 C CA . SER B 1 112 ? 6.855 -35.938 -7.027 1 98.62 112 SER B CA 1
ATOM 3152 C C . SER B 1 112 ? 6.184 -37.281 -7.238 1 98.62 112 SER B C 1
ATOM 3154 O O . SER B 1 112 ? 5.309 -37.688 -6.461 1 98.62 112 SER B O 1
ATOM 3156 N N . GLY B 1 113 ? 6.512 -37.969 -8.352 1 98.31 113 GLY B N 1
ATOM 3157 C CA . GLY B 1 113 ? 5.832 -39.188 -8.727 1 98.31 113 GLY B CA 1
ATOM 3158 C C . GLY B 1 113 ? 4.457 -38.969 -9.32 1 98.31 113 GLY B C 1
ATOM 3159 O O . GLY B 1 113 ? 3.666 -39.906 -9.453 1 98.31 113 GLY B O 1
ATOM 3160 N N . THR B 1 114 ? 4.168 -37.75 -9.562 1 98.44 114 THR B N 1
ATOM 3161 C CA . THR B 1 114 ? 2.869 -37.406 -10.125 1 98.44 114 THR B CA 1
ATOM 3162 C C . THR B 1 114 ? 3.035 -36.688 -11.469 1 98.44 114 THR B C 1
ATOM 3164 O O . THR B 1 114 ? 4.102 -36.156 -11.766 1 98.44 114 THR B O 1
ATOM 3167 N N . ARG B 1 115 ? 2.02 -36.781 -12.305 1 98.38 115 ARG B N 1
ATOM 3168 C CA . ARG B 1 115 ? 2.027 -36.062 -13.578 1 98.38 115 ARG B CA 1
ATOM 3169 C C . ARG B 1 115 ? 1.91 -34.531 -13.352 1 98.38 115 ARG B C 1
ATOM 3171 O O . ARG B 1 115 ? 1.135 -34.094 -12.508 1 98.38 115 ARG B O 1
ATOM 3178 N N . VAL B 1 116 ? 2.678 -33.781 -14.086 1 98.88 116 VAL B N 1
ATOM 3179 C CA . VAL B 1 116 ? 2.645 -32.344 -14.023 1 98.88 116 VAL B CA 1
ATOM 3180 C C . VAL B 1 116 ? 1.875 -31.781 -15.227 1 98.88 116 VAL B C 1
ATOM 3182 O O . VAL B 1 116 ? 2.336 -31.891 -16.359 1 98.88 116 VAL B O 1
ATOM 3185 N N . THR B 1 117 ? 0.723 -31.141 -14.977 1 98.56 117 THR B N 1
ATOM 3186 C CA . THR B 1 117 ? -0.16 -30.75 -16.078 1 98.56 117 THR B CA 1
ATOM 3187 C C . THR B 1 117 ? -0.368 -29.234 -16.078 1 98.56 117 THR B C 1
ATOM 3189 O O . THR B 1 117 ? -0.969 -28.688 -17.016 1 98.56 117 THR B O 1
ATOM 3192 N N . GLY B 1 118 ? 0.058 -28.547 -15.086 1 98.94 118 GLY B N 1
ATOM 3193 C CA . GLY B 1 118 ? -0.076 -27.109 -14.992 1 98.94 118 GLY B CA 1
ATOM 3194 C C . GLY B 1 118 ? 1.248 -26.375 -15.117 1 98.94 118 GLY B C 1
ATOM 3195 O O . GLY B 1 118 ? 2.289 -26.891 -14.703 1 98.94 118 GLY B O 1
ATOM 3196 N N . TYR B 1 119 ? 1.183 -25.156 -15.68 1 98.94 119 TYR B N 1
ATOM 3197 C CA . TYR B 1 119 ? 2.363 -24.328 -15.859 1 98.94 119 TYR B CA 1
ATOM 3198 C C . TYR B 1 119 ? 2.072 -22.875 -15.469 1 98.94 119 TYR B C 1
ATOM 3200 O O . TYR B 1 119 ? 0.98 -22.359 -15.727 1 98.94 119 TYR B O 1
ATOM 3208 N N . ARG B 1 120 ? 2.973 -22.266 -14.805 1 98.88 120 ARG B N 1
ATOM 3209 C CA . ARG B 1 120 ? 2.955 -20.828 -14.602 1 98.88 120 ARG B CA 1
ATOM 3210 C C . ARG B 1 120 ? 4.301 -20.203 -14.969 1 98.88 120 ARG B C 1
ATOM 3212 O O . ARG B 1 120 ? 5.336 -20.594 -14.43 1 98.88 120 ARG B O 1
ATOM 3219 N N . ALA B 1 121 ? 4.195 -19.172 -15.844 1 98.12 121 ALA B N 1
ATOM 3220 C CA . ALA B 1 121 ? 5.41 -18.484 -16.266 1 98.12 121 ALA B CA 1
ATOM 3221 C C . ALA B 1 121 ? 5.945 -17.578 -15.164 1 98.12 121 ALA B C 1
ATOM 3223 O O . ALA B 1 121 ? 5.176 -16.875 -14.5 1 98.12 121 ALA B O 1
ATOM 3224 N N . PRO B 1 122 ? 7.285 -17.641 -14.961 1 96.81 122 PRO B N 1
ATOM 3225 C CA . PRO B 1 122 ? 7.863 -16.672 -14.023 1 96.81 122 PRO B CA 1
ATOM 3226 C C . PRO B 1 122 ? 7.438 -15.234 -14.328 1 96.81 122 PRO B C 1
ATOM 3228 O O . PRO B 1 122 ? 7.477 -14.805 -15.484 1 96.81 122 PRO B O 1
ATOM 3231 N N . SER B 1 123 ? 6.984 -14.531 -13.281 1 93.31 123 SER B N 1
ATOM 3232 C CA . SER B 1 123 ? 6.59 -13.125 -13.383 1 93.31 123 SER B CA 1
ATOM 3233 C C . SER B 1 123 ? 5.434 -12.945 -14.359 1 93.31 123 SER B C 1
ATOM 3235 O O . SER B 1 123 ? 5.305 -11.898 -14.992 1 93.31 123 SER B O 1
ATOM 3237 N N . PHE B 1 124 ? 4.676 -14.023 -14.594 1 95.06 124 PHE B N 1
ATOM 3238 C CA . PHE B 1 124 ? 3.555 -13.961 -15.523 1 95.06 124 PHE B CA 1
ATOM 3239 C C . PHE B 1 124 ? 4.004 -13.414 -16.875 1 95.06 124 PHE B C 1
ATOM 3241 O O . PHE B 1 124 ? 3.377 -12.5 -17.422 1 95.06 124 PHE B O 1
ATOM 3248 N N . SER B 1 125 ? 5 -13.984 -17.422 1 94.5 125 SER B N 1
ATOM 3249 C CA . SER B 1 125 ? 5.754 -13.367 -18.5 1 94.5 125 SER B CA 1
ATOM 3250 C C . SER B 1 125 ? 5.262 -13.859 -19.859 1 94.5 125 SER B C 1
ATOM 3252 O O . SER B 1 125 ? 6.012 -13.852 -20.844 1 94.5 125 SER B O 1
ATOM 3254 N N . ILE B 1 126 ? 4.055 -14.383 -19.922 1 95.25 126 ILE B N 1
ATOM 3255 C CA . ILE B 1 126 ? 3.428 -14.617 -21.219 1 95.25 126 ILE B CA 1
ATOM 3256 C C . ILE B 1 126 ? 2.488 -13.461 -21.562 1 95.25 126 ILE B C 1
ATOM 3258 O O . ILE B 1 126 ? 1.541 -13.188 -20.828 1 95.25 126 ILE B O 1
ATOM 3262 N N . ASP B 1 127 ? 2.838 -12.805 -22.625 1 92.25 127 ASP B N 1
ATOM 3263 C CA . ASP B 1 127 ? 2.076 -11.641 -23.078 1 92.25 127 ASP B CA 1
ATOM 3264 C C . ASP B 1 127 ? 2.154 -11.477 -24.594 1 92.25 127 ASP B C 1
ATOM 3266 O O . ASP B 1 127 ? 2.396 -12.445 -25.312 1 92.25 127 ASP B O 1
ATOM 3270 N N . ARG B 1 128 ? 1.905 -10.281 -25.094 1 88 128 ARG B N 1
ATOM 3271 C CA . ARG B 1 128 ? 1.834 -10.031 -26.531 1 88 128 ARG B CA 1
ATOM 3272 C C . ARG B 1 128 ? 3.184 -10.281 -27.203 1 88 128 ARG B C 1
ATOM 3274 O O . ARG B 1 128 ? 3.25 -10.531 -28.406 1 88 128 ARG B O 1
ATOM 3281 N N . ARG B 1 129 ? 4.301 -10.305 -26.438 1 90.25 129 ARG B N 1
ATOM 3282 C CA . ARG B 1 129 ? 5.648 -10.484 -26.969 1 90.25 129 ARG B CA 1
ATOM 3283 C C . ARG B 1 129 ? 5.906 -11.938 -27.344 1 90.25 129 ARG B C 1
ATOM 3285 O O . ARG B 1 129 ? 6.836 -12.242 -28.094 1 90.25 129 ARG B O 1
ATOM 3292 N N . THR B 1 130 ? 5.125 -12.797 -26.75 1 93.5 130 THR B N 1
ATOM 3293 C CA . THR B 1 130 ? 5.367 -14.219 -26.938 1 93.5 130 THR B CA 1
ATOM 3294 C C . THR B 1 130 ? 4.105 -14.914 -27.453 1 93.5 130 THR B C 1
ATOM 3296 O O . THR B 1 130 ? 3.58 -15.82 -26.797 1 93.5 130 THR B O 1
ATOM 3299 N N . PRO B 1 131 ? 3.672 -14.602 -28.656 1 88.69 131 PRO B N 1
ATOM 3300 C CA . PRO B 1 131 ? 2.432 -15.172 -29.203 1 88.69 131 PRO B CA 1
ATOM 3301 C C . PRO B 1 131 ? 2.506 -16.688 -29.359 1 88.69 131 PRO B C 1
ATOM 3303 O O . PRO B 1 131 ? 1.472 -17.359 -29.391 1 88.69 131 PRO B O 1
ATOM 3306 N N . TRP B 1 132 ? 3.656 -17.156 -29.391 1 96.88 132 TRP B N 1
ATOM 3307 C CA . TRP B 1 132 ? 3.891 -18.562 -29.656 1 96.88 132 TRP B CA 1
ATOM 3308 C C . TRP B 1 132 ? 3.871 -19.375 -28.359 1 96.88 132 TRP B C 1
ATOM 3310 O O . TRP B 1 132 ? 3.857 -20.609 -28.391 1 96.88 132 TRP B O 1
ATOM 3320 N N . ALA B 1 133 ? 3.914 -18.797 -27.203 1 98.25 133 ALA B N 1
ATOM 3321 C CA . ALA B 1 133 ? 4.133 -19.453 -25.922 1 98.25 133 ALA B CA 1
ATOM 3322 C C . ALA B 1 133 ? 3.012 -20.453 -25.609 1 98.25 133 ALA B C 1
ATOM 3324 O O . ALA B 1 133 ? 3.27 -21.594 -25.234 1 98.25 133 ALA B O 1
ATOM 3325 N N . HIS B 1 134 ? 1.786 -20.062 -25.844 1 98.44 134 HIS B N 1
ATOM 3326 C CA . HIS B 1 134 ? 0.654 -20.938 -25.578 1 98.44 134 HIS B CA 1
ATOM 3327 C C . HIS B 1 134 ? 0.631 -22.125 -26.531 1 98.44 134 HIS B C 1
ATOM 3329 O O . HIS B 1 134 ? 0.219 -23.219 -26.156 1 98.44 134 HIS B O 1
ATOM 3335 N N . GLU B 1 135 ? 0.99 -21.875 -27.766 1 98.44 135 GLU B N 1
ATOM 3336 C CA . GLU B 1 135 ? 1.078 -22.969 -28.719 1 98.44 135 GLU B CA 1
ATOM 3337 C C . GLU B 1 135 ? 2.088 -24.016 -28.266 1 98.44 135 GLU B C 1
ATOM 3339 O O . GLU B 1 135 ? 1.812 -25.219 -28.312 1 98.44 135 GLU B O 1
ATOM 3344 N N . VAL B 1 136 ? 3.217 -23.547 -27.812 1 98.75 136 VAL B N 1
ATOM 3345 C CA . VAL B 1 136 ? 4.258 -24.453 -27.344 1 98.75 136 VAL B CA 1
ATOM 3346 C C . VAL B 1 136 ? 3.762 -25.219 -26.109 1 98.75 136 VAL B C 1
ATOM 3348 O O . VAL B 1 136 ? 4.012 -26.422 -25.984 1 98.75 136 VAL B O 1
ATOM 3351 N N . LEU B 1 137 ? 3.076 -24.547 -25.203 1 98.88 137 LEU B N 1
ATOM 3352 C CA . LEU B 1 137 ? 2.5 -25.203 -24.031 1 98.88 137 LEU B CA 1
ATOM 3353 C C . LEU B 1 137 ? 1.521 -26.297 -24.453 1 98.88 137 LEU B C 1
ATOM 3355 O O . LEU B 1 137 ? 1.57 -27.406 -23.922 1 98.88 137 LEU B O 1
ATOM 3359 N N . ALA B 1 138 ? 0.648 -25.984 -25.391 1 98.62 138 ALA B N 1
ATOM 3360 C CA . ALA B 1 138 ? -0.344 -26.938 -25.875 1 98.62 138 ALA B CA 1
ATOM 3361 C C . ALA B 1 138 ? 0.327 -28.141 -26.516 1 98.62 138 ALA B C 1
ATOM 3363 O O . ALA B 1 138 ? -0.038 -29.281 -26.219 1 98.62 138 ALA B O 1
ATOM 3364 N N . GLU B 1 139 ? 1.272 -27.875 -27.312 1 98.31 139 GLU B N 1
ATOM 3365 C CA . GLU B 1 139 ? 2.002 -28.938 -28 1 98.31 139 GLU B CA 1
ATOM 3366 C C . GLU B 1 139 ? 2.732 -29.828 -27 1 98.31 139 GLU B C 1
ATOM 3368 O O . GLU B 1 139 ? 2.914 -31.016 -27.25 1 98.31 139 GLU B O 1
ATOM 3373 N N . SER B 1 140 ? 3.182 -29.219 -25.922 1 98.38 140 SER B N 1
ATOM 3374 C CA . SER B 1 140 ? 3.928 -29.953 -24.906 1 98.38 140 SER B CA 1
ATOM 3375 C C . SER B 1 140 ? 2.994 -30.766 -24.016 1 98.38 140 SER B C 1
ATOM 3377 O O . SER B 1 140 ? 3.449 -31.516 -23.141 1 98.38 140 SER B O 1
ATOM 3379 N N . GLY B 1 141 ? 1.702 -30.609 -24.141 1 98.06 141 GLY B N 1
ATOM 3380 C CA . GLY B 1 141 ? 0.75 -31.484 -23.484 1 98.06 141 GLY B CA 1
ATOM 3381 C C . GLY B 1 141 ? 0.271 -30.938 -22.141 1 98.06 141 GLY B C 1
ATOM 3382 O O . GLY B 1 141 ? -0.266 -31.688 -21.328 1 98.06 141 GLY B O 1
ATOM 3383 N N . TYR B 1 142 ? 0.496 -29.641 -21.875 1 98.75 142 TYR B N 1
ATOM 3384 C CA . TYR B 1 142 ? -0.033 -29.047 -20.641 1 98.75 142 TYR B CA 1
ATOM 3385 C C . TYR B 1 142 ? -1.543 -28.859 -20.734 1 98.75 142 TYR B C 1
ATOM 3387 O O . TYR B 1 142 ? -2.066 -28.5 -21.797 1 98.75 142 TYR B O 1
ATOM 3395 N N . ALA B 1 143 ? -2.232 -29.078 -19.594 1 98.69 143 ALA B N 1
ATOM 3396 C CA . ALA B 1 143 ? -3.684 -28.938 -19.531 1 98.69 143 ALA B CA 1
ATOM 3397 C C . ALA B 1 143 ? -4.074 -27.484 -19.266 1 98.69 143 ALA B C 1
ATOM 3399 O O . ALA B 1 143 ? -5.117 -27.016 -19.734 1 98.69 143 ALA B O 1
ATOM 3400 N N . TYR B 1 144 ? -3.271 -26.766 -18.484 1 98.81 144 TYR B N 1
ATOM 3401 C CA . TYR B 1 144 ? -3.629 -25.391 -18.188 1 98.81 144 TYR B CA 1
ATOM 3402 C C . TYR B 1 144 ? -2.383 -24.547 -17.922 1 98.81 144 TYR B C 1
ATOM 3404 O O . TYR B 1 144 ? -1.31 -25.094 -17.641 1 98.81 144 TYR B O 1
ATOM 3412 N N . SER B 1 145 ? -2.559 -23.312 -18.109 1 98.81 145 SER B N 1
ATOM 3413 C CA . SER B 1 145 ? -1.569 -22.297 -17.797 1 98.81 145 SER B CA 1
ATOM 3414 C C . SER B 1 145 ? -2.184 -21.172 -16.953 1 98.81 145 SER B C 1
ATOM 3416 O O . SER B 1 145 ? -3.361 -20.844 -17.125 1 98.81 145 SER B O 1
ATOM 3418 N N . SER B 1 146 ? -1.451 -20.688 -16.031 1 98.44 146 SER B N 1
ATOM 3419 C CA . SER B 1 146 ? -1.772 -19.469 -15.289 1 98.44 146 SER B CA 1
ATOM 3420 C C . SER B 1 146 ? -0.628 -18.469 -15.352 1 98.44 146 SER B C 1
ATOM 3422 O O . SER B 1 146 ? -0.028 -18.141 -14.328 1 98.44 146 SER B O 1
ATOM 3424 N N . SER B 1 147 ? -0.397 -17.938 -16.609 1 97.94 147 SER B N 1
ATOM 3425 C CA . SER B 1 147 ? 0.864 -17.266 -16.906 1 97.94 147 SER B CA 1
ATOM 3426 C C . SER B 1 147 ? 0.634 -15.812 -17.297 1 97.94 147 SER B C 1
ATOM 3428 O O . SER B 1 147 ? 1.582 -15.094 -17.625 1 97.94 147 SER B O 1
ATOM 3430 N N . VAL B 1 148 ? -0.648 -15.391 -17.188 1 96.12 148 VAL B N 1
ATOM 3431 C CA . VAL B 1 148 ? -1.011 -14.078 -17.719 1 96.12 148 VAL B CA 1
ATOM 3432 C C . VAL B 1 148 ? -1.51 -13.195 -16.578 1 96.12 148 VAL B C 1
ATOM 3434 O O . VAL B 1 148 ? -2.303 -13.633 -15.742 1 96.12 148 VAL B O 1
ATOM 3437 N N . ALA B 1 149 ? -0.977 -12.008 -16.516 1 94.31 149 ALA B N 1
ATOM 3438 C CA . ALA B 1 149 ? -1.523 -10.93 -15.695 1 94.31 149 ALA B CA 1
ATOM 3439 C C . ALA B 1 149 ? -2.127 -9.828 -16.562 1 94.31 149 ALA B C 1
ATOM 3441 O O . ALA B 1 149 ? -1.406 -9.117 -17.266 1 94.31 149 ALA B O 1
ATOM 3442 N N . PRO B 1 150 ? -3.404 -9.695 -16.531 1 92.94 150 PRO B N 1
ATOM 3443 C CA . PRO B 1 150 ? -4.039 -8.719 -17.406 1 92.94 150 PRO B CA 1
ATOM 3444 C C . PRO B 1 150 ? -3.979 -7.297 -16.844 1 92.94 150 PRO B C 1
ATOM 3446 O O . PRO B 1 150 ? -5.008 -6.621 -16.766 1 92.94 150 PRO B O 1
ATOM 3449 N N . VAL B 1 151 ? -2.846 -6.867 -16.469 1 87.69 151 VAL B N 1
ATOM 3450 C CA . VAL B 1 151 ? -2.629 -5.543 -15.891 1 87.69 151 VAL B CA 1
ATOM 3451 C C . VAL B 1 151 ? -2.01 -4.617 -16.938 1 87.69 151 VAL B C 1
ATOM 3453 O O . VAL B 1 151 ? -1.31 -5.078 -17.844 1 87.69 151 VAL B O 1
ATOM 3456 N N . LYS B 1 152 ? -2.457 -3.365 -16.734 1 75.19 152 LYS B N 1
ATOM 3457 C CA . LYS B 1 152 ? -1.79 -2.346 -17.547 1 75.19 152 LYS B CA 1
ATOM 3458 C C . LYS B 1 152 ? -0.499 -1.879 -16.875 1 75.19 152 LYS B C 1
ATOM 3460 O O . LYS B 1 152 ? -0.53 -1.283 -15.797 1 75.19 152 LYS B O 1
ATOM 3465 N N . HIS B 1 153 ? 0.577 -2.355 -17.312 1 67.81 153 HIS B N 1
ATOM 3466 C CA . HIS B 1 153 ? 1.865 -1.894 -16.812 1 67.81 153 HIS B CA 1
ATOM 3467 C C . HIS B 1 153 ? 2.844 -1.636 -17.953 1 67.81 153 HIS B C 1
ATOM 3469 O O . HIS B 1 153 ? 2.676 -2.166 -19.047 1 67.81 153 HIS B O 1
ATOM 3475 N N . ASP B 1 154 ? 3.719 -0.691 -17.688 1 53.84 154 ASP B N 1
ATOM 3476 C CA . ASP B 1 154 ? 4.68 -0.301 -18.719 1 53.84 154 ASP B CA 1
ATOM 3477 C C . ASP B 1 154 ? 5.566 -1.478 -19.109 1 53.84 154 ASP B C 1
ATOM 3479 O O . ASP B 1 154 ? 5.973 -1.595 -20.281 1 53.84 154 ASP B O 1
ATOM 3483 N N . HIS B 1 155 ? 5.809 -2.332 -18.141 1 57 155 HIS B N 1
ATOM 3484 C CA . HIS B 1 155 ? 6.883 -3.281 -18.406 1 57 155 HIS B CA 1
ATOM 3485 C C . HIS B 1 155 ? 6.352 -4.707 -18.5 1 57 155 HIS B C 1
ATOM 3487 O O . HIS B 1 155 ? 7.059 -5.613 -18.938 1 57 155 HIS B O 1
ATOM 3493 N N . TYR B 1 156 ? 5.184 -4.891 -17.953 1 60.53 156 TYR B N 1
ATOM 3494 C CA . TYR B 1 156 ? 4.668 -6.25 -18.016 1 60.53 156 TYR B CA 1
ATOM 3495 C C . TYR B 1 156 ? 3.145 -6.254 -18.078 1 60.53 156 TYR B C 1
ATOM 3497 O O . TYR B 1 156 ? 2.508 -5.211 -17.922 1 60.53 156 TYR B O 1
ATOM 3505 N N . GLY B 1 157 ? 2.662 -7.289 -18.469 1 72.19 157 GLY B N 1
ATOM 3506 C CA . GLY B 1 157 ? 1.218 -7.453 -18.469 1 72.19 157 GLY B CA 1
ATOM 3507 C C . GLY B 1 157 ? 0.619 -7.449 -19.859 1 72.19 157 GLY B C 1
ATOM 3508 O O . GLY B 1 157 ? 1.297 -7.109 -20.844 1 72.19 157 GLY B O 1
ATOM 3509 N N . TRP B 1 158 ? -0.416 -8.125 -19.938 1 81.62 158 TRP B N 1
ATOM 3510 C CA . TRP B 1 158 ? -1.234 -8.164 -21.156 1 81.62 158 TRP B CA 1
ATOM 3511 C C . TRP B 1 158 ? -2.574 -7.473 -20.922 1 81.62 158 TRP B C 1
ATOM 3513 O O . TRP B 1 158 ? -3.592 -8.133 -20.703 1 81.62 158 TRP B O 1
ATOM 3523 N N . HIS B 1 159 ? -2.549 -6.184 -21.062 1 79.56 159 HIS B N 1
ATOM 3524 C CA . HIS B 1 159 ? -3.68 -5.359 -20.656 1 79.56 159 HIS B CA 1
ATOM 3525 C C . HIS B 1 159 ? -4.957 -5.773 -21.375 1 79.56 159 HIS B C 1
ATOM 3527 O O . HIS B 1 159 ? -6.047 -5.711 -20.797 1 79.56 159 HIS B O 1
ATOM 3533 N N . ASP B 1 160 ? -4.812 -6.328 -22.531 1 85.25 160 ASP B N 1
ATOM 3534 C CA . ASP B 1 160 ? -6.004 -6.637 -23.312 1 85.25 160 ASP B CA 1
ATOM 3535 C C . ASP B 1 160 ? -6.398 -8.102 -23.172 1 85.25 160 ASP B C 1
ATOM 3537 O O . ASP B 1 160 ? -7.363 -8.555 -23.781 1 85.25 160 ASP B O 1
ATOM 3541 N N . ALA B 1 161 ? -5.664 -8.797 -22.328 1 89.56 161 ALA B N 1
ATOM 3542 C CA . ALA B 1 161 ? -6.016 -10.195 -22.141 1 89.56 161 ALA B CA 1
ATOM 3543 C C . ALA B 1 161 ? -7.316 -10.336 -21.359 1 89.56 161 ALA B C 1
ATOM 3545 O O . ALA B 1 161 ? -7.668 -9.453 -20.562 1 89.56 161 ALA B O 1
ATOM 3546 N N . PRO B 1 162 ? -8.016 -11.461 -21.641 1 91.88 162 PRO B N 1
ATOM 3547 C CA . PRO B 1 162 ? -9.195 -11.719 -20.812 1 91.88 162 PRO B CA 1
ATOM 3548 C C . PRO B 1 162 ? -8.867 -11.797 -19.312 1 91.88 162 PRO B C 1
ATOM 3550 O O . PRO B 1 162 ? -7.785 -12.25 -18.938 1 91.88 162 PRO B O 1
ATOM 3553 N N . ARG B 1 163 ? -9.797 -11.375 -18.516 1 92.12 163 ARG B N 1
ATOM 3554 C CA . ARG B 1 163 ? -9.602 -11.414 -17.062 1 92.12 163 ARG B CA 1
ATOM 3555 C C . ARG B 1 163 ? -9.953 -12.789 -16.5 1 92.12 163 ARG B C 1
ATOM 3557 O O . ARG B 1 163 ? -9.477 -13.164 -15.43 1 92.12 163 ARG B O 1
ATOM 3564 N N . GLY B 1 164 ? -10.82 -13.508 -17.203 1 95.06 164 GLY B N 1
ATOM 3565 C CA . GLY B 1 164 ? -11.18 -14.867 -16.828 1 95.06 164 GLY B CA 1
ATOM 3566 C C . GLY B 1 164 ? -10.516 -15.922 -17.703 1 95.06 164 GLY B C 1
ATOM 3567 O O . GLY B 1 164 ? -9.758 -15.594 -18.609 1 95.06 164 GLY B O 1
ATOM 3568 N N . ALA B 1 165 ? -10.82 -17.172 -17.344 1 97.88 165 ALA B N 1
ATOM 3569 C CA . ALA B 1 165 ? -10.258 -18.297 -18.094 1 97.88 165 ALA B CA 1
ATOM 3570 C C . ALA B 1 165 ? -10.617 -18.219 -19.562 1 97.88 165 ALA B C 1
ATOM 3572 O O . ALA B 1 165 ? -11.734 -17.812 -19.922 1 97.88 165 ALA B O 1
ATOM 3573 N N . PHE B 1 166 ? -9.727 -18.625 -20.469 1 97.31 166 PHE B N 1
ATOM 3574 C CA . PHE B 1 166 ? -10.008 -18.609 -21.906 1 97.31 166 PHE B CA 1
ATOM 3575 C C . PHE B 1 166 ? -9.172 -19.656 -22.625 1 97.31 166 PHE B C 1
ATOM 3577 O O . PHE B 1 166 ? -8.25 -20.234 -22.031 1 97.31 166 PHE B O 1
ATOM 3584 N N . TRP B 1 167 ? -9.578 -19.953 -23.891 1 97.38 167 TRP B N 1
ATOM 3585 C CA . TRP B 1 167 ? -8.812 -20.812 -24.781 1 97.38 167 TRP B CA 1
ATOM 3586 C C . TRP B 1 167 ? -7.793 -20 -25.578 1 97.38 167 TRP B C 1
ATOM 3588 O O . TRP B 1 167 ? -8.148 -19.328 -26.547 1 97.38 167 TRP B O 1
ATOM 3598 N N . PRO B 1 168 ? -6.523 -20.188 -25.281 1 96.88 168 PRO B N 1
ATOM 3599 C CA . PRO B 1 168 ? -5.555 -19.328 -25.969 1 96.88 168 PRO B CA 1
ATOM 3600 C C . PRO B 1 168 ? -5.148 -19.875 -27.344 1 96.88 168 PRO B C 1
ATOM 3602 O O . PRO B 1 168 ? -4.621 -19.125 -28.172 1 96.88 168 PRO B O 1
ATOM 3605 N N . VAL B 1 169 ? -5.332 -21.156 -27.609 1 97.12 169 VAL B N 1
ATOM 3606 C CA . VAL B 1 169 ? -4.949 -21.797 -28.859 1 97.12 169 VAL B CA 1
ATOM 3607 C C . VAL B 1 169 ? -6.156 -22.516 -29.453 1 97.12 169 VAL B C 1
ATOM 3609 O O . VAL B 1 169 ? -6.625 -23.516 -28.922 1 97.12 169 VAL B O 1
ATOM 3612 N N . PRO B 1 170 ? -6.648 -22 -30.625 1 94.75 170 PRO B N 1
ATOM 3613 C CA . PRO B 1 170 ? -7.801 -22.656 -31.25 1 94.75 170 PRO B CA 1
ATOM 3614 C C . PRO B 1 170 ? -7.59 -24.141 -31.453 1 94.75 170 PRO B C 1
ATOM 3616 O O . PRO B 1 170 ? -6.543 -24.562 -31.969 1 94.75 170 PRO B O 1
ATOM 3619 N N . GLY B 1 171 ? -8.539 -24.891 -30.953 1 94.06 171 GLY B N 1
ATOM 3620 C CA . GLY B 1 171 ? -8.531 -26.312 -31.203 1 94.06 171 GLY B CA 1
ATOM 3621 C C . GLY B 1 171 ? -7.742 -27.094 -30.172 1 94.06 171 GLY B C 1
ATOM 3622 O O . GLY B 1 171 ? -7.785 -28.328 -30.141 1 94.06 171 GLY B O 1
ATOM 3623 N N . ALA B 1 172 ? -6.977 -26.453 -29.344 1 96.44 172 ALA B N 1
ATOM 3624 C CA . ALA B 1 172 ? -6.199 -27.125 -28.297 1 96.44 172 ALA B CA 1
ATOM 3625 C C . ALA B 1 172 ? -6.965 -27.172 -26.984 1 96.44 172 ALA B C 1
ATOM 3627 O O . ALA B 1 172 ? -7.895 -26.391 -26.766 1 96.44 172 ALA B O 1
ATOM 3628 N N . GLU B 1 173 ? -6.578 -28.094 -26.172 1 95.31 173 GLU B N 1
ATOM 3629 C CA . GLU B 1 173 ? -7.258 -28.266 -24.891 1 95.31 173 GLU B CA 1
ATOM 3630 C C . GLU B 1 173 ? -6.504 -27.562 -23.766 1 95.31 173 GLU B C 1
ATOM 3632 O O . GLU B 1 173 ? -6.77 -27.812 -22.578 1 95.31 173 GLU B O 1
ATOM 3637 N N . LEU B 1 174 ? -5.691 -26.609 -24.047 1 98.25 174 LEU B N 1
ATOM 3638 C CA . LEU B 1 174 ? -4.996 -25.812 -23.047 1 98.25 174 LEU B CA 1
ATOM 3639 C C . LEU B 1 174 ? -5.855 -24.625 -22.609 1 98.25 174 LEU B C 1
ATOM 3641 O O . LEU B 1 174 ? -6.262 -23.812 -23.422 1 98.25 174 LEU B O 1
ATOM 3645 N N . VAL B 1 175 ? -6.148 -24.547 -21.281 1 98.5 175 VAL B N 1
ATOM 3646 C CA . VAL B 1 175 ? -6.902 -23.422 -20.766 1 98.5 175 VAL B CA 1
ATOM 3647 C C . VAL B 1 175 ? -5.953 -22.453 -20.062 1 98.5 175 VAL B C 1
ATOM 3649 O O . VAL B 1 175 ? -5.047 -22.875 -19.344 1 98.5 175 VAL B O 1
ATOM 3652 N N . GLU B 1 176 ? -6.031 -21.172 -20.391 1 98.62 176 GLU B N 1
ATOM 3653 C CA . GLU B 1 176 ? -5.324 -20.125 -19.672 1 98.62 176 GLU B CA 1
ATOM 3654 C C . GLU B 1 176 ? -6.211 -19.484 -18.609 1 98.62 176 GLU B C 1
ATOM 3656 O O . GLU B 1 176 ? -7.359 -19.125 -18.891 1 98.62 176 GLU B O 1
ATOM 3661 N N . ILE B 1 177 ? -5.707 -19.438 -17.391 1 98.38 177 ILE B N 1
ATOM 3662 C CA . ILE B 1 177 ? -6.422 -18.812 -16.281 1 98.38 177 ILE B CA 1
ATOM 3663 C C . ILE B 1 177 ? -5.578 -17.672 -15.703 1 98.38 177 ILE B C 1
ATOM 3665 O O . ILE B 1 177 ? -4.664 -17.906 -14.914 1 98.38 177 ILE B O 1
ATOM 3669 N N . PRO B 1 178 ? -5.918 -16.453 -16.047 1 97.62 178 PRO B N 1
ATOM 3670 C CA . PRO B 1 178 ? -5.137 -15.312 -15.586 1 97.62 178 PRO B CA 1
ATOM 3671 C C . PRO B 1 178 ? -5.234 -15.109 -14.07 1 97.62 178 PRO B C 1
ATOM 3673 O O . PRO B 1 178 ? -6.219 -15.516 -13.453 1 97.62 178 PRO B O 1
ATOM 3676 N N . ILE B 1 179 ? -4.195 -14.461 -13.539 1 97.06 179 ILE B N 1
ATOM 3677 C CA . ILE B 1 179 ? -4.203 -14.117 -12.125 1 97.06 179 ILE B CA 1
ATOM 3678 C C . ILE B 1 179 ? -5.27 -13.055 -11.852 1 97.06 179 ILE B C 1
ATOM 3680 O O . ILE B 1 179 ? -5.574 -12.242 -12.727 1 97.06 179 ILE B O 1
ATOM 3684 N N . THR B 1 180 ? -5.836 -13.141 -10.688 1 97.38 180 THR B N 1
ATOM 3685 C CA . THR B 1 180 ? -6.832 -12.148 -10.281 1 97.38 180 THR B CA 1
ATOM 3686 C C . THR B 1 180 ? -6.164 -10.82 -9.938 1 97.38 180 THR B C 1
ATOM 3688 O O . THR B 1 180 ? -5.113 -10.797 -9.289 1 97.38 180 THR B O 1
ATOM 3691 N N . LEU B 1 181 ? -6.785 -9.797 -10.344 1 95.69 181 LEU B N 1
ATOM 3692 C CA . LEU B 1 181 ? -6.285 -8.461 -10.047 1 95.69 181 LEU B CA 1
ATOM 3693 C C . LEU B 1 181 ? -7.078 -7.82 -8.914 1 95.69 181 LEU B C 1
ATOM 3695 O O . LEU B 1 181 ? -8.234 -8.18 -8.68 1 95.69 181 LEU B O 1
ATOM 3699 N N . ALA B 1 182 ? -6.406 -6.953 -8.219 1 94.62 182 ALA B N 1
ATOM 3700 C CA . ALA B 1 182 ? -7.023 -6.074 -7.23 1 94.62 182 ALA B CA 1
ATOM 3701 C C . ALA B 1 182 ? -6.844 -4.609 -7.609 1 94.62 182 ALA B C 1
ATOM 3703 O O . ALA B 1 182 ? -6.043 -4.281 -8.484 1 94.62 182 ALA B O 1
ATOM 3704 N N . ARG B 1 183 ? -7.676 -3.838 -7.113 1 90.44 183 ARG B N 1
ATOM 3705 C CA . ARG B 1 183 ? -7.582 -2.402 -7.355 1 90.44 183 ARG B CA 1
ATOM 3706 C C . ARG B 1 183 ? -7.184 -1.657 -6.086 1 90.44 183 ARG B C 1
ATOM 3708 O O . ARG B 1 183 ? -7.762 -1.881 -5.023 1 90.44 183 ARG B O 1
ATOM 3715 N N . PHE B 1 184 ? -6.113 -0.79 -6.219 1 89.94 184 PHE B N 1
ATOM 3716 C CA . PHE B 1 184 ? -5.641 0.054 -5.125 1 89.94 184 PHE B CA 1
ATOM 3717 C C . PHE B 1 184 ? -5.121 1.385 -5.656 1 89.94 184 PHE B C 1
ATOM 3719 O O . PHE B 1 184 ? -4.266 1.415 -6.543 1 89.94 184 PHE B O 1
ATOM 3726 N N . LEU B 1 185 ? -5.605 2.488 -5.113 1 82.81 185 LEU B N 1
ATOM 3727 C CA . LEU B 1 185 ? -5.219 3.834 -5.527 1 82.81 185 LEU B CA 1
ATOM 3728 C C . LEU B 1 185 ? -5.441 4.027 -7.023 1 82.81 185 LEU B C 1
ATOM 3730 O O . LEU B 1 185 ? -4.586 4.586 -7.715 1 82.81 185 LEU B O 1
ATOM 3734 N N . GLY B 1 186 ? -6.562 3.451 -7.477 1 80.38 186 GLY B N 1
ATOM 3735 C CA . GLY B 1 186 ? -6.957 3.631 -8.867 1 80.38 186 GLY B CA 1
ATOM 3736 C C . GLY B 1 186 ? -6.129 2.809 -9.836 1 80.38 186 GLY B C 1
ATOM 3737 O O . GLY B 1 186 ? -6.258 2.959 -11.055 1 80.38 186 GLY B O 1
ATOM 3738 N N . ARG B 1 187 ? -5.316 1.924 -9.273 1 87.38 187 ARG B N 1
ATOM 3739 C CA . ARG B 1 187 ? -4.473 1.09 -10.117 1 87.38 187 ARG B CA 1
ATOM 3740 C C . ARG B 1 187 ? -4.754 -0.391 -9.891 1 87.38 187 ARG B C 1
ATOM 3742 O O . ARG B 1 187 ? -5.137 -0.79 -8.789 1 87.38 187 ARG B O 1
ATOM 3749 N N . GLU B 1 188 ? -4.574 -1.086 -10.906 1 90.75 188 GLU B N 1
ATOM 3750 C CA . GLU B 1 188 ? -4.715 -2.535 -10.797 1 90.75 188 GLU B CA 1
ATOM 3751 C C . GLU B 1 188 ? -3.385 -3.193 -10.453 1 90.75 188 GLU B C 1
ATOM 3753 O O . GLU B 1 188 ? -2.342 -2.818 -10.984 1 90.75 188 GLU B O 1
ATOM 3758 N N . VAL B 1 189 ? -3.471 -4.074 -9.516 1 92 189 VAL B N 1
ATOM 3759 C CA . VAL B 1 189 ? -2.301 -4.84 -9.094 1 92 189 VAL B CA 1
ATOM 3760 C C . VAL B 1 189 ? -2.662 -6.32 -8.984 1 92 189 VAL B C 1
ATOM 3762 O O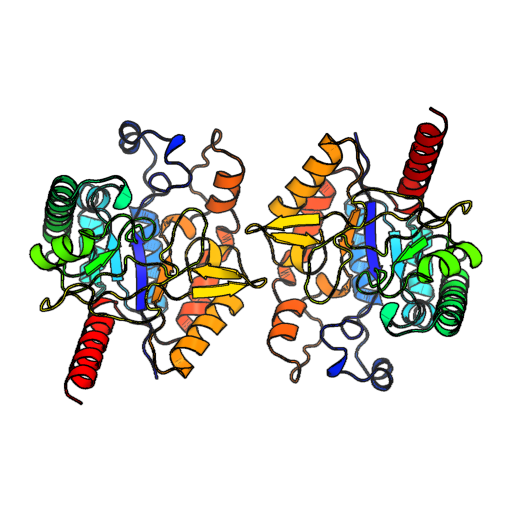 . VAL B 1 189 ? -3.84 -6.672 -8.891 1 92 189 VAL B O 1
ATOM 3765 N N . THR B 1 190 ? -1.677 -7.172 -9.062 1 91.5 190 THR B N 1
ATOM 3766 C CA . THR B 1 190 ? -1.946 -8.602 -8.906 1 91.5 190 THR B CA 1
ATOM 3767 C C . THR B 1 190 ? -2.35 -8.922 -7.469 1 91.5 190 THR B C 1
ATOM 3769 O O . THR B 1 190 ? -1.871 -8.289 -6.527 1 91.5 190 THR B O 1
ATOM 3772 N N . THR B 1 191 ? -3.295 -9.938 -7.453 1 91 191 THR B N 1
ATOM 3773 C CA . THR B 1 191 ? -3.648 -10.438 -6.129 1 91 191 THR B CA 1
ATOM 3774 C C . THR B 1 191 ? -2.619 -11.453 -5.641 1 91 191 THR B C 1
ATOM 3776 O O . THR B 1 191 ? -2.305 -12.414 -6.344 1 91 191 THR B O 1
ATOM 3779 N N . GLY B 1 192 ? -1.754 -11.023 -4.707 1 92.25 192 GLY B N 1
ATOM 3780 C CA . GLY B 1 192 ? -0.771 -11.93 -4.129 1 92.25 192 GLY B CA 1
ATOM 3781 C C . GLY B 1 192 ? 0.635 -11.359 -4.129 1 92.25 192 GLY B C 1
ATOM 3782 O O . GLY B 1 192 ? 0.837 -10.188 -4.461 1 92.25 192 GLY B O 1
ATOM 3783 N N . GLY B 1 193 ? 1.497 -12.273 -3.77 1 93.62 193 GLY B N 1
ATOM 3784 C CA . GLY B 1 193 ? 2.9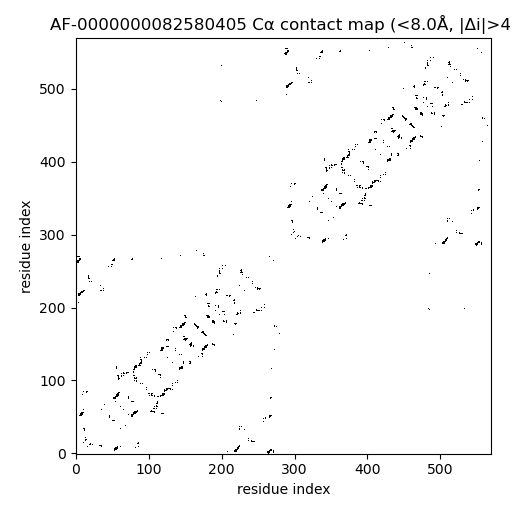04 -11.906 -3.762 1 93.62 193 GLY B CA 1
ATOM 3785 C C . GLY B 1 193 ? 3.184 -10.633 -2.977 1 93.62 193 GLY B C 1
ATOM 3786 O O . GLY B 1 193 ? 2.682 -10.469 -1.863 1 93.62 193 GLY B O 1
ATOM 3787 N N . GLY B 1 194 ? 4.016 -9.859 -3.613 1 93.38 194 GLY B N 1
ATOM 3788 C CA . GLY B 1 194 ? 4.484 -8.641 -2.965 1 93.38 194 GLY B CA 1
ATOM 3789 C C . GLY B 1 194 ? 3.375 -7.648 -2.682 1 93.38 194 GLY B C 1
ATOM 3790 O O . GLY B 1 194 ? 3.369 -7 -1.635 1 93.38 194 GLY B O 1
ATOM 3791 N N . PHE B 1 195 ? 2.402 -7.578 -3.6 1 93 195 PHE B N 1
ATOM 3792 C CA . PHE B 1 195 ? 1.336 -6.605 -3.402 1 93 195 PHE B CA 1
ATOM 3793 C C . PHE B 1 195 ? 0.434 -7.016 -2.244 1 93 195 PHE B C 1
ATOM 3795 O O . PHE B 1 195 ? -0.018 -6.168 -1.471 1 93 195 PHE B O 1
ATOM 3802 N N . PHE B 1 196 ? 0.147 -8.281 -2.105 1 96.56 196 PHE B N 1
ATOM 3803 C CA . PHE B 1 196 ? -0.601 -8.758 -0.95 1 96.56 196 PHE B CA 1
ATOM 3804 C C . PHE B 1 196 ? 0.154 -8.469 0.342 1 96.56 196 PHE B C 1
ATOM 3806 O O . PHE B 1 196 ? -0.443 -8.055 1.336 1 96.56 196 PHE B O 1
ATOM 3813 N N . ARG B 1 197 ? 1.431 -8.703 0.333 1 96 197 ARG B N 1
ATOM 3814 C CA . ARG B 1 197 ? 2.273 -8.492 1.507 1 96 197 ARG B CA 1
ATOM 3815 C C . ARG B 1 197 ? 2.303 -7.023 1.903 1 96 197 ARG B C 1
ATOM 3817 O O . ARG B 1 197 ? 2.207 -6.691 3.086 1 96 197 ARG B O 1
ATOM 3824 N N . LEU B 1 198 ? 2.334 -6.191 0.923 1 93.25 198 LEU B N 1
ATOM 3825 C CA . LEU B 1 198 ? 2.553 -4.766 1.148 1 93.25 198 LEU B CA 1
ATOM 3826 C C . LEU B 1 198 ? 1.248 -4.066 1.511 1 93.25 198 LEU B C 1
ATOM 3828 O O . LEU B 1 198 ? 1.237 -3.156 2.342 1 93.25 198 LEU B O 1
ATOM 3832 N N . LEU B 1 199 ? 0.107 -4.48 0.943 1 93.12 199 LEU B N 1
ATOM 3833 C CA . LEU B 1 199 ? -1.162 -3.77 1.07 1 93.12 199 LEU B CA 1
ATOM 3834 C C . LEU B 1 199 ? -2.031 -4.398 2.152 1 93.12 199 LEU B C 1
ATOM 3836 O O . LEU B 1 199 ? -1.801 -5.543 2.551 1 93.12 199 LEU B O 1
ATOM 3840 N N . PRO B 1 200 ? -3.012 -3.65 2.688 1 91.31 200 PRO B N 1
ATOM 3841 C CA . PRO B 1 200 ? -3.957 -4.254 3.629 1 91.31 200 PRO B CA 1
ATOM 3842 C C . PRO B 1 200 ? -4.629 -5.508 3.072 1 91.31 200 PRO B C 1
ATOM 3844 O O . PRO B 1 200 ? -4.961 -5.559 1.885 1 91.31 200 PRO B O 1
ATOM 3847 N N . GLY B 1 201 ? -4.754 -6.5 3.979 1 93.5 201 GLY B N 1
ATOM 3848 C CA . GLY B 1 201 ? -5.363 -7.754 3.562 1 93.5 201 GLY B CA 1
ATOM 3849 C C . GLY B 1 201 ? -6.734 -7.578 2.943 1 93.5 201 GLY B C 1
ATOM 3850 O O . GLY B 1 201 ? -7.141 -8.359 2.08 1 93.5 201 GLY B O 1
ATOM 3851 N N . GLU B 1 202 ? -7.43 -6.512 3.307 1 92.25 202 GLU B N 1
ATOM 3852 C CA . GLU B 1 202 ? -8.781 -6.23 2.842 1 92.25 202 GLU B CA 1
ATOM 3853 C C . GLU B 1 202 ? -8.812 -5.988 1.336 1 92.25 202 GLU B C 1
ATOM 3855 O O . GLU B 1 202 ? -9.828 -6.234 0.68 1 92.25 202 GLU B O 1
ATOM 3860 N N . VAL B 1 203 ? -7.711 -5.492 0.778 1 94.25 203 VAL B N 1
ATOM 3861 C CA . VAL B 1 203 ? -7.633 -5.234 -0.656 1 94.25 203 VAL B CA 1
ATOM 3862 C C . VAL B 1 203 ? -7.789 -6.543 -1.427 1 94.25 203 VAL B C 1
ATOM 3864 O O . VAL B 1 203 ? -8.602 -6.633 -2.354 1 94.25 203 VAL B O 1
ATOM 3867 N N . THR B 1 204 ? -7.062 -7.539 -0.992 1 96.62 204 THR B N 1
ATOM 3868 C CA . THR B 1 204 ? -7.164 -8.852 -1.621 1 96.62 204 THR B CA 1
ATOM 3869 C C . THR B 1 204 ? -8.508 -9.5 -1.293 1 96.62 204 THR B C 1
ATOM 3871 O O . THR B 1 204 ? -9.133 -10.117 -2.158 1 96.62 204 THR B O 1
ATOM 3874 N N . TYR B 1 205 ? -8.945 -9.375 -0.059 1 95.38 205 TYR B N 1
ATOM 3875 C CA . TYR B 1 205 ? -10.234 -9.922 0.351 1 95.38 205 TYR B CA 1
ATOM 3876 C C . TYR B 1 205 ? -11.352 -9.422 -0.554 1 95.38 205 TYR B C 1
ATOM 3878 O O . TYR B 1 205 ? -12.18 -10.211 -1.023 1 95.38 205 TYR B O 1
ATOM 3886 N N . ARG B 1 206 ? -11.367 -8.203 -0.902 1 94.31 206 ARG B N 1
ATOM 3887 C CA . ARG B 1 206 ? -12.391 -7.605 -1.751 1 94.31 206 ARG B CA 1
ATOM 3888 C C . ARG B 1 206 ? -12.289 -8.125 -3.182 1 94.31 206 ARG B C 1
ATOM 3890 O O . ARG B 1 206 ? -13.305 -8.305 -3.859 1 94.31 206 ARG B O 1
ATOM 3897 N N . ALA B 1 207 ? -11.094 -8.234 -3.619 1 97.06 207 ALA B N 1
ATOM 3898 C CA . ALA B 1 207 ? -10.891 -8.75 -4.969 1 97.06 207 ALA B CA 1
ATOM 3899 C C . ALA B 1 207 ? -11.438 -10.172 -5.105 1 97.06 207 ALA B C 1
ATOM 3901 O O . ALA B 1 207 ? -12.078 -10.5 -6.105 1 97.06 207 ALA B O 1
ATOM 3902 N N . VAL B 1 208 ? -11.203 -10.992 -4.066 1 97.94 208 VAL B N 1
ATOM 3903 C CA . VAL B 1 208 ? -11.711 -12.359 -4.062 1 97.94 208 VAL B CA 1
ATOM 3904 C C . VAL B 1 208 ? -13.242 -12.336 -4.039 1 97.94 208 VAL B C 1
ATOM 3906 O O . VAL B 1 208 ? -13.891 -13.047 -4.812 1 97.94 208 VAL B O 1
ATOM 3909 N N . ARG B 1 209 ? -13.797 -11.5 -3.246 1 96.56 209 ARG B N 1
ATOM 3910 C CA . ARG B 1 209 ? -15.25 -11.398 -3.15 1 96.56 209 ARG B CA 1
ATOM 3911 C C . ARG B 1 209 ? -15.859 -10.93 -4.469 1 96.56 209 ARG B C 1
ATOM 3913 O O . ARG B 1 209 ? -16.891 -11.445 -4.902 1 96.56 209 ARG B O 1
ATOM 3920 N N . ALA B 1 210 ? -15.219 -9.977 -5.047 1 96.31 210 ALA B N 1
ATOM 3921 C CA . ALA B 1 210 ? -15.711 -9.469 -6.324 1 96.31 210 ALA B CA 1
ATOM 3922 C C . ALA B 1 210 ? -15.719 -10.57 -7.383 1 96.31 210 ALA B C 1
ATOM 3924 O O . ALA B 1 210 ? -16.672 -10.688 -8.148 1 96.31 210 ALA B O 1
ATOM 3925 N N . ALA B 1 211 ? -14.672 -11.328 -7.441 1 97.31 211 ALA B N 1
ATOM 3926 C CA . ALA B 1 211 ? -14.617 -12.453 -8.367 1 97.31 211 ALA B CA 1
ATOM 3927 C C . ALA B 1 211 ? -15.734 -13.461 -8.086 1 97.31 211 ALA B C 1
ATOM 3929 O O . ALA B 1 211 ? -16.422 -13.898 -9 1 97.31 211 ALA B O 1
ATOM 3930 N N . ASN B 1 212 ? -15.891 -13.781 -6.828 1 97.94 212 ASN B N 1
ATOM 3931 C CA . ASN B 1 212 ? -16.906 -14.75 -6.43 1 97.94 212 ASN B CA 1
ATOM 3932 C C . ASN B 1 212 ? -18.312 -14.242 -6.719 1 97.94 212 ASN B C 1
ATOM 3934 O O . ASN B 1 212 ? -19.188 -15.016 -7.121 1 97.94 212 ASN B O 1
ATOM 3938 N N . ASP B 1 213 ? -18.562 -12.961 -6.512 1 96.88 213 ASP B N 1
ATOM 3939 C CA . ASP B 1 213 ? -19.844 -12.359 -6.828 1 96.88 213 ASP B CA 1
ATOM 3940 C C . ASP B 1 213 ? -20.172 -12.492 -8.32 1 96.88 213 ASP B C 1
ATOM 3942 O O . ASP B 1 213 ? -21.328 -12.562 -8.703 1 96.88 213 ASP B O 1
ATOM 3946 N N . ALA B 1 214 ? -19.188 -12.578 -9.117 1 95.62 214 ALA B N 1
ATOM 3947 C CA . ALA B 1 214 ? -19.344 -12.758 -10.562 1 95.62 214 ALA B CA 1
ATOM 3948 C C . ALA B 1 214 ? -19.328 -14.234 -10.938 1 95.62 214 ALA B C 1
ATOM 3950 O O . ALA B 1 214 ? -19.188 -14.586 -12.109 1 95.62 214 ALA B O 1
ATOM 3951 N N . ALA B 1 215 ? -19.281 -15.094 -9.961 1 95.25 215 ALA B N 1
ATOM 3952 C CA . ALA B 1 215 ? -19.312 -16.547 -10.125 1 95.25 215 ALA B CA 1
ATOM 3953 C C . ALA B 1 215 ? -18.031 -17.047 -10.773 1 95.25 215 ALA B C 1
ATOM 3955 O O . ALA B 1 215 ? -18.062 -18 -11.555 1 95.25 215 ALA B O 1
ATOM 3956 N N . ARG B 1 216 ? -16.984 -16.422 -10.492 1 96.5 216 ARG B N 1
ATOM 3957 C CA . ARG B 1 216 ? -15.664 -16.812 -10.984 1 96.5 216 ARG B CA 1
ATOM 3958 C C . ARG B 1 216 ? -14.711 -17.078 -9.82 1 96.5 216 ARG B C 1
ATOM 3960 O O . ARG B 1 216 ? -14.781 -16.406 -8.789 1 96.5 216 ARG B O 1
ATOM 3967 N N . PRO B 1 217 ? -13.852 -18.047 -9.992 1 98.25 217 PRO B N 1
ATOM 3968 C CA . PRO B 1 217 ? -12.836 -18.266 -8.961 1 98.25 217 PRO B CA 1
ATOM 3969 C C . PRO B 1 217 ? -11.742 -17.188 -8.977 1 98.25 217 PRO B C 1
ATOM 3971 O O . PRO B 1 217 ? -11.344 -16.734 -10.047 1 98.25 217 PRO B O 1
ATOM 3974 N N . ALA B 1 218 ? -11.328 -16.766 -7.797 1 98.5 218 ALA B N 1
ATOM 3975 C CA . ALA B 1 218 ? -10.125 -15.945 -7.703 1 98.5 218 ALA B CA 1
ATOM 3976 C C . ALA B 1 218 ? -8.867 -16.812 -7.742 1 98.5 218 ALA B C 1
ATOM 3978 O O . ALA B 1 218 ? -8.859 -17.922 -7.223 1 98.5 218 ALA B O 1
ATOM 3979 N N . ILE B 1 219 ? -7.859 -16.297 -8.383 1 98.62 219 ILE B N 1
ATOM 3980 C CA . ILE B 1 219 ? -6.559 -16.953 -8.469 1 98.62 219 ILE B CA 1
ATOM 3981 C C . ILE B 1 219 ? -5.539 -16.172 -7.633 1 98.62 219 ILE B C 1
ATOM 3983 O O . ILE B 1 219 ? -5.129 -15.078 -8.008 1 98.62 219 ILE B O 1
ATOM 3987 N N . PHE B 1 220 ? -5.098 -16.75 -6.52 1 98.5 220 PHE B N 1
ATOM 3988 C CA . PHE B 1 220 ? -4.168 -16.125 -5.59 1 98.5 220 PHE B CA 1
ATOM 3989 C C . PHE B 1 220 ? -2.824 -16.844 -5.602 1 98.5 220 PHE B C 1
ATOM 3991 O O . PHE B 1 220 ? -2.764 -18.062 -5.793 1 98.5 220 PHE B O 1
ATOM 3998 N N . TYR B 1 221 ? -1.742 -16.047 -5.375 1 98.38 221 TYR B N 1
ATOM 3999 C CA . TYR B 1 221 ? -0.422 -16.672 -5.332 1 98.38 221 TYR B CA 1
ATOM 4000 C C . TYR B 1 221 ? 0.48 -15.953 -4.328 1 98.38 221 TYR B C 1
ATOM 4002 O O . TYR B 1 221 ? 0.196 -14.828 -3.92 1 98.38 221 TYR B O 1
ATOM 4010 N N . PHE B 1 222 ? 1.476 -16.609 -3.879 1 98.5 222 PHE B N 1
ATOM 4011 C CA . PHE B 1 222 ? 2.59 -16.016 -3.139 1 98.5 222 PHE B CA 1
ATOM 4012 C C . PHE B 1 222 ? 3.822 -16.922 -3.223 1 98.5 222 PHE B C 1
ATOM 4014 O O . PHE B 1 222 ? 3.83 -17.906 -3.963 1 98.5 222 PHE B O 1
ATOM 4021 N N . HIS B 1 223 ? 4.902 -16.484 -2.605 1 98.75 223 HIS B N 1
ATOM 4022 C CA . HIS B 1 223 ? 6.145 -17.25 -2.584 1 98.75 223 HIS B CA 1
ATOM 4023 C C . HIS B 1 223 ? 6.5 -17.688 -1.168 1 98.75 223 HIS B C 1
ATOM 4025 O O . HIS B 1 223 ? 6.254 -16.953 -0.207 1 98.75 223 HIS B O 1
ATOM 4031 N N . PRO B 1 224 ? 7.141 -18.828 -1.064 1 98.75 224 PRO B N 1
ATOM 4032 C CA . PRO B 1 224 ? 7.512 -19.281 0.276 1 98.75 224 PRO B CA 1
ATOM 4033 C C . PRO B 1 224 ? 8.461 -18.312 0.987 1 98.75 224 PRO B C 1
ATOM 4035 O O . PRO B 1 224 ? 8.359 -18.125 2.201 1 98.75 224 PRO B O 1
ATOM 4038 N N . TRP B 1 225 ? 9.328 -17.688 0.266 1 98.5 225 TRP B N 1
ATOM 4039 C CA . TRP B 1 225 ? 10.312 -16.812 0.894 1 98.5 225 TRP B CA 1
ATOM 4040 C C . TRP B 1 225 ? 9.648 -15.586 1.513 1 98.5 225 TRP B C 1
ATOM 4042 O O . TRP B 1 225 ? 10.25 -14.891 2.328 1 98.5 225 TRP B O 1
ATOM 4052 N N . GLU B 1 226 ? 8.406 -15.328 1.204 1 98.44 226 GLU B N 1
ATOM 4053 C CA . GLU B 1 226 ? 7.723 -14.133 1.692 1 98.44 226 GLU B CA 1
ATOM 4054 C C . GLU B 1 226 ? 7.309 -14.289 3.152 1 98.44 226 GLU B C 1
ATOM 4056 O O . GLU B 1 226 ? 6.914 -13.312 3.799 1 98.44 226 GLU B O 1
ATOM 4061 N N . ILE B 1 227 ? 7.359 -15.492 3.758 1 98.44 227 ILE B N 1
ATOM 4062 C CA . ILE B 1 227 ? 7.012 -15.672 5.164 1 98.44 227 ILE B CA 1
ATOM 4063 C C . ILE B 1 227 ? 8.289 -15.82 5.992 1 98.44 227 ILE B C 1
ATOM 4065 O O . ILE B 1 227 ? 8.242 -16.312 7.125 1 98.44 227 ILE B O 1
ATOM 4069 N N . ASP B 1 228 ? 9.438 -15.484 5.387 1 98.5 228 ASP B N 1
ATOM 4070 C CA . ASP B 1 228 ? 10.727 -15.672 6.051 1 98.5 228 ASP B CA 1
ATOM 4071 C C . ASP B 1 228 ? 11.422 -14.336 6.289 1 98.5 228 ASP B C 1
ATOM 4073 O O . ASP B 1 228 ? 12.32 -13.953 5.539 1 98.5 228 ASP B O 1
ATOM 4077 N N . PRO B 1 229 ? 11.117 -13.656 7.43 1 97.19 229 PRO B N 1
ATOM 4078 C CA . PRO B 1 229 ? 11.805 -12.398 7.711 1 97.19 229 PRO B CA 1
ATOM 4079 C C . PRO B 1 229 ? 13.289 -12.586 7.996 1 97.19 229 PRO B C 1
ATOM 4081 O O . PRO B 1 229 ? 14.055 -11.617 7.992 1 97.19 229 PRO B O 1
ATOM 4084 N N . GLY B 1 230 ? 13.742 -13.82 8.258 1 97.69 230 GLY B N 1
ATOM 4085 C CA . GLY B 1 230 ? 15.133 -14.094 8.609 1 97.69 230 GLY B CA 1
ATOM 4086 C C . GLY B 1 230 ? 15.992 -14.422 7.402 1 97.69 230 GLY B C 1
ATOM 4087 O O . GLY B 1 230 ? 17.156 -14.805 7.547 1 97.69 230 GLY B O 1
ATOM 4088 N N . GLN B 1 231 ? 15.445 -14.297 6.172 1 97.81 231 GLN B N 1
ATOM 4089 C CA . GLN B 1 231 ? 16.203 -14.617 4.961 1 97.81 231 GLN B CA 1
ATOM 4090 C C . GLN B 1 231 ? 17.406 -13.695 4.805 1 97.81 231 GLN B C 1
ATOM 4092 O O . GLN B 1 231 ? 17.422 -12.594 5.352 1 97.81 231 GLN B O 1
ATOM 4097 N N . PRO B 1 232 ? 18.391 -14.164 4.027 1 97.31 232 PRO B N 1
ATOM 4098 C CA . PRO B 1 232 ? 19.562 -13.32 3.809 1 97.31 232 PRO B CA 1
ATOM 4099 C C . PRO B 1 232 ? 19.234 -11.984 3.15 1 97.31 232 PRO B C 1
ATOM 4101 O O . PRO B 1 232 ? 18.297 -11.906 2.35 1 97.31 232 PRO B O 1
ATOM 4104 N N . ARG B 1 233 ? 19.938 -10.969 3.504 1 96.19 233 ARG B N 1
ATOM 4105 C CA . ARG B 1 233 ? 19.781 -9.633 2.936 1 96.19 233 ARG B CA 1
ATOM 4106 C C . ARG B 1 233 ? 20.844 -9.352 1.891 1 96.19 233 ARG B C 1
ATOM 4108 O O . ARG B 1 233 ? 22.031 -9.555 2.141 1 96.19 233 ARG B O 1
ATOM 4115 N N . VAL B 1 234 ? 20.375 -8.969 0.755 1 95.69 234 VAL B N 1
ATOM 4116 C CA . VAL B 1 234 ? 21.297 -8.594 -0.311 1 95.69 234 VAL B CA 1
ATOM 4117 C C . VAL B 1 234 ? 21.688 -7.125 -0.161 1 95.69 234 VAL B C 1
ATOM 4119 O O . VAL B 1 234 ? 20.875 -6.23 -0.41 1 95.69 234 VAL B O 1
ATOM 4122 N N . GLN B 1 235 ? 22.859 -6.816 0.144 1 91.25 235 GLN B N 1
ATOM 4123 C CA . GLN B 1 235 ? 23.297 -5.477 0.523 1 91.25 235 GLN B CA 1
ATOM 4124 C C . GLN B 1 235 ? 23.438 -4.574 -0.7 1 91.25 235 GLN B C 1
ATOM 4126 O O . GLN B 1 235 ? 23.109 -3.387 -0.643 1 91.25 235 GLN B O 1
ATOM 4131 N N . ASP B 1 236 ? 23.859 -5.113 -1.843 1 92.81 236 ASP B N 1
ATOM 4132 C CA . ASP B 1 236 ? 24.203 -4.281 -2.99 1 92.81 236 ASP B CA 1
ATOM 4133 C C . ASP B 1 236 ? 23.047 -4.195 -3.98 1 92.81 236 ASP B C 1
ATOM 4135 O O . ASP B 1 236 ? 23.234 -3.764 -5.121 1 92.81 236 ASP B O 1
ATOM 4139 N N . ALA B 1 237 ? 21.844 -4.523 -3.596 1 94.06 237 ALA B N 1
ATOM 4140 C CA . ALA B 1 237 ? 20.688 -4.418 -4.473 1 94.06 237 ALA B CA 1
ATOM 4141 C C . ALA B 1 237 ? 20.141 -2.996 -4.488 1 94.06 237 ALA B C 1
ATOM 4143 O O . ALA B 1 237 ? 20.312 -2.248 -3.521 1 94.06 237 ALA B O 1
ATOM 4144 N N . PRO B 1 238 ? 19.562 -2.594 -5.656 1 91.88 238 PRO B N 1
ATOM 4145 C CA . PRO B 1 238 ? 18.891 -1.294 -5.688 1 91.88 238 PRO B CA 1
ATOM 4146 C C . PRO B 1 238 ? 17.844 -1.143 -4.586 1 91.88 238 PRO B C 1
ATOM 4148 O O . PRO B 1 238 ? 17.203 -2.123 -4.199 1 91.88 238 PRO B O 1
ATOM 4151 N N . PHE B 1 239 ? 17.672 -0.012 -4.102 1 86.44 239 PHE B N 1
ATOM 4152 C CA . PHE B 1 239 ? 16.766 0.29 -2.992 1 86.44 239 PHE B CA 1
ATOM 4153 C C . PHE B 1 239 ? 15.352 -0.157 -3.307 1 86.44 239 PHE B C 1
ATOM 4155 O O . PHE B 1 239 ? 14.68 -0.761 -2.465 1 86.44 239 PHE B O 1
ATOM 4162 N N . LYS B 1 240 ? 14.906 0.158 -4.52 1 86.5 240 LYS B N 1
ATOM 4163 C CA . LYS B 1 240 ? 13.555 -0.223 -4.914 1 86.5 240 LYS B CA 1
ATOM 4164 C C . LYS B 1 240 ? 13.367 -1.734 -4.836 1 86.5 240 LYS B C 1
ATOM 4166 O O . LYS B 1 240 ? 12.305 -2.211 -4.426 1 86.5 240 LYS B O 1
ATOM 4171 N N . SER B 1 241 ? 14.398 -2.484 -5.164 1 91.56 241 SER B N 1
ATOM 4172 C CA . SER B 1 241 ? 14.352 -3.941 -5.094 1 91.56 241 SER B CA 1
ATOM 4173 C C . SER B 1 241 ? 14.281 -4.426 -3.65 1 91.56 241 SER B C 1
ATOM 4175 O O . SER B 1 241 ? 13.523 -5.34 -3.334 1 91.56 241 SER B O 1
ATOM 4177 N N . LYS B 1 242 ? 15.055 -3.779 -2.812 1 91.94 242 LYS B N 1
ATOM 4178 C CA . LYS B 1 242 ? 15.055 -4.148 -1.4 1 91.94 242 LYS B CA 1
ATOM 4179 C C . LYS B 1 242 ? 13.695 -3.867 -0.759 1 91.94 242 LYS B C 1
ATOM 4181 O O . LYS B 1 242 ? 13.188 -4.684 0.013 1 91.94 242 LYS B O 1
ATOM 4186 N N . LEU B 1 243 ? 13.102 -2.773 -1.099 1 87.69 243 LEU B N 1
ATOM 4187 C CA . LEU B 1 243 ? 11.797 -2.426 -0.56 1 87.69 243 LEU B CA 1
ATOM 4188 C C . LEU B 1 243 ? 10.742 -3.447 -0.985 1 87.69 243 LEU B C 1
ATOM 4190 O O . LEU B 1 243 ? 9.984 -3.951 -0.152 1 87.69 243 LEU B O 1
ATOM 4194 N N . ARG B 1 244 ? 10.773 -3.764 -2.221 1 88.62 244 ARG B N 1
ATOM 4195 C CA . ARG B 1 244 ? 9.812 -4.707 -2.777 1 88.62 244 ARG B CA 1
ATOM 4196 C C . ARG B 1 244 ? 9.992 -6.094 -2.176 1 88.62 244 ARG B C 1
ATOM 4198 O O . ARG B 1 244 ? 9.016 -6.809 -1.944 1 88.62 244 ARG B O 1
ATOM 4205 N N . HIS B 1 245 ? 11.227 -6.418 -1.885 1 94.56 245 HIS B N 1
ATOM 4206 C CA . HIS B 1 245 ? 11.547 -7.789 -1.498 1 94.56 245 HIS B CA 1
ATOM 4207 C C . HIS B 1 245 ? 11.398 -7.984 0.007 1 94.56 245 HIS B C 1
ATOM 4209 O O . HIS B 1 245 ? 10.93 -9.031 0.459 1 94.56 245 HIS B O 1
ATOM 4215 N N . TYR B 1 246 ? 11.742 -6.973 0.804 1 94.62 246 TYR B N 1
ATOM 4216 C CA . TYR B 1 246 ? 11.922 -7.227 2.229 1 94.62 246 TYR B CA 1
ATOM 4217 C C . TYR B 1 246 ? 10.789 -6.609 3.039 1 94.62 246 TYR B C 1
ATOM 4219 O O . TYR B 1 246 ? 10.617 -6.93 4.219 1 94.62 246 TYR B O 1
ATOM 4227 N N . SER B 1 247 ? 10.008 -5.758 2.459 1 92.25 247 SER B N 1
ATOM 4228 C CA . SER B 1 247 ? 9.008 -5.051 3.244 1 92.25 247 SER B CA 1
ATOM 4229 C C . SER B 1 247 ? 7.898 -5.996 3.705 1 92.25 247 SER B C 1
ATOM 4231 O O . SER B 1 247 ? 7.422 -6.828 2.932 1 92.25 247 SER B O 1
ATOM 4233 N N . ARG B 1 248 ? 7.566 -5.906 5.031 1 93.12 248 ARG B N 1
ATOM 4234 C CA . ARG B 1 248 ? 6.391 -6.5 5.668 1 93.12 248 ARG B CA 1
ATOM 4235 C C . ARG B 1 248 ? 6.441 -8.023 5.598 1 93.12 248 ARG B C 1
ATOM 4237 O O . ARG B 1 248 ? 5.398 -8.68 5.566 1 93.12 248 ARG B O 1
ATOM 4244 N N . LEU B 1 249 ? 7.668 -8.547 5.594 1 96.75 249 LEU B N 1
ATOM 4245 C CA . LEU B 1 249 ? 7.816 -10 5.605 1 96.75 249 LEU B CA 1
ATOM 4246 C C . LEU B 1 249 ? 7.211 -10.602 6.871 1 96.75 249 LEU B C 1
ATOM 4248 O O . LEU B 1 249 ? 6.586 -11.664 6.82 1 96.75 249 LEU B O 1
ATOM 4252 N N . GLY B 1 250 ? 7.344 -9.938 7.949 1 95.06 250 GLY B N 1
ATOM 4253 C CA . GLY B 1 250 ? 6.871 -10.438 9.227 1 95.06 250 GLY B CA 1
ATOM 4254 C C . GLY B 1 250 ? 5.359 -10.539 9.305 1 95.06 250 GLY B C 1
ATOM 4255 O O . GLY B 1 250 ? 4.82 -11.273 10.133 1 95.06 250 GLY B O 1
ATOM 4256 N N . ALA B 1 251 ? 4.652 -9.875 8.492 1 93.5 251 ALA B N 1
ATOM 4257 C CA . ALA B 1 251 ? 3.191 -9.828 8.539 1 93.5 251 ALA B CA 1
ATOM 4258 C C . ALA B 1 251 ? 2.576 -10.898 7.648 1 93.5 251 ALA B C 1
ATOM 4260 O O . ALA B 1 251 ? 1.389 -11.211 7.766 1 93.5 251 ALA B O 1
ATOM 4261 N N . MET B 1 252 ? 3.34 -11.461 6.781 1 97.44 252 MET B N 1
ATOM 4262 C CA . MET B 1 252 ? 2.812 -12.258 5.676 1 97.44 252 MET B CA 1
ATOM 4263 C C . MET B 1 252 ? 2.102 -13.5 6.195 1 97.44 252 MET B C 1
ATOM 4265 O O . MET B 1 252 ? 0.982 -13.805 5.777 1 97.44 252 MET B O 1
ATOM 4269 N N . ALA B 1 253 ? 2.723 -14.227 7.141 1 97.94 253 ALA B N 1
ATOM 4270 C CA . ALA B 1 253 ? 2.133 -15.469 7.633 1 97.94 253 ALA B CA 1
ATOM 4271 C C . ALA B 1 253 ? 0.756 -15.219 8.242 1 97.94 253 ALA B C 1
ATOM 4273 O O . ALA B 1 253 ? -0.2 -15.938 7.953 1 97.94 253 ALA B O 1
ATOM 4274 N N . GLY B 1 254 ? 0.696 -14.195 9.117 1 96.81 254 GLY B N 1
ATOM 4275 C CA . GLY B 1 254 ? -0.584 -13.859 9.719 1 96.81 254 GLY B CA 1
ATOM 4276 C C . GLY B 1 254 ? -1.635 -13.453 8.703 1 96.81 254 GLY B C 1
ATOM 4277 O O . GLY B 1 254 ? -2.797 -13.844 8.812 1 96.81 254 GLY B O 1
ATOM 4278 N N . LYS B 1 255 ? -1.285 -12.719 7.711 1 96.5 255 LYS B N 1
ATOM 4279 C CA . LYS B 1 255 ? -2.193 -12.305 6.641 1 96.5 255 LYS B CA 1
ATOM 4280 C C . LYS B 1 255 ? -2.713 -13.516 5.867 1 96.5 255 LYS B C 1
ATOM 4282 O O . LYS B 1 255 ? -3.891 -13.57 5.508 1 96.5 255 LYS B O 1
ATOM 4287 N N . LEU B 1 256 ? -1.818 -14.398 5.59 1 98.25 256 LEU B N 1
ATOM 4288 C CA . LEU B 1 256 ? -2.201 -15.617 4.875 1 98.25 256 LEU B CA 1
ATOM 4289 C C . LEU B 1 256 ? -3.215 -16.422 5.68 1 98.25 256 LEU B C 1
ATOM 4291 O O . LEU B 1 256 ? -4.199 -16.922 5.125 1 98.25 256 LEU B O 1
ATOM 4295 N N . GLU B 1 257 ? -2.957 -16.562 6.949 1 98.31 257 GLU B N 1
ATOM 4296 C CA . GLU B 1 257 ? -3.887 -17.297 7.809 1 98.31 257 GLU B CA 1
ATOM 4297 C C . GLU B 1 257 ? -5.289 -16.688 7.738 1 98.31 257 GLU B C 1
ATOM 4299 O O . GLU B 1 257 ? -6.273 -17.422 7.613 1 98.31 257 GLU B O 1
ATOM 4304 N N . THR B 1 258 ? -5.34 -15.375 7.801 1 97.06 258 THR B N 1
ATOM 4305 C CA . THR B 1 258 ? -6.621 -14.672 7.746 1 97.06 258 THR B CA 1
ATOM 4306 C C . THR B 1 258 ? -7.297 -14.898 6.398 1 97.06 258 THR B C 1
ATOM 4308 O O . THR B 1 258 ? -8.5 -15.156 6.336 1 97.06 258 THR B O 1
ATOM 4311 N N . LEU B 1 259 ? -6.547 -14.766 5.336 1 97.44 259 LEU B N 1
ATOM 4312 C CA . LEU B 1 259 ? -7.09 -14.945 3.994 1 97.44 259 LEU B CA 1
ATOM 4313 C C . LEU B 1 259 ? -7.629 -16.359 3.811 1 97.44 259 LEU B C 1
ATOM 4315 O O . LEU B 1 259 ? -8.711 -16.547 3.256 1 97.44 259 LEU B O 1
ATOM 4319 N N . ILE B 1 260 ? -6.859 -17.328 4.242 1 97.75 260 ILE B N 1
ATOM 4320 C CA . ILE B 1 260 ? -7.203 -18.734 4.094 1 97.75 260 ILE B CA 1
ATOM 4321 C C . ILE B 1 260 ? -8.492 -19.031 4.859 1 97.75 260 ILE B C 1
ATOM 4323 O O . ILE B 1 260 ? -9.359 -19.75 4.363 1 97.75 260 ILE B O 1
ATOM 4327 N N . ALA B 1 261 ? -8.648 -18.469 6.008 1 97.75 261 ALA B N 1
ATOM 4328 C CA . ALA B 1 261 ? -9.82 -18.703 6.848 1 97.75 261 ALA B CA 1
ATOM 4329 C C . ALA B 1 261 ? -11.062 -18.031 6.258 1 97.75 261 ALA B C 1
ATOM 4331 O O . ALA B 1 261 ? -12.188 -18.453 6.539 1 97.75 261 ALA B O 1
ATOM 4332 N N . GLY B 1 262 ? -10.891 -17.078 5.418 1 96.81 262 GLY B N 1
ATOM 4333 C CA . GLY B 1 262 ? -11.992 -16.219 5.012 1 96.81 262 GLY B CA 1
ATOM 4334 C C . GLY B 1 262 ? -12.656 -16.672 3.725 1 96.81 262 GLY B C 1
ATOM 4335 O O . GLY B 1 262 ? -13.703 -16.141 3.346 1 96.81 262 GLY B O 1
ATOM 4336 N N . HIS B 1 263 ? -12.062 -17.625 3.043 1 97.69 263 HIS B N 1
ATOM 4337 C CA . HIS B 1 263 ? -12.594 -18.047 1.75 1 97.69 263 HIS B CA 1
ATOM 4338 C C . HIS B 1 263 ? -12.43 -19.547 1.551 1 97.69 263 HIS B C 1
ATOM 4340 O O . HIS B 1 263 ? -11.727 -20.203 2.32 1 97.69 263 HIS B O 1
ATOM 4346 N N . ALA B 1 264 ? -13.102 -20.094 0.57 1 98.38 264 ALA B N 1
ATOM 4347 C CA . ALA B 1 264 ? -12.898 -21.469 0.15 1 98.38 264 ALA B CA 1
ATOM 4348 C C . ALA B 1 264 ? -11.781 -21.578 -0.887 1 98.38 264 ALA B C 1
ATOM 4350 O O . ALA B 1 264 ? -11.789 -20.844 -1.888 1 98.38 264 ALA B O 1
ATOM 4351 N N . TRP B 1 265 ? -10.906 -22.453 -0.655 1 98.69 265 TRP B N 1
ATOM 4352 C CA . TRP B 1 265 ? -9.727 -22.578 -1.507 1 98.69 265 TRP B CA 1
ATOM 4353 C C . TRP B 1 265 ? -9.578 -24.016 -2.021 1 98.69 265 TRP B C 1
ATOM 4355 O O . TRP B 1 265 ? -10.039 -24.953 -1.387 1 98.69 265 TRP B O 1
ATOM 4365 N N . GLY B 1 266 ? -8.906 -24.141 -3.148 1 98.75 266 GLY B N 1
ATOM 4366 C CA . GLY B 1 266 ? -8.586 -25.438 -3.738 1 98.75 266 GLY B CA 1
ATOM 4367 C C . GLY B 1 266 ? -7.41 -25.375 -4.699 1 98.75 266 GLY B C 1
ATOM 4368 O O . GLY B 1 266 ? -6.754 -24.328 -4.82 1 98.75 266 GLY B O 1
ATOM 4369 N N . ARG B 1 267 ? -7.188 -26.5 -5.344 1 98.88 267 ARG B N 1
ATOM 4370 C CA . ARG B 1 267 ? -6.066 -26.656 -6.266 1 98.88 267 ARG B CA 1
ATOM 4371 C C . ARG B 1 267 ? -6.383 -26.031 -7.621 1 98.88 267 ARG B C 1
ATOM 4373 O O . ARG B 1 267 ? -7.539 -26.016 -8.047 1 98.88 267 ARG B O 1
ATOM 4380 N N . MET B 1 268 ? -5.359 -25.547 -8.273 1 98.75 268 MET B N 1
ATOM 4381 C CA . MET B 1 268 ? -5.488 -24.922 -9.578 1 98.75 268 MET B CA 1
ATOM 4382 C C . MET B 1 268 ? -5.977 -25.922 -10.625 1 98.75 268 MET B C 1
ATOM 4384 O O . MET B 1 268 ? -6.734 -25.562 -11.523 1 98.75 268 MET B O 1
ATOM 4388 N N . ASP B 1 269 ? -5.504 -27.188 -10.547 1 98.81 269 ASP B N 1
ATOM 4389 C CA . ASP B 1 269 ? -5.883 -28.156 -11.555 1 98.81 269 ASP B CA 1
ATOM 4390 C C . ASP B 1 269 ? -7.387 -28.438 -11.531 1 98.81 269 ASP B C 1
ATOM 4392 O O . ASP B 1 269 ? -8.016 -28.562 -12.578 1 98.81 269 ASP B O 1
ATOM 4396 N N . GLU B 1 270 ? -7.918 -28.5 -10.359 1 98.62 270 GLU B N 1
ATOM 4397 C CA . GLU B 1 270 ? -9.359 -28.688 -10.219 1 98.62 270 GLU B CA 1
ATOM 4398 C C . GLU B 1 270 ? -10.133 -27.484 -10.766 1 98.62 270 GLU B C 1
ATOM 4400 O O . GLU B 1 270 ? -11.133 -27.656 -11.461 1 98.62 270 GLU B O 1
ATOM 4405 N N . ILE B 1 271 ? -9.664 -26.375 -10.422 1 98.5 271 ILE B N 1
ATOM 4406 C CA . ILE B 1 271 ? -10.305 -25.156 -10.891 1 98.5 271 ILE B CA 1
ATOM 4407 C C . ILE B 1 271 ? -10.188 -25.047 -12.406 1 98.5 271 ILE B C 1
ATOM 4409 O O . ILE B 1 271 ? -11.141 -24.672 -13.094 1 98.5 271 ILE B O 1
ATOM 4413 N N . ALA B 1 272 ? -9 -25.375 -12.93 1 98.62 272 ALA B N 1
ATOM 4414 C CA . ALA B 1 272 ? -8.781 -25.359 -14.375 1 98.62 272 ALA B CA 1
ATOM 4415 C C . ALA B 1 272 ? -9.734 -26.312 -15.086 1 98.62 272 ALA B C 1
ATOM 4417 O O . ALA B 1 272 ? -10.281 -25.969 -16.141 1 98.62 272 ALA B O 1
ATOM 4418 N N . SER B 1 273 ? -9.922 -27.422 -14.562 1 98.12 273 SER B N 1
ATOM 4419 C CA . SER B 1 273 ? -10.844 -28.406 -15.148 1 98.12 273 SER B CA 1
ATOM 4420 C C . SER B 1 273 ? -12.273 -27.875 -15.164 1 98.12 273 SER B C 1
ATOM 4422 O O . SER B 1 273 ? -12.969 -28 -16.172 1 98.12 273 SER B O 1
ATOM 4424 N N . ARG B 1 274 ? -12.688 -27.297 -14.078 1 97.69 274 ARG B N 1
ATOM 4425 C CA . ARG B 1 274 ? -14.023 -26.719 -13.992 1 97.69 274 ARG B CA 1
ATOM 4426 C C . ARG B 1 274 ? -14.203 -25.594 -15 1 97.69 274 ARG B C 1
ATOM 4428 O O . ARG B 1 274 ? -15.242 -25.5 -15.656 1 97.69 274 ARG B O 1
ATOM 4435 N N . GLU B 1 275 ? -13.227 -24.734 -15.07 1 97.62 275 GLU B N 1
ATOM 4436 C CA . GLU B 1 275 ? -13.289 -23.625 -16.016 1 97.62 275 GLU B CA 1
ATOM 4437 C C . GLU B 1 275 ? -13.312 -24.109 -17.453 1 97.62 275 GLU B C 1
ATOM 4439 O O . GLU B 1 275 ? -14.008 -23.547 -18.297 1 97.62 275 GLU B O 1
ATOM 4444 N N . ALA B 1 276 ? -12.531 -25.141 -17.75 1 97.31 276 ALA B N 1
ATOM 4445 C CA . ALA B 1 276 ? -12.531 -25.734 -19.078 1 97.31 276 ALA B CA 1
ATOM 4446 C C . ALA B 1 276 ? -13.922 -26.25 -19.438 1 97.31 276 ALA B C 1
ATOM 4448 O O . ALA B 1 276 ? -14.398 -26.047 -20.562 1 97.31 276 ALA B O 1
ATOM 4449 N N . GLU B 1 277 ? -14.547 -26.922 -18.531 1 96.69 277 GLU B N 1
ATOM 4450 C CA . GLU B 1 277 ? -15.891 -27.438 -18.766 1 96.69 277 GLU B CA 1
ATOM 4451 C C . GLU B 1 277 ? -16.875 -26.297 -19 1 96.69 277 GLU B C 1
ATOM 4453 O O . GLU B 1 277 ? -17.75 -26.391 -19.875 1 96.69 277 GLU B O 1
ATOM 4458 N N . ARG B 1 278 ? -16.75 -25.312 -18.203 1 95.5 278 ARG B N 1
ATOM 4459 C CA . ARG B 1 278 ? -17.625 -24.156 -18.375 1 95.5 278 ARG B CA 1
ATOM 4460 C C . ARG B 1 278 ? -17.453 -23.531 -19.75 1 95.5 278 ARG B C 1
ATOM 4462 O O . ARG B 1 278 ? -18.453 -23.203 -20.422 1 95.5 278 ARG B O 1
ATOM 4469 N N . LEU B 1 279 ? -16.219 -23.375 -20.172 1 95.81 279 LEU B N 1
ATOM 4470 C CA . LEU B 1 279 ? -15.914 -22.781 -21.469 1 95.81 279 LEU B CA 1
ATOM 4471 C C . LEU B 1 279 ? -16.453 -23.641 -22.609 1 95.81 279 LEU B C 1
ATOM 4473 O O . LEU B 1 279 ? -16.922 -23.109 -23.609 1 95.81 279 LEU B O 1
ATOM 4477 N N . LYS B 1 280 ? -16.375 -24.906 -22.469 1 95.56 280 LYS B N 1
ATOM 4478 C CA . LYS B 1 280 ? -16.922 -25.812 -23.469 1 95.56 280 LYS B CA 1
ATOM 4479 C C . LYS B 1 280 ? -18.438 -25.672 -23.578 1 95.56 280 LYS B C 1
ATOM 4481 O O . LYS B 1 280 ? -19 -25.703 -24.672 1 95.56 280 LYS B O 1
ATOM 4486 N N . ALA B 1 281 ? -19.062 -25.516 -22.5 1 93.69 281 ALA B N 1
ATOM 4487 C CA . ALA B 1 281 ? -20.516 -25.359 -22.469 1 93.69 281 ALA B CA 1
ATOM 4488 C C . ALA B 1 281 ? -20.953 -24.062 -23.141 1 93.69 281 ALA B C 1
ATOM 4490 O O . ALA B 1 281 ? -22 -24 -23.781 1 93.69 281 ALA B O 1
ATOM 4491 N N . GLU B 1 282 ? -20.188 -23.047 -23 1 89.31 282 GLU B N 1
ATOM 4492 C CA . GLU B 1 282 ? -20.484 -21.75 -23.578 1 89.31 282 GLU B CA 1
ATOM 4493 C C . GLU B 1 282 ? -20.359 -21.797 -25.109 1 89.31 282 GLU B C 1
ATOM 4495 O O . GLU B 1 282 ? -21.047 -21.062 -25.812 1 89.31 282 GLU B O 1
ATOM 4500 N N . ARG B 1 283 ? -19.375 -22.562 -25.641 1 83.69 283 ARG B N 1
ATOM 4501 C CA . ARG B 1 283 ? -19.172 -22.703 -27.078 1 83.69 283 ARG B CA 1
ATOM 4502 C C . ARG B 1 283 ? -20.312 -23.484 -27.719 1 83.69 283 ARG B C 1
ATOM 4504 O O . ARG B 1 283 ? -20.641 -23.266 -28.891 1 83.69 283 ARG B O 1
ATOM 4511 N N . ARG B 1 284 ? -20.969 -24.344 -27.016 1 75.69 284 ARG B N 1
ATOM 4512 C CA . ARG B 1 284 ? -22.062 -25.141 -27.547 1 75.69 284 ARG B CA 1
ATOM 4513 C C . ARG B 1 284 ? -23.344 -24.328 -27.625 1 75.69 284 ARG B C 1
ATOM 4515 O O . ARG B 1 284 ? -24.281 -24.672 -28.344 1 75.69 284 ARG B O 1
ATOM 4522 N N . LYS B 1 285 ? -23.625 -23.234 -27.156 1 63.91 285 LYS B N 1
ATOM 4523 C CA . LYS B 1 285 ? -24.797 -22.391 -27.25 1 63.91 285 LYS B CA 1
ATOM 4524 C C . LYS B 1 285 ? -24.641 -21.344 -28.344 1 63.91 285 LYS B C 1
ATOM 4526 O O . LYS B 1 285 ? -25.594 -21.062 -29.078 1 63.91 285 LYS B O 1
#

Nearest PDB structures (foldseek):
  7bkf-assembly1_A  TM=7.775E-01  e=3.264E-10  Bacillus anthracis
  2cc0-assembly1_B  TM=7.685E-01  e=9.951E-11  Streptomyces lividans
  6hpa-assembly1_A  TM=7.730E-01  e=3.900E-10  Bacillus anthracis
  6hm9-assembly1_A  TM=7.674E-01  e=2.154E-10  Bacillus anthracis
  7y51-assembly1_A-2  TM=6.948E-01  e=1.189E-10  Caldanaerobacter subterraneus subsp. tengcongensis MB4

pLDDT: mean 95.39, std 6.34, range [53.47, 99.0]

Foldseek 3Di:
DFAAAEEEEQDFLCLAPLCPPPDDPVCVVVDDGCRLVLVVVVLVLCVVLVAEHEYAYALCCLQVCLVSLQVNVVSPHHYAHAWHRLDAPLVDDLVVLLVRVVSSQVSSCVSNVDHHQEYEYRVLRDEPSCLCNVVSSQVSRHQEYASAACFDDPPDGHVPDDQAKDDSDPPGNYIYGYAFWFDDPNGIDGAEELVCLADPLVRNVVSQVVCVVVVHHHYYYYYSCLLPLPDDDDDPGDPVSRCSSRPNSPCVSVSVSVSSNNRRYHYPVVSSVVVSVVNVVVVVD/DFAAAEEEEQDFLCLAPLCPPPDDPVCVVVDDGDRLVLVVVVLVLCVVLVAEHEYAYALCCLQVCLVSLQVNLVSPHHYAHAWHRQDAPLVDDLVVLLVRVVSSQVSSCVSNVDHHQEYEYRVLRDEPSCLCNVVSSQVSRHQEYASAACFDDPPDGHVPDDQAKDDSDPPGNYIYGYAFWFDDPNGIDGAEELVCLADPLVRNVVSQVVCVVVVHHHYYYYYSCLLPLPDDDDDPGDPVSRCSSRPNSPCVSVSVSVSSNNRRYHYPVVSSVVVSVVNVVVVVD

Organism: NCBI:txid68569

Sequence (570 aa):
MVVNALSVDVEDWFQVGAFENTIRRDAWDSLEHRVEANTDKVLALFEAGGVKATFFTLGWVAERYPALIRRIAEAGHEVASHGWDHQRVFTMGPEQFRADLATARKALEDASGTRVTGYRAPSFSIDRRTPWAHEVLAESGYAYSSSVAPVKHDHYGWHDAPRGAFWPVPGAELVEIPITLARFLGREVTTGGGFFRLLPGEVTYRAVRAANDAARPAIFYFHPWEIDPGQPRVQDAPFKSKLRHYSRLGAMAGKLETLIAGHAWGRMDEIASREAERLKAERRKMVVNALSVDVEDWFQVGAFENTIRRDAWDSLEHRVEANTDKVLALFEAGGVKATFFTLGWVAERYPALIRRIAEAGHEVASHGWDHQRVFTMGPEQFRADLATARKALEDASGTRVTGYRAPSFSIDRRTPWAHEVLAESGYAYSSSVAPVKHDHYGWHDAPRGAFWPVPGAELVEIPITLARFLGREVTTGGGFFRLLPGEVTYRAVRAANDAARPAIFYFHPWEIDPGQPRVQDAPFKSKLRHYSRLGAMAGKLETLIAGHAWGRMDEIASREAERLKAERRK

Solvent-accessible surface area (backbone atoms only — not comparable to full-atom values): 29898 Å² total; per-residue (Å²): 132,67,58,19,27,34,35,31,45,46,49,41,80,71,64,36,79,69,32,57,89,67,45,59,76,88,48,55,84,78,47,88,82,51,42,65,66,32,42,50,51,49,51,49,52,31,59,76,68,71,52,41,29,22,38,27,28,21,15,55,53,22,67,76,38,28,67,56,40,27,52,45,36,73,72,63,28,45,58,26,30,20,37,31,79,47,65,43,50,64,80,49,54,74,68,56,46,52,50,35,48,52,54,14,44,51,31,41,25,69,30,37,74,44,84,62,38,39,38,31,42,31,89,28,32,46,34,83,86,34,75,58,53,58,52,52,41,39,73,70,63,34,47,30,32,48,21,31,33,48,32,83,50,97,86,48,44,24,54,83,45,64,70,53,67,44,72,78,37,91,92,50,79,26,34,35,38,28,45,29,59,23,71,56,96,93,35,69,41,61,36,26,42,59,52,44,40,49,40,61,64,62,47,49,52,49,32,40,50,54,30,39,76,70,73,36,62,30,34,39,39,34,42,36,48,47,58,40,69,82,56,89,79,73,82,86,47,57,64,71,34,48,50,62,70,58,51,49,20,79,50,29,54,62,48,48,53,54,54,57,72,72,51,52,58,23,33,44,69,60,50,47,52,52,50,48,52,51,53,54,56,60,72,72,108,133,66,59,19,27,33,36,33,45,47,49,42,80,72,64,37,79,69,32,58,90,68,47,57,77,90,49,56,84,77,48,89,82,50,40,64,66,31,42,50,52,48,52,50,53,32,58,76,68,70,51,43,28,21,36,27,29,20,14,56,52,22,68,76,38,28,67,56,39,28,50,44,36,74,71,63,28,45,58,24,30,20,37,32,78,49,63,42,52,65,79,51,53,72,67,56,46,50,50,35,48,53,54,14,45,52,32,41,25,67,31,37,73,45,84,63,40,39,37,31,42,31,89,29,32,46,33,84,86,32,76,58,54,59,51,52,41,38,74,70,63,33,48,30,34,47,22,32,33,49,32,82,50,98,86,48,45,24,54,85,46,65,68,52,68,44,73,79,39,90,92,50,79,29,35,35,38,28,44,29,58,21,70,58,95,93,35,69,40,62,37,26,42,59,53,44,41,48,40,62,63,62,47,50,53,48,34,40,49,53,30,39,75,69,74,35,63,29,33,38,38,33,44,36,47,48,59,41,67,82,57,88,79,73,81,86,48,57,65,71,33,48,50,60,69,58,51,48,21,77,50,29,53,62,50,47,53,53,55,56,73,72,52,51,59,24,32,43,70,61,48,48,53,53,50,48,52,51,52,52,57,62,71,73,108